Protein AF-0000000074474138 (afdb_homodimer)

pLDDT: mean 84.82, std 16.44, range [23.55, 98.5]

Foldseek 3Di:
DPPDVPDAAEEEEEALDPVLLVVLCVLCVPVRHHYHYYNHLVRVLVVCVVPNGQEYEYEQDDPDQGLLNSLQVQCPDPVRVLRAYEYEYAPVGPPDDPVVDPSSHPYYDYPPDDSVVVVVVVVVSVVSSVVVVVVVVVVVVVVVVLVVCVVVVQADPLQSAGEQVVLLVCQQVLLVLAADQDPPPDPCDPPDSHRAQKKKKKKKFKPPLVVCCVVPNDVVLSQLVNVLSVLCVVLDDVQWGKYDYDSGMIMIMHGHADPVRSQVSQLSSQCSSQVAFRDPDPPDTHGIGMFMFMEMDGVVPRDGSVRRVVVSVVRSVVRVVVPTSGYDYPPDDPDVPVVVVVPPD/DPPDVPDAAEEEEEALDPVLLVVLCVLCVPVRHHYHYYNHLVRVLVVCVVPNGQEYEYEQDDPDQGLLNSLQVQCPDPVRVLRAYEYEYAPVVPPDDPVVDPSSHPYYDYPPDDSVVVVVVVVVSVVSSVVVVVVVVVVVVVVVVLVVCVVVVQADPLQSAGEQVVLLVCQQVLLVLAADQPPPPDPCDPPDSHRAQKKKKKKKFKPPLVVCCVVPNDVVLSLLVNVLSVLCVVLDDVQWGKYDYDSGMIMIMHGHADPVRSQVSQVSSQCSSQVAFRDPDPPDTHGIGMFMFMEMDGVVPRDGSVRRVVVSVVRSVVRVVVPTSGYDYPPDDPDVPVVVVVPPD

Structure (mmCIF, N/CA/C/O backbone):
data_AF-0000000074474138-model_v1
#
loop_
_entity.id
_entity.type
_entity.pdbx_description
1 polymer 'Response regulator'
#
loop_
_atom_site.group_PDB
_atom_site.id
_atom_site.type_symbol
_atom_site.label_atom_id
_atom_site.label_alt_id
_atom_site.label_comp_id
_atom_site.label_asym_id
_atom_site.label_entity_id
_atom_site.label_seq_id
_atom_site.pdbx_PDB_ins_code
_atom_site.Cartn_x
_atom_site.Cartn_y
_atom_site.Cartn_z
_atom_site.occupancy
_atom_site.B_iso_or_equiv
_atom_site.auth_seq_id
_atom_site.auth_comp_id
_atom_site.auth_asym_id
_atom_site.auth_atom_id
_atom_site.pdbx_PDB_model_num
ATOM 1 N N . MET A 1 1 ? 0.341 -0.031 -17.594 1 23.55 1 MET A N 1
ATOM 2 C CA . MET A 1 1 ? 1.413 0.353 -16.672 1 23.55 1 MET A CA 1
ATOM 3 C C . MET A 1 1 ? 2.762 -0.16 -17.172 1 23.55 1 MET A C 1
ATOM 5 O O . MET A 1 1 ? 3.008 -1.367 -17.172 1 23.55 1 MET A O 1
ATOM 9 N N . THR A 1 2 ? 3.145 0.46 -18.109 1 28.44 2 THR A N 1
ATOM 10 C CA . THR A 1 2 ? 4.445 0.103 -18.672 1 28.44 2 THR A CA 1
ATOM 11 C C . THR A 1 2 ? 5.508 0.073 -17.578 1 28.44 2 THR A C 1
ATOM 13 O O . THR A 1 2 ? 5.715 1.066 -16.875 1 28.44 2 THR A O 1
ATOM 16 N N . PHE A 1 3 ? 5.727 -0.995 -16.984 1 33.22 3 PHE A N 1
ATOM 17 C CA . PHE A 1 3 ? 6.797 -1.208 -16.016 1 33.22 3 PHE A CA 1
ATOM 18 C C . PHE A 1 3 ? 8.109 -0.618 -16.516 1 33.22 3 PHE A C 1
ATOM 20 O O . PHE A 1 3 ? 8.375 -0.632 -17.719 1 33.22 3 PHE A O 1
ATOM 27 N N . ALA A 1 4 ? 8.555 0.417 -16.078 1 39.75 4 ALA A N 1
ATOM 28 C CA . ALA A 1 4 ? 9.953 0.745 -16.359 1 39.75 4 ALA A CA 1
ATOM 29 C C . ALA A 1 4 ? 10.742 -0.501 -16.75 1 39.75 4 ALA A C 1
ATOM 31 O O . ALA A 1 4 ? 10.398 -1.613 -16.328 1 39.75 4 ALA A O 1
ATOM 32 N N . PRO A 1 5 ? 11.391 -0.466 -17.812 1 42.72 5 PRO A N 1
ATOM 33 C CA . PRO A 1 5 ? 12.172 -1.646 -18.203 1 42.72 5 PRO A CA 1
ATOM 34 C C . PRO A 1 5 ? 12.711 -2.422 -17 1 42.72 5 PRO A C 1
ATOM 36 O O . PRO A 1 5 ? 13.438 -1.865 -16.172 1 42.72 5 PRO A O 1
ATOM 39 N N . ALA A 1 6 ? 11.922 -3.254 -16.312 1 53.5 6 ALA A N 1
ATOM 40 C CA . ALA A 1 6 ? 12.203 -4.141 -15.195 1 53.5 6 ALA A CA 1
ATOM 41 C C . ALA A 1 6 ? 13.609 -4.738 -15.305 1 53.5 6 ALA A C 1
ATOM 43 O O . ALA A 1 6 ? 14.047 -5.098 -16.406 1 53.5 6 ALA A O 1
ATOM 44 N N . ASP A 1 7 ? 14.508 -4.246 -14.438 1 69.38 7 ASP A N 1
ATOM 45 C CA . ASP A 1 7 ? 15.773 -4.949 -14.25 1 69.38 7 ASP A CA 1
ATOM 46 C C . ASP A 1 7 ? 15.633 -6.43 -14.594 1 69.38 7 ASP A C 1
ATOM 48 O O . ASP A 1 7 ? 14.562 -7.016 -14.422 1 69.38 7 ASP A O 1
ATOM 52 N N . PRO A 1 8 ? 16.484 -6.848 -15.445 1 83.94 8 PRO A N 1
ATOM 53 C CA . PRO A 1 8 ? 16.406 -8.266 -15.797 1 83.94 8 PRO A CA 1
ATOM 54 C C . PRO A 1 8 ? 16.234 -9.172 -14.578 1 83.94 8 PRO A C 1
ATOM 56 O O . PRO A 1 8 ? 16.797 -8.883 -13.508 1 83.94 8 PRO A O 1
ATOM 59 N N . ILE A 1 9 ? 15.445 -10.164 -14.766 1 90.81 9 ILE A N 1
ATOM 60 C CA . ILE A 1 9 ? 15.156 -11.117 -13.703 1 90.81 9 ILE A CA 1
ATOM 61 C C . ILE A 1 9 ? 16.359 -12.031 -13.492 1 90.81 9 ILE A C 1
ATOM 63 O O . ILE A 1 9 ? 16.875 -12.625 -14.445 1 90.81 9 ILE A O 1
ATOM 67 N N . GLN A 1 10 ? 16.859 -12.094 -12.328 1 93.94 10 GLN A N 1
ATOM 68 C CA . GLN A 1 10 ? 17.984 -12.938 -11.977 1 93.94 10 GLN A CA 1
ATOM 69 C C . GLN A 1 10 ? 17.531 -14.25 -11.344 1 93.94 10 GLN A C 1
ATOM 71 O O . GLN A 1 10 ? 16.828 -14.242 -10.336 1 93.94 10 GLN A O 1
ATOM 76 N N . ILE A 1 11 ? 17.984 -15.414 -11.961 1 96.44 11 ILE A N 1
ATOM 77 C CA . ILE A 1 11 ? 17.625 -16.734 -11.453 1 96.44 11 ILE A CA 1
ATOM 78 C C . ILE A 1 11 ? 18.891 -17.484 -11.055 1 96.44 11 ILE A C 1
ATOM 80 O O . ILE A 1 11 ? 19.875 -17.516 -11.805 1 96.44 11 ILE A O 1
ATOM 84 N N . LEU A 1 12 ? 18.891 -18.047 -9.852 1 97.75 12 LEU A N 1
ATOM 85 C CA . LEU A 1 12 ? 20 -18.875 -9.375 1 97.75 12 LEU A CA 1
ATOM 86 C C . LEU A 1 12 ? 19.609 -20.359 -9.375 1 97.75 12 LEU A C 1
ATOM 88 O O . LEU A 1 12 ? 18.641 -20.75 -8.711 1 97.75 12 LEU A O 1
ATOM 92 N N . VAL A 1 13 ? 20.328 -21.125 -10.156 1 97.75 13 VAL A N 1
ATOM 93 C CA . VAL A 1 13 ? 20.094 -22.562 -10.234 1 97.75 13 VAL A CA 1
ATOM 94 C C . VAL A 1 13 ? 21.156 -23.312 -9.438 1 97.75 13 VAL A C 1
ATOM 96 O O . VAL A 1 13 ? 22.359 -23.141 -9.68 1 97.75 13 VAL A O 1
ATOM 99 N N . ILE A 1 14 ? 20.656 -24.188 -8.508 1 97.88 14 ILE A N 1
ATOM 100 C CA . ILE A 1 14 ? 21.578 -24.875 -7.613 1 97.88 14 ILE A CA 1
ATOM 101 C C . ILE A 1 14 ? 21.391 -26.375 -7.742 1 97.88 14 ILE A C 1
ATOM 103 O O . ILE A 1 14 ? 20.328 -26.906 -7.414 1 97.88 14 ILE A O 1
ATOM 107 N N . ASP A 1 15 ? 22.406 -27.016 -8.148 1 96.56 15 ASP A N 1
ATOM 108 C CA . ASP A 1 15 ? 22.406 -28.469 -8.297 1 96.56 15 ASP A CA 1
ATOM 109 C C . ASP A 1 15 ? 23.844 -29.016 -8.344 1 96.56 15 ASP A C 1
ATOM 111 O O . ASP A 1 15 ? 24.719 -28.422 -8.977 1 96.56 15 ASP A O 1
ATOM 115 N N . ASP A 1 16 ? 23.984 -30.156 -7.691 1 95.25 16 ASP A N 1
ATOM 116 C CA . ASP A 1 16 ? 25.344 -30.688 -7.672 1 95.25 16 ASP A CA 1
ATOM 117 C C . ASP A 1 16 ? 25.688 -31.359 -9 1 95.25 16 ASP A C 1
ATOM 119 O O . ASP A 1 16 ? 26.859 -31.594 -9.297 1 95.25 16 ASP A O 1
ATOM 123 N N . SER A 1 17 ? 24.719 -31.656 -9.828 1 95 17 SER A N 1
ATOM 124 C CA . SER A 1 17 ? 24.938 -32.219 -11.148 1 95 17 SER A CA 1
ATOM 125 C C . SER A 1 17 ? 25.094 -31.125 -12.203 1 95 17 SER A C 1
ATOM 127 O O . SER A 1 17 ? 24.188 -30.312 -12.398 1 95 17 SER A O 1
ATOM 129 N N . MET A 1 18 ? 26.156 -31.172 -12.93 1 95.38 18 MET A N 1
ATOM 130 C CA . MET A 1 18 ? 26.375 -30.219 -14.016 1 95.38 18 MET A CA 1
ATOM 131 C C . MET A 1 18 ? 25.359 -30.422 -15.125 1 95.38 18 MET A C 1
ATOM 133 O O . MET A 1 18 ? 24.891 -29.453 -15.734 1 95.38 18 MET A O 1
ATOM 137 N N . VAL A 1 19 ? 25 -31.625 -15.344 1 95.5 19 VAL A N 1
ATOM 138 C CA . VAL A 1 19 ? 24.062 -31.984 -16.406 1 95.5 19 VAL A CA 1
ATOM 139 C C . VAL A 1 19 ? 22.719 -31.312 -16.125 1 95.5 19 VAL A C 1
ATOM 141 O O . VAL A 1 19 ? 22.109 -30.734 -17.031 1 95.5 19 VAL A O 1
ATOM 144 N N . VAL A 1 20 ? 22.312 -31.344 -14.945 1 94.44 20 VAL A N 1
ATOM 145 C CA . VAL A 1 20 ? 21.016 -30.797 -14.57 1 94.44 20 VAL A CA 1
ATOM 146 C C . VAL A 1 20 ? 21.047 -29.281 -14.688 1 94.44 20 VAL A C 1
ATOM 148 O O . VAL A 1 20 ? 20.109 -28.672 -15.203 1 94.44 20 VAL A O 1
ATOM 151 N N . ARG A 1 21 ? 22.094 -28.625 -14.211 1 96.06 21 ARG A N 1
ATOM 152 C CA . ARG A 1 21 ? 22.219 -27.188 -14.312 1 96.06 21 ARG A CA 1
ATOM 153 C C . ARG A 1 21 ? 22.172 -26.719 -15.758 1 96.06 21 ARG A C 1
ATOM 155 O O . ARG A 1 21 ? 21.484 -25.75 -16.078 1 96.06 21 ARG A O 1
ATOM 162 N N . GLU A 1 22 ? 22.797 -27.484 -16.609 1 95.62 22 GLU A N 1
ATOM 163 C CA . GLU A 1 22 ? 22.844 -27.141 -18.016 1 95.62 22 GLU A CA 1
ATOM 164 C C . GLU A 1 22 ? 21.469 -27.344 -18.672 1 95.62 22 GLU A C 1
ATOM 166 O O . GLU A 1 22 ? 21.062 -26.562 -19.531 1 95.62 22 GLU A O 1
ATOM 171 N N . LEU A 1 23 ? 20.891 -28.453 -18.266 1 95.44 23 LEU A N 1
ATOM 172 C CA . LEU A 1 23 ? 19.562 -28.75 -18.797 1 95.44 23 LEU A CA 1
ATOM 173 C C . LEU A 1 23 ? 18.578 -27.609 -18.469 1 95.44 23 LEU A C 1
ATOM 175 O O . LEU A 1 23 ? 17.859 -27.141 -19.344 1 95.44 23 LEU A O 1
ATOM 179 N N . ILE A 1 24 ? 18.594 -27.156 -17.266 1 95.44 24 ILE A N 1
ATOM 180 C CA . ILE A 1 24 ? 17.703 -26.094 -16.828 1 95.44 24 ILE A CA 1
ATOM 181 C C . ILE A 1 24 ? 18.047 -24.797 -17.562 1 95.44 24 ILE A C 1
ATOM 183 O O . ILE A 1 24 ? 17.141 -24.062 -17.984 1 95.44 24 ILE A O 1
ATOM 187 N N . ALA A 1 25 ? 19.297 -24.562 -17.719 1 94.31 25 ALA A N 1
ATOM 188 C CA . ALA A 1 25 ? 19.734 -23.391 -18.469 1 94.31 25 ALA A CA 1
ATOM 189 C C . ALA A 1 25 ? 19.188 -23.391 -19.891 1 94.31 25 ALA A C 1
ATOM 191 O O . ALA A 1 25 ? 18.75 -22.359 -20.391 1 94.31 25 ALA A O 1
ATOM 192 N N . GLN A 1 26 ? 19.188 -24.547 -20.438 1 94.06 26 GLN A N 1
ATOM 193 C CA . GLN A 1 26 ? 18.656 -24.688 -21.797 1 94.06 26 GLN A CA 1
ATOM 194 C C . GLN A 1 26 ? 17.156 -24.422 -21.828 1 94.06 26 GLN A C 1
ATOM 196 O O . GLN A 1 26 ? 16.656 -23.75 -22.734 1 94.06 26 GLN A O 1
ATOM 201 N N . TYR A 1 27 ? 16.5 -24.984 -20.844 1 92.56 27 TYR A N 1
ATOM 202 C CA . TYR A 1 27 ? 15.055 -24.812 -20.766 1 92.56 27 TYR A CA 1
ATOM 203 C C . TYR A 1 27 ? 14.688 -23.344 -20.672 1 92.56 27 TYR A C 1
ATOM 205 O O . TYR A 1 27 ? 13.625 -22.922 -21.141 1 92.56 27 TYR A O 1
ATOM 213 N N . LEU A 1 28 ? 15.633 -22.469 -20.094 1 91.62 28 LEU A N 1
ATOM 214 C CA . LEU A 1 28 ? 15.266 -21.094 -19.766 1 91.62 28 LEU A CA 1
ATOM 215 C C . LEU A 1 28 ? 15.961 -20.109 -20.688 1 91.62 28 LEU A C 1
ATOM 217 O O . LEU A 1 28 ? 15.828 -18.891 -20.531 1 91.62 28 LEU A O 1
ATOM 221 N N . GLU A 1 29 ? 16.766 -20.516 -21.578 1 86.12 29 GLU A N 1
ATOM 222 C CA . GLU A 1 29 ? 17.594 -19.703 -22.453 1 86.12 29 GLU A CA 1
ATOM 223 C C . GLU A 1 29 ? 16.766 -18.641 -23.172 1 86.12 29 GLU A C 1
ATOM 225 O O . GLU A 1 29 ? 17.203 -17.5 -23.328 1 86.12 29 GLU A O 1
ATOM 230 N N . ASN A 1 30 ? 15.523 -18.781 -23.531 1 83.12 30 ASN A N 1
ATOM 231 C CA . ASN A 1 30 ? 14.742 -17.859 -24.344 1 83.12 30 ASN A CA 1
ATOM 232 C C . ASN A 1 30 ? 13.797 -17.016 -23.469 1 83.12 30 ASN A C 1
ATOM 234 O O . ASN A 1 30 ? 12.953 -16.281 -24 1 83.12 30 ASN A O 1
ATOM 238 N N . GLY A 1 31 ? 14.07 -16.969 -22.25 1 83.25 31 GLY A N 1
ATOM 239 C CA . GLY A 1 31 ? 13.141 -16.266 -21.359 1 83.25 31 GLY A CA 1
ATOM 240 C C . GLY A 1 31 ? 13.609 -14.883 -20.984 1 83.25 31 GLY A C 1
ATOM 241 O O . GLY A 1 31 ? 12.875 -14.125 -20.344 1 83.25 31 GLY A O 1
ATOM 242 N N . GLY A 1 32 ? 14.883 -14.508 -21.422 1 86.56 32 GLY A N 1
ATOM 243 C CA . GLY A 1 32 ? 15.406 -13.188 -21.094 1 86.56 32 GLY A CA 1
ATOM 244 C C . GLY A 1 32 ? 15.852 -13.062 -19.656 1 86.56 32 GLY A C 1
ATOM 245 O O . GLY A 1 32 ? 15.805 -11.969 -19.078 1 86.56 32 GLY A O 1
ATOM 246 N N . TYR A 1 33 ? 16.219 -14.156 -19.062 1 92 33 TYR A N 1
ATOM 247 C CA . TYR A 1 33 ? 16.672 -14.18 -17.688 1 92 33 TYR A CA 1
ATOM 248 C C . TYR A 1 33 ? 18.188 -14.102 -17.609 1 92 33 TYR A C 1
ATOM 250 O O . TYR A 1 33 ? 18.891 -14.461 -18.547 1 92 33 TYR A O 1
ATOM 258 N N . ILE A 1 34 ? 18.656 -13.531 -16.547 1 93.62 34 ILE A N 1
ATOM 259 C CA . ILE A 1 34 ? 20.062 -13.703 -16.188 1 93.62 34 ILE A CA 1
ATOM 260 C C . ILE A 1 34 ? 20.219 -14.922 -15.281 1 93.62 34 ILE A C 1
ATOM 262 O O . ILE A 1 34 ? 19.75 -14.914 -14.141 1 93.62 34 ILE A O 1
ATOM 266 N N . LEU A 1 35 ? 20.906 -15.938 -15.844 1 94.94 35 LEU A N 1
ATOM 267 C CA . LEU A 1 35 ? 21.016 -17.188 -15.117 1 94.94 35 LEU A CA 1
ATOM 268 C C . LEU A 1 35 ? 22.391 -17.328 -14.469 1 94.94 35 LEU A C 1
ATOM 270 O O . LEU A 1 35 ? 23.406 -17.094 -15.117 1 94.94 35 LEU A O 1
ATOM 274 N N . GLU A 1 36 ? 22.375 -17.609 -13.266 1 95.62 36 GLU A N 1
ATOM 275 C CA . GLU A 1 36 ? 23.562 -18.016 -12.531 1 95.62 36 GLU A CA 1
ATOM 276 C C . GLU A 1 36 ? 23.406 -19.422 -11.953 1 95.62 36 GLU A C 1
ATOM 278 O O . GLU A 1 36 ? 22.297 -19.844 -11.641 1 95.62 36 GLU A O 1
ATOM 283 N N . THR A 1 37 ? 24.547 -20.156 -11.859 1 96.75 37 THR A N 1
ATOM 284 C CA . THR A 1 37 ? 24.469 -21.516 -11.328 1 96.75 37 THR A CA 1
ATOM 285 C C . THR A 1 37 ? 25.438 -21.703 -10.164 1 96.75 37 THR A C 1
ATOM 287 O O . THR A 1 37 ? 26.422 -20.969 -10.055 1 96.75 37 THR A O 1
ATOM 290 N N . ALA A 1 38 ? 25.078 -22.578 -9.305 1 97.38 38 ALA A N 1
ATOM 291 C CA . ALA A 1 38 ? 25.938 -23 -8.203 1 97.38 38 ALA A CA 1
ATOM 292 C C . ALA A 1 38 ? 25.969 -24.531 -8.086 1 97.38 38 ALA A C 1
ATOM 294 O O . ALA A 1 38 ? 24.938 -25.188 -8.242 1 97.38 38 ALA A O 1
ATOM 295 N N . ALA A 1 39 ? 27.156 -25.078 -7.703 1 96.75 39 ALA A N 1
ATOM 296 C CA . ALA A 1 39 ? 27.328 -26.531 -7.723 1 96.75 39 ALA A CA 1
ATOM 297 C C . ALA A 1 39 ? 27.016 -27.141 -6.359 1 96.75 39 ALA A C 1
ATOM 299 O O . ALA A 1 39 ? 26.969 -28.375 -6.215 1 96.75 39 ALA A O 1
ATOM 300 N N . ASN A 1 40 ? 26.906 -26.297 -5.418 1 95.56 40 ASN A N 1
ATOM 301 C CA . ASN A 1 40 ? 26.562 -26.781 -4.082 1 95.56 40 ASN A CA 1
ATOM 302 C C . ASN A 1 40 ? 25.984 -25.656 -3.223 1 95.56 40 ASN A C 1
ATOM 304 O O . ASN A 1 40 ? 25.953 -24.5 -3.643 1 95.56 40 ASN A O 1
ATOM 308 N N . GLY A 1 41 ? 25.531 -25.969 -2.014 1 95.62 41 GLY A N 1
ATOM 309 C CA . GLY A 1 41 ? 24.828 -25.031 -1.138 1 95.62 41 GLY A CA 1
ATOM 310 C C . GLY A 1 41 ? 25.734 -23.938 -0.613 1 95.62 41 GLY A C 1
ATOM 311 O O . GLY A 1 41 ? 25.281 -22.797 -0.422 1 95.62 41 GLY A O 1
ATOM 312 N N . GLU A 1 42 ? 26.953 -24.25 -0.39 1 95.62 42 GLU A N 1
ATOM 313 C CA . GLU A 1 42 ? 27.891 -23.266 0.148 1 95.62 42 GLU A CA 1
ATOM 314 C C . GLU A 1 42 ? 28.156 -22.141 -0.852 1 95.62 42 GLU A C 1
ATOM 316 O O . GLU A 1 42 ? 28.094 -20.969 -0.495 1 95.62 42 GLU A O 1
ATOM 321 N N . VAL A 1 43 ? 28.406 -22.578 -2.025 1 95.88 43 VAL A N 1
ATOM 322 C CA . VAL A 1 43 ? 28.656 -21.609 -3.084 1 95.88 43 VAL A CA 1
ATOM 323 C C . VAL A 1 43 ? 27.391 -20.781 -3.328 1 95.88 43 VAL A C 1
ATOM 325 O O . VAL A 1 43 ? 27.469 -19.562 -3.512 1 95.88 43 VAL A O 1
ATOM 328 N N . ALA A 1 44 ? 26.297 -21.438 -3.268 1 97.62 44 ALA A N 1
ATOM 329 C CA . ALA A 1 44 ? 25.016 -20.781 -3.484 1 97.62 44 ALA A CA 1
ATOM 330 C C . ALA A 1 44 ? 24.766 -19.719 -2.404 1 97.62 44 ALA A C 1
ATOM 332 O O . ALA A 1 44 ? 24.344 -18.609 -2.707 1 97.62 44 ALA A O 1
ATOM 333 N N . TRP A 1 45 ? 25.016 -20.078 -1.181 1 96.31 45 TRP A N 1
ATOM 334 C CA . TRP A 1 45 ? 24.781 -19.172 -0.066 1 96.31 45 TRP A CA 1
ATOM 335 C C . TRP A 1 45 ? 25.641 -17.906 -0.206 1 96.31 45 TRP A C 1
ATOM 337 O O . TRP A 1 45 ? 25.141 -16.797 -0.004 1 96.31 45 TRP A O 1
ATOM 347 N N . ALA A 1 46 ? 26.844 -18.094 -0.521 1 95.38 46 ALA A N 1
ATOM 348 C CA . ALA A 1 46 ? 27.75 -16.969 -0.727 1 95.38 46 ALA A CA 1
ATOM 349 C C . ALA A 1 46 ? 27.234 -16.047 -1.836 1 95.38 46 ALA A C 1
ATOM 351 O O . ALA A 1 46 ? 27.25 -14.828 -1.698 1 95.38 46 ALA A O 1
ATOM 352 N N . ALA A 1 47 ? 26.766 -16.656 -2.893 1 95.81 47 ALA A N 1
ATOM 353 C CA . ALA A 1 47 ? 26.25 -15.891 -4.027 1 95.81 47 ALA A CA 1
ATOM 354 C C . ALA A 1 47 ? 25 -15.109 -3.635 1 95.81 47 ALA A C 1
ATOM 356 O O . ALA A 1 47 ? 24.844 -13.945 -4.008 1 95.81 47 ALA A O 1
ATOM 357 N N . ILE A 1 48 ? 24.125 -15.727 -2.873 1 95.75 48 ILE A N 1
ATOM 358 C CA . ILE A 1 48 ? 22.859 -15.117 -2.439 1 95.75 48 ILE A CA 1
ATOM 359 C C . ILE A 1 48 ? 23.156 -13.914 -1.552 1 95.75 48 ILE A C 1
ATOM 361 O O . ILE A 1 48 ? 22.531 -12.859 -1.705 1 95.75 48 ILE A O 1
ATOM 365 N N . CYS A 1 49 ? 24.078 -14.023 -0.633 1 92.81 49 CYS A N 1
ATOM 366 C CA . CYS A 1 49 ? 24.438 -12.953 0.291 1 92.81 49 CYS A CA 1
ATOM 367 C C . CYS A 1 49 ? 25.078 -11.781 -0.452 1 92.81 49 CYS A C 1
ATOM 369 O O . CYS A 1 49 ? 24.875 -10.625 -0.079 1 92.81 49 CYS A O 1
ATOM 371 N N . GLN A 1 50 ? 25.797 -12.102 -1.45 1 91.44 50 GLN A N 1
ATOM 372 C CA . GLN A 1 50 ? 26.469 -11.062 -2.221 1 91.44 50 GLN A CA 1
ATOM 373 C C . GLN A 1 50 ? 25.484 -10.305 -3.096 1 91.44 50 GLN A C 1
ATOM 375 O O . GLN A 1 50 ? 25.516 -9.07 -3.148 1 91.44 50 GLN A O 1
ATOM 380 N N . SER A 1 51 ? 24.641 -11.086 -3.775 1 93.12 51 SER A N 1
ATOM 381 C CA . SER A 1 51 ? 23.625 -10.523 -4.664 1 93.12 51 SER A CA 1
ATOM 382 C C . SER A 1 51 ? 22.375 -11.391 -4.691 1 93.12 51 SER A C 1
ATOM 384 O O . SER A 1 51 ? 22.328 -12.391 -5.406 1 93.12 51 SER A O 1
ATOM 386 N N . PRO A 1 52 ? 21.453 -10.93 -3.967 1 93.38 52 PRO A N 1
ATOM 387 C CA . PRO A 1 52 ? 20.25 -11.758 -3.881 1 93.38 52 PRO A CA 1
ATOM 388 C C . PRO A 1 52 ? 19.531 -11.906 -5.223 1 93.38 52 PRO A C 1
ATOM 390 O O . PRO A 1 52 ? 19.25 -10.906 -5.887 1 93.38 52 PRO A O 1
ATOM 393 N N . PRO A 1 53 ? 19.25 -13.148 -5.68 1 95.12 53 PRO A N 1
ATOM 394 C CA . PRO A 1 53 ? 18.5 -13.352 -6.922 1 95.12 53 PRO A CA 1
ATOM 395 C C . PRO A 1 53 ? 17 -13.117 -6.75 1 95.12 53 PRO A C 1
ATOM 397 O O . PRO A 1 53 ? 16.516 -12.914 -5.629 1 95.12 53 PRO A O 1
ATOM 400 N N . ASP A 1 54 ? 16.312 -13.141 -7.918 1 92.38 54 ASP A N 1
ATOM 401 C CA . ASP A 1 54 ? 14.859 -13.008 -7.887 1 92.38 54 ASP A CA 1
ATOM 402 C C . ASP A 1 54 ? 14.18 -14.344 -7.613 1 92.38 54 ASP A C 1
ATOM 404 O O . ASP A 1 54 ? 13.094 -14.391 -7.031 1 92.38 54 ASP A O 1
ATOM 408 N N . LEU A 1 55 ? 14.828 -15.344 -8.047 1 95.44 55 LEU A N 1
ATOM 409 C CA . LEU A 1 55 ? 14.289 -16.703 -7.961 1 95.44 55 LEU A CA 1
ATOM 410 C C . LEU A 1 55 ? 15.406 -17.719 -7.777 1 95.44 55 LEU A C 1
ATOM 412 O O . LEU A 1 55 ? 16.453 -17.625 -8.422 1 95.44 55 LEU A O 1
ATOM 416 N N . ILE A 1 56 ? 15.133 -18.672 -6.898 1 96.75 56 ILE A N 1
ATOM 417 C CA . ILE A 1 56 ? 16.078 -19.766 -6.672 1 96.75 56 ILE A CA 1
ATOM 418 C C . ILE A 1 56 ? 15.445 -21.094 -7.09 1 96.75 56 ILE A C 1
ATOM 420 O O . ILE A 1 56 ? 14.297 -21.375 -6.746 1 96.75 56 ILE A O 1
ATOM 424 N N . ILE A 1 57 ? 16.125 -21.828 -7.891 1 96.69 57 ILE A N 1
ATOM 425 C CA . ILE A 1 57 ? 15.805 -23.203 -8.203 1 96.69 57 ILE A CA 1
ATOM 426 C C . ILE A 1 57 ? 16.875 -24.125 -7.613 1 96.69 57 ILE A C 1
ATOM 428 O O . ILE A 1 57 ? 18.047 -24.062 -8.008 1 96.69 57 ILE A O 1
ATOM 432 N N . SER A 1 58 ? 16.438 -25 -6.723 1 95.88 58 SER A N 1
ATOM 433 C CA . SER A 1 58 ? 17.453 -25.766 -6.008 1 95.88 58 SER A CA 1
ATOM 434 C C . SER A 1 58 ? 17.078 -27.25 -5.918 1 95.88 58 SER A C 1
ATOM 436 O O . SER A 1 58 ? 15.922 -27.578 -5.691 1 95.88 58 SER A O 1
ATOM 438 N N . ASP A 1 59 ? 18.094 -28.047 -6.094 1 93.44 59 ASP A N 1
ATOM 439 C CA . ASP A 1 59 ? 17.938 -29.453 -5.758 1 93.44 59 ASP A CA 1
ATOM 440 C C . ASP A 1 59 ? 17.75 -29.641 -4.254 1 93.44 59 ASP A C 1
ATOM 442 O O . ASP A 1 59 ? 18.344 -28.906 -3.455 1 93.44 59 ASP A O 1
ATOM 446 N N . TRP A 1 60 ? 16.984 -30.578 -3.943 1 88.81 60 TRP A N 1
ATOM 447 C CA . TRP A 1 60 ? 16.672 -30.875 -2.551 1 88.81 60 TRP A CA 1
ATOM 448 C C . TRP A 1 60 ? 17.891 -31.516 -1.863 1 88.81 60 TRP A C 1
ATOM 450 O O . TRP A 1 60 ? 18.266 -31.109 -0.763 1 88.81 60 TRP A O 1
ATOM 460 N N . SER A 1 61 ? 18.359 -32.438 -2.463 1 88.75 61 SER A N 1
ATOM 461 C CA . SER A 1 61 ? 19.422 -33.25 -1.866 1 88.75 61 SER A CA 1
ATOM 462 C C . SER A 1 61 ? 20.766 -32.969 -2.539 1 88.75 61 SER A C 1
ATOM 464 O O . SER A 1 61 ? 20.938 -33.281 -3.721 1 88.75 61 SER A O 1
ATOM 466 N N . MET A 1 62 ? 21.688 -32.406 -1.798 1 91.06 62 MET A N 1
ATOM 467 C CA . MET A 1 62 ? 23.047 -32.125 -2.244 1 91.06 62 MET A CA 1
ATOM 468 C C . MET A 1 62 ? 24.047 -32.344 -1.111 1 91.06 62 MET A C 1
ATOM 470 O O . MET A 1 62 ? 23.688 -32.281 0.064 1 91.06 62 MET A O 1
ATOM 474 N N . PRO A 1 63 ? 25.281 -32.719 -1.506 1 92 63 PRO A N 1
ATOM 475 C CA . PRO A 1 63 ? 26.312 -32.844 -0.465 1 92 63 PRO A CA 1
ATOM 476 C C . PRO A 1 63 ? 26.578 -31.516 0.24 1 92 63 PRO A C 1
ATOM 478 O O . PRO A 1 63 ? 26.484 -30.453 -0.382 1 92 63 PRO A O 1
ATOM 481 N N . GLY A 1 64 ? 26.875 -31.609 1.575 1 92.62 64 GLY A N 1
ATOM 482 C CA . GLY A 1 64 ? 27.078 -30.391 2.346 1 92.62 64 GLY A CA 1
ATOM 483 C C . GLY A 1 64 ? 25.781 -29.766 2.812 1 92.62 64 GLY A C 1
ATOM 484 O O . GLY A 1 64 ? 24.953 -30.422 3.426 1 92.62 64 GLY A O 1
ATOM 485 N N . ILE A 1 65 ? 25.656 -28.484 2.473 1 92.5 65 ILE A N 1
ATOM 486 C CA . ILE A 1 65 ? 24.406 -27.812 2.766 1 92.5 65 ILE A CA 1
ATOM 487 C C . ILE A 1 65 ? 23.344 -28.234 1.766 1 92.5 65 ILE A C 1
ATOM 489 O O . ILE A 1 65 ? 23.453 -27.969 0.567 1 92.5 6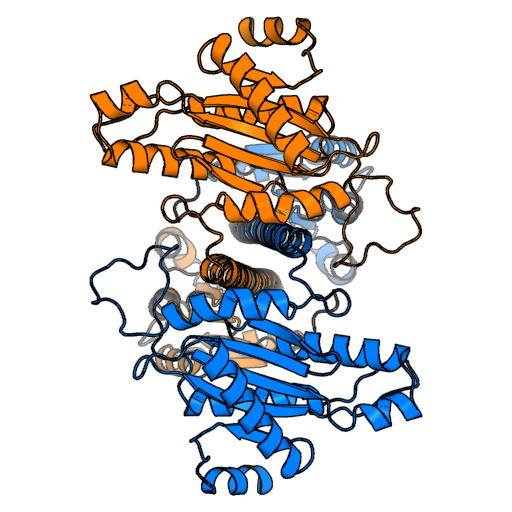5 ILE A O 1
ATOM 493 N N . SER A 1 66 ? 22.391 -28.891 2.258 1 91 66 SER A N 1
ATOM 494 C CA . SER A 1 66 ? 21.328 -29.375 1.396 1 91 66 SER A CA 1
ATOM 495 C C . SER A 1 66 ? 20.422 -28.25 0.936 1 91 66 SER A C 1
ATOM 497 O O . SER A 1 66 ? 20.453 -27.141 1.487 1 91 66 SER A O 1
ATOM 499 N N . GLY A 1 67 ? 19.656 -28.547 -0.086 1 92.12 67 GLY A N 1
ATOM 500 C CA . GLY A 1 67 ? 18.703 -27.562 -0.566 1 92.12 67 GLY A CA 1
ATOM 501 C C . GLY A 1 67 ? 17.734 -27.109 0.503 1 92.12 67 GLY A C 1
ATOM 502 O O . GLY A 1 67 ? 17.375 -25.922 0.566 1 92.12 67 GLY A O 1
ATOM 503 N N . ILE A 1 68 ? 17.328 -28 1.363 1 88.25 68 ILE A N 1
ATOM 504 C CA . ILE A 1 68 ? 16.359 -27.672 2.398 1 88.25 68 ILE A CA 1
ATOM 505 C C . ILE A 1 68 ? 17 -26.766 3.447 1 88.25 68 ILE A C 1
ATOM 507 O O . ILE A 1 68 ? 16.375 -25.844 3.947 1 88.25 68 ILE A O 1
ATOM 511 N N . GLU A 1 69 ? 18.172 -27.125 3.791 1 90.38 69 GLU A N 1
ATOM 512 C CA . GLU A 1 69 ? 18.891 -26.297 4.742 1 90.38 69 GLU A CA 1
ATOM 513 C C . GLU A 1 69 ? 19.109 -24.891 4.184 1 90.38 69 GLU A C 1
ATOM 515 O O . GLU A 1 69 ? 18.953 -23.891 4.902 1 90.38 69 GLU A O 1
ATOM 520 N N . LEU A 1 70 ? 19.453 -24.906 2.918 1 94 70 LEU A N 1
ATOM 521 C CA . LEU A 1 70 ? 19.641 -23.609 2.254 1 94 70 LEU A CA 1
ATOM 522 C C . LEU A 1 70 ? 18.344 -22.812 2.268 1 94 70 LEU A C 1
ATOM 524 O O . LEU A 1 70 ? 18.344 -21.609 2.555 1 94 70 LEU A O 1
ATOM 528 N N . CYS A 1 71 ? 17.266 -23.406 2.014 1 93.44 71 CYS A N 1
ATOM 529 C CA . CYS A 1 71 ? 15.961 -22.766 1.993 1 93.44 71 CYS A CA 1
ATOM 530 C C . CYS A 1 71 ? 15.617 -22.188 3.361 1 93.44 71 CYS A C 1
ATOM 532 O O . CYS A 1 71 ? 15.148 -21.047 3.461 1 93.44 71 CYS A O 1
ATOM 534 N N . ARG A 1 72 ? 15.914 -22.875 4.375 1 91.25 72 ARG A N 1
ATOM 535 C CA . ARG A 1 72 ? 15.648 -22.406 5.734 1 91.25 72 ARG A CA 1
ATOM 536 C C . ARG A 1 72 ? 16.453 -21.156 6.059 1 91.25 72 ARG A C 1
ATOM 538 O O . ARG A 1 72 ? 15.938 -20.219 6.668 1 91.25 72 ARG A O 1
ATOM 545 N N . ARG A 1 73 ? 17.672 -21.203 5.637 1 92.56 73 ARG A N 1
ATOM 546 C CA . ARG A 1 73 ? 18.516 -20.031 5.863 1 92.56 73 ARG A CA 1
ATOM 547 C C . ARG A 1 73 ? 17.969 -18.797 5.164 1 92.56 73 ARG A C 1
ATOM 549 O O . ARG A 1 73 ? 17.875 -17.734 5.762 1 92.56 73 ARG A O 1
ATOM 556 N N . VAL A 1 74 ? 17.578 -19.016 3.959 1 93.94 74 VAL A N 1
ATOM 557 C CA . VAL A 1 74 ? 17.047 -17.922 3.15 1 93.94 74 VAL A CA 1
ATOM 558 C C . VAL A 1 74 ? 15.758 -17.391 3.766 1 93.94 74 VAL A C 1
ATOM 560 O O . VAL A 1 74 ? 15.594 -16.188 3.943 1 93.94 74 VAL A O 1
ATOM 563 N N . LYS A 1 75 ? 14.875 -18.266 4.219 1 92.31 75 LYS A N 1
ATOM 564 C CA . LYS A 1 75 ? 13.539 -17.906 4.68 1 92.31 75 LYS A CA 1
ATOM 565 C C . LYS A 1 75 ? 13.586 -17.359 6.102 1 92.31 75 LYS A C 1
ATOM 567 O O . LYS A 1 75 ? 12.648 -16.672 6.543 1 92.31 75 LYS A O 1
ATOM 572 N N . SER A 1 76 ? 14.633 -17.562 6.793 1 91.12 76 SER A N 1
ATOM 573 C CA . SER A 1 76 ? 14.781 -17.062 8.156 1 91.12 76 SER A CA 1
ATOM 574 C C . SER A 1 76 ? 15.383 -15.656 8.172 1 91.12 76 SER A C 1
ATOM 576 O O . SER A 1 76 ? 15.336 -14.969 9.188 1 91.12 76 SER A O 1
ATOM 578 N N . ASP A 1 77 ? 15.969 -15.359 7.121 1 90 77 ASP A N 1
ATOM 579 C CA . ASP A 1 77 ? 16.547 -14.023 7.016 1 90 77 ASP A CA 1
ATOM 580 C C . ASP A 1 77 ? 15.516 -13.016 6.523 1 90 77 ASP A C 1
ATOM 582 O O . ASP A 1 77 ? 15.016 -13.125 5.402 1 90 77 ASP A O 1
ATOM 586 N N . PRO A 1 78 ? 15.203 -11.969 7.312 1 84.38 78 PRO A N 1
ATOM 587 C CA . PRO A 1 78 ? 14.188 -10.992 6.934 1 84.38 78 PRO A CA 1
ATOM 588 C C . PRO A 1 78 ? 14.508 -10.289 5.617 1 84.38 78 PRO A C 1
ATOM 590 O O . PRO A 1 78 ? 13.594 -9.867 4.898 1 84.38 78 PRO A O 1
ATOM 593 N N . GLY A 1 79 ? 15.766 -10.219 5.309 1 85.31 79 GLY A N 1
ATOM 594 C CA . GLY A 1 79 ? 16.172 -9.547 4.082 1 85.31 79 GLY A CA 1
ATOM 595 C C . GLY A 1 79 ? 16.109 -10.453 2.863 1 85.31 79 GLY A C 1
ATOM 596 O O . GLY A 1 79 ? 16.141 -9.969 1.728 1 85.31 79 GLY A O 1
ATOM 597 N N . LEU A 1 80 ? 15.898 -11.797 3.111 1 91.81 80 LEU A N 1
ATOM 598 C CA . LEU A 1 80 ? 15.992 -12.727 1.992 1 91.81 80 LEU A CA 1
ATOM 599 C C . LEU A 1 80 ? 14.719 -13.547 1.859 1 91.81 80 LEU A C 1
ATOM 601 O O . LEU A 1 80 ? 14.492 -14.203 0.837 1 91.81 80 LEU A O 1
ATOM 605 N N . GLN A 1 81 ? 13.859 -13.438 2.816 1 90.06 81 GLN A N 1
ATOM 606 C CA . GLN A 1 81 ? 12.711 -14.336 2.912 1 90.06 81 GLN A CA 1
ATOM 607 C C . GLN A 1 81 ? 11.75 -14.125 1.743 1 90.06 81 GLN A C 1
ATOM 609 O O . GLN A 1 81 ? 10.93 -14.992 1.446 1 90.06 81 GLN A O 1
ATOM 614 N N . HIS A 1 82 ? 11.875 -13.031 1.063 1 88.31 82 HIS A N 1
ATOM 615 C CA . HIS A 1 82 ? 10.969 -12.703 -0.029 1 88.31 82 HIS A CA 1
ATOM 616 C C . HIS A 1 82 ? 11.383 -13.406 -1.318 1 88.31 82 HIS A C 1
ATOM 618 O O . HIS A 1 82 ? 10.617 -13.445 -2.283 1 88.31 82 HIS A O 1
ATOM 624 N N . ILE A 1 83 ? 12.57 -13.984 -1.349 1 92.56 83 ILE A N 1
ATOM 625 C CA . ILE A 1 83 ? 13.047 -14.664 -2.549 1 92.56 83 ILE A CA 1
ATOM 626 C C . ILE A 1 83 ? 12.227 -15.922 -2.787 1 92.56 83 ILE A C 1
ATOM 628 O O . ILE A 1 83 ? 12.016 -16.719 -1.868 1 92.56 83 ILE A O 1
ATOM 632 N N . TYR A 1 84 ? 11.719 -16.078 -4.012 1 93.19 84 TYR A N 1
ATOM 633 C CA . TYR A 1 84 ? 10.969 -17.266 -4.363 1 93.19 84 TYR A CA 1
ATOM 634 C C . TYR A 1 84 ? 11.883 -18.484 -4.465 1 93.19 84 TYR A C 1
ATOM 636 O O . TYR A 1 84 ? 12.891 -18.453 -5.18 1 93.19 84 TYR A O 1
ATOM 644 N N . PHE A 1 85 ? 11.555 -19.516 -3.75 1 93.38 85 PHE A N 1
ATOM 645 C CA . PHE A 1 85 ? 12.398 -20.703 -3.652 1 93.38 85 PHE A CA 1
ATOM 646 C C . PHE A 1 85 ? 11.688 -21.922 -4.223 1 93.38 85 PHE A C 1
ATOM 648 O O . PHE A 1 85 ? 10.742 -22.438 -3.621 1 93.38 85 PHE A O 1
ATOM 655 N N . LEU A 1 86 ? 12.117 -22.375 -5.379 1 92.44 86 LEU A N 1
ATOM 656 C CA . LEU A 1 86 ? 11.602 -23.578 -6.039 1 92.44 86 LEU A CA 1
ATOM 657 C C . LEU A 1 86 ? 12.508 -24.766 -5.793 1 92.44 86 LEU A C 1
ATOM 659 O O . LEU A 1 86 ? 13.664 -24.781 -6.215 1 92.44 86 LEU A O 1
ATOM 663 N N . MET A 1 87 ? 12 -25.812 -5.199 1 91.75 87 MET A N 1
ATOM 664 C CA . MET A 1 87 ? 12.797 -26.984 -4.852 1 91.75 87 MET A CA 1
ATOM 665 C C . MET A 1 87 ? 12.555 -28.125 -5.836 1 91.75 87 MET A C 1
ATOM 667 O O . MET A 1 87 ? 11.406 -28.453 -6.152 1 91.75 87 MET A O 1
ATOM 671 N N . LEU A 1 88 ? 13.594 -28.672 -6.32 1 90.38 88 LEU A N 1
ATOM 672 C CA . LEU A 1 88 ? 13.516 -29.859 -7.145 1 90.38 88 LEU A CA 1
ATOM 673 C C . LEU A 1 88 ? 13.648 -31.125 -6.293 1 90.38 88 LEU A C 1
ATOM 675 O O . LEU A 1 88 ? 14.594 -31.25 -5.504 1 90.38 88 LEU A O 1
ATOM 679 N N . THR A 1 89 ? 12.656 -31.969 -6.441 1 83.75 89 THR A N 1
ATOM 680 C CA . THR A 1 89 ? 12.664 -33.125 -5.578 1 83.75 89 THR A CA 1
ATOM 681 C C . THR A 1 89 ? 12.555 -34.406 -6.406 1 83.75 89 THR A C 1
ATOM 683 O O . THR A 1 89 ? 12.008 -34.406 -7.512 1 83.75 89 THR A O 1
ATOM 686 N N . ALA A 1 90 ? 13.219 -35.469 -5.883 1 77 90 ALA A N 1
ATOM 687 C CA . ALA A 1 90 ? 12.969 -36.781 -6.461 1 77 90 ALA A CA 1
ATOM 688 C C . ALA A 1 90 ? 11.578 -37.281 -6.082 1 77 90 ALA A C 1
ATOM 690 O O . ALA A 1 90 ? 11.062 -36.969 -5.012 1 77 90 ALA A O 1
ATOM 691 N N . ARG A 1 91 ? 10.727 -37.781 -7.148 1 61.5 91 ARG A N 1
ATOM 692 C CA . ARG A 1 91 ? 9.352 -38.219 -6.992 1 61.5 91 ARG A CA 1
ATOM 693 C C . ARG A 1 91 ? 9.148 -38.906 -5.641 1 61.5 91 ARG A C 1
ATOM 695 O O . ARG A 1 91 ? 8.133 -38.688 -4.977 1 61.5 91 ARG A O 1
ATOM 702 N N . GLU A 1 92 ? 10.016 -39.781 -5.297 1 58.31 92 GLU A N 1
ATOM 703 C CA . GLU A 1 92 ? 9.891 -40.531 -4.059 1 58.31 92 GLU A CA 1
ATOM 704 C C . GLU A 1 92 ? 9.992 -39.625 -2.836 1 58.31 92 GLU A C 1
ATOM 706 O O . GLU A 1 92 ? 9.453 -39.938 -1.775 1 58.31 92 GLU A O 1
ATOM 711 N N . ASP A 1 93 ? 10.57 -38.594 -3.018 1 54.94 93 ASP A N 1
ATOM 712 C CA . ASP A 1 93 ? 10.797 -37.656 -1.915 1 54.94 93 ASP A CA 1
ATOM 713 C C . ASP A 1 93 ? 9.648 -36.656 -1.796 1 54.94 93 ASP A C 1
ATOM 715 O O . ASP A 1 93 ? 9.523 -35.969 -0.781 1 54.94 93 ASP A O 1
ATOM 719 N N . ALA A 1 94 ? 8.992 -36.438 -2.857 1 52.28 94 ALA A N 1
ATOM 720 C CA . ALA A 1 94 ? 7.941 -35.438 -2.949 1 52.28 94 ALA A CA 1
ATOM 721 C C . ALA A 1 94 ? 6.863 -35.656 -1.896 1 52.28 94 ALA A C 1
ATOM 723 O O . ALA A 1 94 ? 6.262 -34.719 -1.392 1 52.28 94 ALA A O 1
ATOM 724 N N . SER A 1 95 ? 6.426 -37.062 -1.916 1 48.78 95 SER A N 1
ATOM 725 C CA . SER A 1 95 ? 5.289 -37.281 -1.029 1 48.78 95 SER A CA 1
ATOM 726 C C . SER A 1 95 ? 5.418 -36.469 0.253 1 48.78 95 SER A C 1
ATOM 728 O O . SER A 1 95 ? 6.203 -35.531 0.314 1 48.78 95 SER A O 1
ATOM 730 N N . ASP A 1 96 ? 5.477 -37.375 1.382 1 49.75 96 ASP A N 1
ATOM 731 C CA . ASP A 1 96 ? 5.141 -37.188 2.789 1 49.75 96 ASP A CA 1
ATOM 732 C C . ASP A 1 96 ? 6.066 -36.156 3.441 1 49.75 96 ASP A C 1
ATOM 734 O O . ASP A 1 96 ? 5.617 -35.312 4.223 1 49.75 96 ASP A O 1
ATOM 738 N N . ARG A 1 97 ? 7.328 -36.406 3.23 1 49.22 97 ARG A N 1
ATOM 739 C CA . ARG A 1 97 ? 8.281 -35.812 4.164 1 49.22 97 ARG A CA 1
ATOM 740 C C . ARG A 1 97 ? 8.508 -34.344 3.844 1 49.22 97 ARG A C 1
ATOM 742 O O . ARG A 1 97 ? 8.664 -33.5 4.75 1 49.22 97 ARG A O 1
ATOM 749 N N . VAL A 1 98 ? 8.641 -33.969 2.666 1 50.19 98 VAL A N 1
ATOM 750 C CA . VAL A 1 98 ? 9.117 -32.625 2.314 1 50.19 98 VAL A CA 1
ATOM 751 C C . VAL A 1 98 ? 8.016 -31.609 2.562 1 50.19 98 VAL A C 1
ATOM 753 O O . VAL A 1 98 ? 8.266 -30.531 3.096 1 50.19 98 VAL A O 1
ATOM 756 N N . LEU A 1 99 ? 6.812 -32.062 1.985 1 51.97 99 LEU A N 1
ATOM 757 C CA . LEU A 1 99 ? 5.641 -31.203 2.117 1 51.97 99 LEU A CA 1
ATOM 758 C C . LEU A 1 99 ? 5.301 -30.969 3.584 1 51.97 99 LEU A C 1
ATOM 760 O O . LEU A 1 99 ? 4.773 -29.906 3.943 1 51.97 99 LEU A O 1
ATOM 764 N N . GLY A 1 100 ? 5.48 -32.125 4.164 1 48.47 100 GLY A N 1
ATOM 765 C CA . GLY A 1 100 ? 5.168 -32.062 5.582 1 48.47 100 GLY A CA 1
ATOM 766 C C . GLY A 1 100 ? 6.102 -31.141 6.348 1 48.47 100 GLY A C 1
ATOM 767 O O . GLY A 1 100 ? 5.836 -30.797 7.5 1 48.47 100 GLY A O 1
ATOM 768 N N . LEU A 1 101 ? 7.293 -30.938 5.781 1 52.31 101 LEU A N 1
ATOM 769 C CA . LEU A 1 101 ? 8.25 -30.141 6.543 1 52.31 101 LEU A CA 1
ATOM 770 C C . LEU A 1 101 ? 8.078 -28.656 6.262 1 52.31 101 LEU A C 1
ATOM 772 O O . LEU A 1 101 ? 7.742 -28.266 5.141 1 52.31 101 LEU A O 1
ATOM 776 N N . ASP A 1 102 ? 7.629 -28.016 7.145 1 61.97 102 ASP A N 1
ATOM 777 C CA . ASP A 1 102 ? 7.605 -26.547 7.113 1 61.97 102 ASP A CA 1
ATOM 778 C C . ASP A 1 102 ? 8.938 -25.984 6.613 1 61.97 102 ASP A C 1
ATOM 780 O O . ASP A 1 102 ? 9.742 -25.484 7.398 1 61.97 102 ASP A O 1
ATOM 784 N N . THR A 1 103 ? 9.445 -26.391 5.316 1 68.12 103 THR A N 1
ATOM 785 C CA . THR A 1 103 ? 10.734 -26 4.758 1 68.12 103 THR A CA 1
ATOM 786 C C . THR A 1 103 ? 10.766 -24.516 4.469 1 68.12 103 THR A C 1
ATOM 788 O O . THR A 1 103 ? 11.836 -23.906 4.414 1 68.12 103 THR A O 1
ATOM 791 N N . GLY A 1 104 ? 9.75 -23.969 4.336 1 78.62 104 GLY A N 1
ATOM 792 C CA . GLY A 1 104 ? 9.648 -22.578 3.971 1 78.62 104 GLY A CA 1
ATOM 793 C C . GLY A 1 104 ? 9.688 -22.344 2.473 1 78.62 104 GLY A C 1
ATOM 794 O O . GLY A 1 104 ? 9.555 -21.203 2.01 1 78.62 104 GLY A O 1
ATOM 795 N N . ALA A 1 105 ? 9.867 -23.609 1.669 1 87.81 105 ALA A N 1
ATOM 796 C CA . ALA A 1 105 ? 9.906 -23.453 0.216 1 87.81 105 ALA A CA 1
ATOM 797 C C . ALA A 1 105 ? 8.562 -22.969 -0.326 1 87.81 105 ALA A C 1
ATOM 799 O O . ALA A 1 105 ? 7.512 -23.297 0.23 1 87.81 105 ALA A O 1
ATOM 800 N N . ASP A 1 106 ? 8.703 -22.281 -1.408 1 86.88 106 ASP A N 1
ATOM 801 C CA . ASP A 1 106 ? 7.477 -21.734 -1.987 1 86.88 106 ASP A CA 1
ATOM 802 C C . ASP A 1 106 ? 6.777 -22.781 -2.857 1 86.88 106 ASP A C 1
ATOM 804 O O . ASP A 1 106 ? 5.551 -22.781 -2.973 1 86.88 106 ASP A O 1
ATOM 808 N N . GLU A 1 107 ? 7.617 -23.641 -3.473 1 85.19 107 GLU A N 1
ATOM 809 C CA . GLU A 1 107 ? 7.066 -24.656 -4.359 1 85.19 107 GLU A CA 1
ATOM 810 C C . GLU A 1 107 ? 8.031 -25.828 -4.523 1 85.19 107 GLU A C 1
ATOM 812 O O . GLU A 1 107 ? 9.234 -25.688 -4.277 1 85.19 107 GLU A O 1
ATOM 817 N N . PHE A 1 108 ? 7.398 -26.922 -5.039 1 84.31 108 PHE A N 1
ATOM 818 C CA . PHE A 1 108 ? 8.18 -28.125 -5.32 1 84.31 108 PHE A CA 1
ATOM 819 C C . PHE A 1 108 ? 7.91 -28.625 -6.734 1 84.31 108 PHE A C 1
ATOM 821 O O . PHE A 1 108 ? 6.773 -28.578 -7.211 1 84.31 108 PHE A O 1
ATOM 828 N N . ILE A 1 109 ? 8.969 -29.078 -7.324 1 84.19 109 ILE A N 1
ATOM 829 C CA . ILE A 1 109 ? 8.867 -29.734 -8.625 1 84.19 109 ILE A CA 1
ATOM 830 C C . ILE A 1 109 ? 9.555 -31.094 -8.578 1 84.19 109 ILE A C 1
ATOM 832 O O . ILE A 1 109 ? 10.68 -31.203 -8.078 1 84.19 109 ILE A O 1
ATOM 836 N N . SER A 1 110 ? 8.883 -32 -9.141 1 84.19 110 SER A N 1
ATOM 837 C CA . SER A 1 110 ? 9.453 -33.344 -9.117 1 84.19 110 SER A CA 1
ATOM 838 C C . SER A 1 110 ? 10.398 -33.562 -10.289 1 84.19 110 SER A C 1
ATOM 840 O O . SER A 1 110 ? 10.164 -33.062 -11.383 1 84.19 110 SER A O 1
ATOM 842 N N . LYS A 1 111 ? 11.445 -34.375 -10.055 1 84.94 111 LYS A N 1
ATOM 843 C CA . LYS A 1 111 ? 12.336 -34.844 -11.102 1 84.94 111 LYS A CA 1
ATOM 844 C C . LYS A 1 111 ? 11.812 -36.125 -11.727 1 84.94 111 LYS A C 1
ATOM 846 O O . LYS A 1 111 ? 11.211 -36.969 -11.039 1 84.94 111 LYS A O 1
ATOM 851 N N . PRO A 1 112 ? 11.984 -36.406 -13.031 1 87.75 112 PRO A N 1
ATOM 852 C CA . PRO A 1 112 ? 12.68 -35.562 -14 1 87.75 112 PRO A CA 1
ATOM 853 C C . PRO A 1 112 ? 11.891 -34.312 -14.344 1 87.75 112 PRO A C 1
ATOM 855 O O . PRO A 1 112 ? 10.664 -34.312 -14.352 1 87.75 112 PRO A O 1
ATOM 858 N N . ILE A 1 113 ? 12.586 -33.312 -14.688 1 87.06 113 ILE A N 1
ATOM 859 C CA . ILE A 1 113 ? 12 -31.984 -14.875 1 87.06 113 ILE A CA 1
ATOM 860 C C . ILE A 1 113 ? 11.352 -31.891 -16.25 1 87.06 113 ILE A C 1
ATOM 862 O O . ILE A 1 113 ? 11.984 -32.219 -17.266 1 87.06 113 ILE A O 1
ATOM 866 N N . ASN A 1 114 ? 10.125 -31.562 -16.266 1 83.69 114 ASN A N 1
ATOM 867 C CA . ASN A 1 114 ? 9.438 -31.219 -17.5 1 83.69 114 ASN A CA 1
ATOM 868 C C . ASN A 1 114 ? 9.633 -29.75 -17.875 1 83.69 114 ASN A C 1
ATOM 870 O O . ASN A 1 114 ? 9.359 -28.859 -17.062 1 83.69 114 ASN A O 1
ATOM 874 N N . ALA A 1 115 ? 10.133 -29.594 -19.094 1 87.06 115 ALA A N 1
ATOM 875 C CA . ALA A 1 115 ? 10.492 -28.234 -19.531 1 87.06 115 ALA A CA 1
ATOM 876 C C . ALA A 1 115 ? 9.289 -27.297 -19.438 1 87.06 115 ALA A C 1
ATOM 878 O O . ALA A 1 115 ? 9.398 -26.172 -18.938 1 87.06 115 ALA A O 1
ATOM 879 N N . GLU A 1 116 ? 8.195 -27.75 -19.875 1 80.19 116 GLU A N 1
ATOM 880 C CA . GLU A 1 116 ? 6.984 -26.938 -19.891 1 80.19 116 GLU A CA 1
ATOM 881 C C . GLU A 1 116 ? 6.496 -26.641 -18.484 1 80.19 116 GLU A C 1
ATOM 883 O O . GLU A 1 116 ? 6.066 -25.516 -18.188 1 80.19 116 GLU A O 1
ATOM 888 N N . GLU A 1 117 ? 6.562 -27.609 -17.719 1 81.62 117 GLU A N 1
ATOM 889 C CA . GLU A 1 117 ? 6.172 -27.438 -16.328 1 81.62 117 GLU A CA 1
ATOM 890 C C . GLU A 1 117 ? 7.066 -26.406 -15.625 1 81.62 117 GLU A C 1
ATOM 892 O O . GLU A 1 117 ? 6.574 -25.531 -14.914 1 81.62 117 GLU A O 1
ATOM 897 N N . LEU A 1 118 ? 8.344 -26.578 -15.844 1 88.62 118 LEU A N 1
ATOM 898 C CA . LEU A 1 118 ? 9.305 -25.656 -15.227 1 88.62 118 LEU A CA 1
ATOM 899 C C . LEU A 1 118 ? 9.039 -24.219 -15.664 1 88.62 118 LEU A C 1
ATOM 901 O O . LEU A 1 118 ? 9.008 -23.312 -14.828 1 88.62 118 LEU A O 1
ATOM 905 N N . ARG A 1 119 ? 8.797 -24.062 -16.891 1 87.5 119 ARG A N 1
ATOM 906 C CA . ARG A 1 119 ? 8.555 -22.719 -17.422 1 87.5 119 ARG A CA 1
ATOM 907 C C . ARG A 1 119 ? 7.285 -22.125 -16.812 1 87.5 119 ARG A C 1
ATOM 909 O O . ARG A 1 119 ? 7.254 -20.938 -16.469 1 87.5 119 ARG A O 1
ATOM 916 N N . ALA A 1 120 ? 6.258 -22.922 -16.703 1 82.19 120 ALA A N 1
ATOM 917 C CA . ALA A 1 120 ? 5.004 -22.453 -16.109 1 82.19 120 ALA A CA 1
ATOM 918 C C . ALA A 1 120 ? 5.195 -22.047 -14.656 1 82.19 120 ALA A C 1
ATOM 920 O O . ALA A 1 120 ? 4.664 -21.016 -14.219 1 82.19 120 ALA A O 1
ATOM 921 N N . ARG A 1 121 ? 5.977 -22.797 -13.992 1 85.06 121 ARG A N 1
ATOM 922 C CA . ARG A 1 121 ? 6.215 -22.516 -12.578 1 85.06 121 ARG A CA 1
ATOM 923 C C . ARG A 1 121 ? 7.027 -21.25 -12.406 1 85.06 121 ARG A C 1
ATOM 925 O O . ARG A 1 121 ? 6.793 -20.469 -11.469 1 85.06 121 ARG A O 1
ATOM 932 N N . ILE A 1 122 ? 7.93 -21.062 -13.273 1 89.25 122 ILE A N 1
ATOM 933 C CA . ILE A 1 122 ? 8.758 -19.875 -13.211 1 89.25 122 ILE A CA 1
ATOM 934 C C . ILE A 1 122 ? 7.906 -18.625 -13.484 1 89.25 122 ILE A C 1
ATOM 936 O O . ILE A 1 122 ? 8.055 -17.609 -12.82 1 89.25 122 ILE A O 1
ATOM 940 N N . ARG A 1 123 ? 7 -18.734 -14.383 1 84.81 123 ARG A N 1
ATOM 941 C CA . ARG A 1 123 ? 6.094 -17.625 -14.664 1 84.81 123 ARG A CA 1
ATOM 942 C C . ARG A 1 123 ? 5.266 -17.266 -13.43 1 84.81 123 ARG A C 1
ATOM 944 O O . ARG A 1 123 ? 5.113 -16.094 -13.094 1 84.81 123 ARG A O 1
ATOM 951 N N . ALA A 1 124 ? 4.758 -18.297 -12.828 1 84.5 124 ALA A N 1
ATOM 952 C CA . ALA A 1 124 ? 3.975 -18.078 -11.609 1 84.5 124 ALA A CA 1
ATOM 953 C C . ALA A 1 124 ? 4.832 -17.453 -10.508 1 84.5 124 ALA A C 1
ATOM 955 O O . ALA A 1 124 ? 4.383 -16.547 -9.805 1 84.5 124 ALA A O 1
ATOM 956 N N . ALA A 1 125 ? 6.02 -17.938 -10.422 1 89.19 125 ALA A N 1
ATOM 957 C CA . ALA A 1 125 ? 6.953 -17.422 -9.414 1 89.19 125 ALA A CA 1
ATOM 958 C C . ALA A 1 125 ? 7.25 -15.945 -9.633 1 89.19 125 ALA A C 1
ATOM 960 O O . ALA A 1 125 ? 7.289 -15.172 -8.68 1 89.19 125 ALA A O 1
ATOM 961 N N . LEU A 1 126 ? 7.441 -15.609 -10.859 1 88.44 126 LEU A N 1
ATOM 962 C CA . LEU A 1 126 ? 7.797 -14.234 -11.172 1 88.44 126 LEU A CA 1
ATOM 963 C C . LEU A 1 126 ? 6.621 -13.297 -10.922 1 88.44 126 LEU A C 1
ATOM 965 O O . LEU A 1 126 ? 6.812 -12.141 -10.555 1 88.44 126 LEU A O 1
ATOM 969 N N . ARG A 1 127 ? 5.457 -13.828 -11.117 1 87.62 127 ARG A N 1
ATOM 970 C CA . ARG A 1 127 ? 4.277 -13.039 -10.789 1 87.62 127 ARG A CA 1
ATOM 971 C C . ARG A 1 127 ? 4.191 -12.781 -9.289 1 87.62 127 ARG A C 1
ATOM 973 O O . ARG A 1 127 ? 3.924 -11.656 -8.859 1 87.62 127 ARG A O 1
ATOM 980 N N . VAL A 1 128 ? 4.461 -13.773 -8.555 1 88.81 128 VAL A N 1
ATOM 981 C CA . VAL A 1 128 ? 4.461 -13.656 -7.098 1 88.81 128 VAL A CA 1
ATOM 982 C C . VAL A 1 128 ? 5.531 -12.656 -6.664 1 88.81 128 VAL A C 1
ATOM 984 O O . VAL A 1 128 ? 5.281 -11.797 -5.816 1 88.81 128 VAL A O 1
ATOM 987 N N . ARG A 1 129 ? 6.621 -12.766 -7.25 1 87.94 129 ARG A N 1
ATOM 988 C CA . ARG A 1 129 ? 7.727 -11.859 -6.926 1 87.94 129 ARG A CA 1
ATOM 989 C C . ARG A 1 129 ? 7.352 -10.414 -7.219 1 87.94 129 ARG A C 1
ATOM 991 O O . ARG A 1 129 ? 7.609 -9.523 -6.406 1 87.94 129 ARG A O 1
ATOM 998 N N . GLN A 1 130 ? 6.816 -10.242 -8.32 1 90.31 130 GLN A N 1
ATOM 999 C CA . GLN A 1 130 ? 6.43 -8.891 -8.711 1 90.31 130 GLN A CA 1
ATOM 1000 C C . GLN A 1 130 ? 5.41 -8.305 -7.734 1 90.31 130 GLN A C 1
ATOM 1002 O O . GLN A 1 130 ? 5.531 -7.152 -7.32 1 90.31 130 GLN A O 1
ATOM 1007 N N . LEU A 1 131 ? 4.449 -9.094 -7.398 1 91 131 LEU A N 1
ATOM 1008 C CA . LEU A 1 131 ? 3.408 -8.641 -6.484 1 91 131 LEU A CA 1
ATOM 1009 C C . LEU A 1 131 ? 3.984 -8.375 -5.098 1 91 131 LEU A C 1
ATOM 1011 O O . LEU A 1 131 ? 3.615 -7.398 -4.441 1 91 131 LEU A O 1
ATOM 1015 N N . THR A 1 132 ? 4.871 -9.219 -4.723 1 89.75 132 THR A N 1
ATOM 1016 C CA . THR A 1 132 ? 5.512 -9.039 -3.424 1 89.75 132 THR A CA 1
ATOM 1017 C C . THR A 1 132 ? 6.309 -7.742 -3.387 1 89.75 132 THR A C 1
ATOM 1019 O O . THR A 1 132 ? 6.23 -6.984 -2.416 1 89.75 132 THR A O 1
ATOM 1022 N N . ARG A 1 133 ? 7.027 -7.504 -4.422 1 87.62 133 ARG A N 1
ATOM 1023 C CA . ARG A 1 133 ? 7.805 -6.273 -4.504 1 87.62 133 ARG A CA 1
ATOM 1024 C C . ARG A 1 133 ? 6.895 -5.047 -4.48 1 87.62 133 ARG A C 1
ATOM 1026 O O . ARG A 1 133 ? 7.172 -4.074 -3.773 1 87.62 133 ARG A O 1
ATOM 1033 N N . SER A 1 134 ? 5.84 -5.125 -5.223 1 92.06 134 SER A N 1
ATOM 1034 C CA . SER A 1 134 ? 4.887 -4.02 -5.262 1 92.06 134 SER A CA 1
ATOM 1035 C C . SER A 1 134 ? 4.258 -3.787 -3.891 1 92.06 134 SER A C 1
ATOM 1037 O O . SER A 1 134 ? 4.082 -2.641 -3.469 1 92.06 134 SER A O 1
ATOM 1039 N N . LEU A 1 135 ? 3.955 -4.828 -3.273 1 91.31 135 LEU A N 1
ATOM 1040 C CA . LEU A 1 135 ? 3.357 -4.73 -1.945 1 91.31 135 LEU A CA 1
ATOM 1041 C C . LEU A 1 135 ? 4.34 -4.129 -0.949 1 91.31 135 LEU A C 1
ATOM 1043 O O . LEU A 1 135 ? 3.965 -3.281 -0.135 1 91.31 135 LEU A O 1
ATOM 1047 N N . MET A 1 136 ? 5.555 -4.559 -1.024 1 87.75 136 MET A N 1
ATOM 1048 C CA . MET A 1 136 ? 6.578 -4.012 -0.14 1 87.75 136 MET A CA 1
ATOM 1049 C C . MET A 1 136 ? 6.742 -2.512 -0.353 1 87.75 136 MET A C 1
ATOM 1051 O O . MET A 1 136 ? 6.844 -1.751 0.611 1 87.75 136 MET A O 1
ATOM 1055 N N . THR A 1 137 ? 6.77 -2.117 -1.568 1 87.69 137 THR A N 1
ATOM 1056 C CA . THR A 1 137 ? 6.875 -0.699 -1.89 1 87.69 137 THR A CA 1
ATOM 1057 C C . THR A 1 137 ? 5.668 0.066 -1.351 1 87.69 137 THR A C 1
ATOM 1059 O O . THR A 1 137 ? 5.82 1.124 -0.737 1 87.69 137 THR A O 1
ATOM 1062 N N . ALA A 1 138 ? 4.469 -0.476 -1.57 1 89.88 138 ALA A N 1
ATOM 1063 C CA . ALA A 1 138 ? 3.248 0.165 -1.09 1 89.88 138 ALA A CA 1
ATOM 1064 C C . ALA A 1 138 ? 3.254 0.287 0.431 1 89.88 138 ALA A C 1
ATOM 1066 O O . ALA A 1 138 ? 2.896 1.333 0.978 1 89.88 138 ALA A O 1
ATOM 1067 N N . ASN A 1 139 ? 3.658 -0.714 1.075 1 88.44 139 ASN A N 1
ATOM 1068 C CA . ASN A 1 139 ? 3.699 -0.714 2.533 1 88.44 139 ASN A CA 1
ATOM 1069 C C . ASN A 1 139 ? 4.715 0.295 3.064 1 88.44 139 ASN A C 1
ATOM 1071 O O . ASN A 1 139 ? 4.469 0.951 4.078 1 88.44 139 ASN A O 1
ATOM 1075 N N . GLN A 1 140 ? 5.797 0.377 2.398 1 84.31 140 GLN A N 1
ATOM 1076 C CA . GLN A 1 140 ? 6.789 1.378 2.779 1 84.31 140 GLN A CA 1
ATOM 1077 C C . GLN A 1 140 ? 6.23 2.791 2.635 1 84.31 140 GLN A C 1
ATOM 1079 O O . GLN A 1 140 ? 6.406 3.627 3.523 1 84.31 140 GLN A O 1
ATOM 1084 N N . ARG A 1 141 ? 5.594 3.035 1.543 1 85.19 141 ARG A N 1
ATOM 1085 C CA . ARG A 1 141 ? 4.984 4.34 1.312 1 85.19 141 ARG A CA 1
ATOM 1086 C C . ARG A 1 141 ? 3.943 4.656 2.379 1 85.19 141 ARG A C 1
ATOM 1088 O O . ARG A 1 141 ? 3.852 5.793 2.848 1 85.19 141 ARG A O 1
ATOM 1095 N N . LEU A 1 142 ? 3.174 3.664 2.701 1 85.94 142 LEU A N 1
ATOM 1096 C CA . LEU A 1 142 ? 2.182 3.838 3.756 1 85.94 142 LEU A CA 1
ATOM 1097 C C . LEU A 1 142 ? 2.852 4.215 5.074 1 85.94 142 LEU A C 1
ATOM 1099 O O . LEU A 1 142 ? 2.387 5.113 5.777 1 85.94 142 LEU A O 1
ATOM 1103 N N . GLN A 1 143 ? 3.924 3.605 5.344 1 83.75 143 GLN A N 1
ATOM 1104 C CA . GLN A 1 143 ? 4.668 3.9 6.566 1 83.75 143 GLN A CA 1
ATOM 1105 C C . GLN A 1 143 ? 5.219 5.324 6.547 1 83.75 143 GLN A C 1
ATOM 1107 O O . GLN A 1 143 ? 5.137 6.039 7.547 1 83.75 143 GLN A O 1
ATOM 1112 N N . ASP A 1 144 ? 5.719 5.742 5.461 1 82.69 144 ASP A N 1
ATOM 1113 C CA . ASP A 1 144 ? 6.238 7.098 5.309 1 82.69 144 ASP A CA 1
ATOM 1114 C C . ASP A 1 144 ? 5.141 8.133 5.543 1 82.69 144 ASP A C 1
ATOM 1116 O O . ASP A 1 144 ? 5.359 9.133 6.238 1 82.69 144 ASP A O 1
ATOM 1120 N N . GLN A 1 145 ? 4.035 7.879 4.965 1 82.56 145 GLN A N 1
ATOM 1121 C CA . GLN A 1 145 ? 2.924 8.812 5.125 1 82.56 145 GLN A CA 1
ATOM 1122 C C . GLN A 1 145 ? 2.436 8.836 6.57 1 82.56 145 GLN A C 1
ATOM 1124 O O . GLN A 1 145 ? 2.084 9.898 7.09 1 82.56 145 GLN A O 1
ATOM 1129 N N . ASN A 1 146 ? 2.434 7.715 7.105 1 81.31 146 ASN A N 1
ATOM 1130 C CA . ASN A 1 146 ? 2.078 7.664 8.523 1 81.31 146 ASN A CA 1
ATOM 1131 C C . ASN A 1 146 ? 3.057 8.469 9.375 1 81.31 146 ASN A C 1
ATOM 1133 O O . ASN A 1 146 ? 2.646 9.172 10.297 1 81.31 146 ASN A O 1
ATOM 1137 N N . ASN A 1 147 ? 4.285 8.312 9.086 1 77.88 147 ASN A N 1
ATOM 1138 C CA . ASN A 1 147 ? 5.305 9.078 9.797 1 77.88 147 ASN A CA 1
ATOM 1139 C C . ASN A 1 147 ? 5.117 10.578 9.602 1 77.88 147 ASN A C 1
ATOM 1141 O O . ASN A 1 147 ? 5.301 11.352 10.539 1 77.88 147 ASN A O 1
ATOM 1145 N N . LEU A 1 148 ? 4.82 10.898 8.414 1 82.06 148 LEU A N 1
ATOM 1146 C CA . LEU A 1 148 ? 4.535 12.297 8.125 1 82.06 148 LEU A CA 1
ATOM 1147 C C . LEU A 1 148 ? 3.383 12.812 8.984 1 82.06 148 LEU A C 1
ATOM 1149 O O . LEU A 1 148 ? 3.498 13.852 9.625 1 82.06 148 LEU A O 1
ATOM 1153 N N . LEU A 1 149 ? 2.307 12.109 9.016 1 82.88 149 LEU A N 1
ATOM 1154 C CA . LEU A 1 149 ? 1.139 12.508 9.797 1 82.88 149 LEU A CA 1
ATOM 1155 C C . LEU A 1 149 ? 1.488 12.617 11.273 1 82.88 149 LEU A C 1
ATOM 1157 O O . LEU A 1 149 ? 1.054 13.555 11.953 1 82.88 149 LEU A O 1
ATOM 1161 N N . ALA A 1 150 ? 2.285 11.727 11.695 1 79.38 150 ALA A N 1
ATOM 1162 C CA . ALA A 1 150 ? 2.738 11.75 13.086 1 79.38 150 ALA A CA 1
ATOM 1163 C C . ALA A 1 150 ? 3.604 12.977 13.359 1 79.38 150 ALA A C 1
ATOM 1165 O O . ALA A 1 150 ? 3.441 13.641 14.391 1 79.38 150 ALA A O 1
ATOM 1166 N N . SER A 1 151 ? 4.449 13.219 12.5 1 80.38 151 SER A N 1
ATOM 1167 C CA . SER A 1 151 ? 5.363 14.344 12.68 1 80.38 151 SER A CA 1
ATOM 1168 C C . SER A 1 151 ? 4.609 15.664 12.734 1 80.38 151 SER A C 1
ATOM 1170 O O . SER A 1 151 ? 5.086 16.641 13.336 1 80.38 151 SER A O 1
ATOM 1172 N N . MET A 1 152 ? 3.465 15.641 12.164 1 85 152 MET A N 1
ATOM 1173 C CA . MET A 1 152 ? 2.641 16.844 12.172 1 85 152 MET A CA 1
ATOM 1174 C C . MET A 1 152 ? 1.662 16.828 13.344 1 85 152 MET A C 1
ATOM 1176 O O . MET A 1 152 ? 0.775 17.688 13.43 1 85 152 MET A O 1
ATOM 1180 N N . SER A 1 153 ? 1.767 15.805 14.211 1 86.81 153 SER A N 1
ATOM 1181 C CA . SER A 1 153 ? 0.938 15.68 15.406 1 86.81 153 SER A CA 1
ATOM 1182 C C . SER A 1 153 ? -0.54 15.578 15.047 1 86.81 153 SER A C 1
ATOM 1184 O O . SER A 1 153 ? -1.376 16.266 15.641 1 86.81 153 SER A O 1
ATOM 1186 N N . LEU A 1 154 ? -0.733 14.836 14.031 1 90.06 154 LEU A N 1
ATOM 1187 C CA . LEU A 1 154 ? -2.105 14.703 13.555 1 90.06 154 LEU A CA 1
ATOM 1188 C C . LEU A 1 154 ? -2.701 13.367 13.977 1 90.06 154 LEU A C 1
ATOM 1190 O O . LEU A 1 154 ? -3.873 13.086 13.711 1 90.06 154 LEU A O 1
ATOM 1194 N N . LEU A 1 155 ? -1.979 12.547 14.656 1 89.25 155 LEU A N 1
ATOM 1195 C CA . LEU A 1 155 ? -2.447 11.227 15.078 1 89.25 155 LEU A CA 1
ATOM 1196 C C . LEU A 1 155 ? -2.758 11.219 16.578 1 89.25 155 LEU A C 1
ATOM 1198 O O . LEU A 1 155 ? -2.088 11.898 17.359 1 89.25 155 LEU A O 1
ATOM 1202 N N . ASP A 1 156 ? -3.75 10.484 16.828 1 90.5 156 ASP A N 1
ATOM 1203 C CA . ASP A 1 156 ? -4.039 10.234 18.234 1 90.5 156 ASP A CA 1
ATOM 1204 C C . ASP A 1 156 ? -3.025 9.266 18.844 1 90.5 156 ASP A C 1
ATOM 1206 O O . ASP A 1 156 ? -2.83 8.164 18.328 1 90.5 156 ASP A O 1
ATOM 1210 N N . GLY A 1 157 ? -2.385 9.594 19.859 1 84.62 157 GLY A N 1
ATOM 1211 C CA . GLY A 1 157 ? -1.29 8.836 20.453 1 84.62 157 GLY A CA 1
ATOM 1212 C C . GLY A 1 157 ? -1.721 7.492 21.016 1 84.62 157 GLY A C 1
ATOM 1213 O O . GLY A 1 157 ? -0.906 6.574 21.125 1 84.62 157 GLY A O 1
ATOM 1214 N N . GLU A 1 158 ? -2.932 7.328 21.281 1 87 158 GLU A N 1
ATOM 1215 C CA . GLU A 1 158 ? -3.41 6.098 21.891 1 87 158 GLU A CA 1
ATOM 1216 C C . GLU A 1 158 ? -3.896 5.102 20.844 1 87 158 GLU A C 1
ATOM 1218 O O . GLU A 1 158 ? -3.621 3.902 20.938 1 87 158 GLU A O 1
ATOM 1223 N N . THR A 1 159 ? -4.547 5.605 19.859 1 90.81 159 THR A N 1
ATOM 1224 C CA . THR A 1 159 ? -5.27 4.707 18.969 1 90.81 159 THR A CA 1
ATOM 1225 C C . THR A 1 159 ? -4.59 4.645 17.594 1 90.81 159 THR A C 1
ATOM 1227 O O . THR A 1 159 ? -4.844 3.729 16.812 1 90.81 159 THR A O 1
ATOM 1230 N N . GLY A 1 160 ? -3.832 5.684 17.281 1 87.19 160 GLY A N 1
ATOM 1231 C CA . GLY A 1 160 ? -3.152 5.699 16 1 87.19 160 GLY A CA 1
ATOM 1232 C C . GLY A 1 160 ? -4 6.285 14.883 1 87.19 160 GLY A C 1
ATOM 1233 O O . GLY A 1 160 ? -3.512 6.496 13.773 1 87.19 160 GLY A O 1
ATOM 1234 N N . VAL A 1 161 ? -5.285 6.52 15.172 1 92.44 161 VAL A N 1
ATOM 1235 C CA . VAL A 1 161 ? -6.129 7.152 14.156 1 92.44 161 VAL A CA 1
ATOM 1236 C C . VAL A 1 161 ? -5.895 8.664 14.164 1 92.44 161 VAL A C 1
ATOM 1238 O O . VAL A 1 161 ? -5.156 9.18 15 1 92.44 161 VAL A O 1
ATOM 1241 N N . LEU A 1 162 ? -6.457 9.344 13.219 1 93.25 162 LEU A N 1
ATOM 1242 C CA . LEU A 1 162 ? -6.309 10.797 13.148 1 93.25 162 LEU A CA 1
ATOM 1243 C C . LEU A 1 162 ? -6.918 11.461 14.375 1 93.25 162 LEU A C 1
ATOM 1245 O O . LEU A 1 162 ? -7.879 10.945 14.953 1 93.25 162 LEU A O 1
ATOM 1249 N N . ASN A 1 163 ? -6.332 12.625 14.805 1 93.81 163 ASN A N 1
ATOM 1250 C CA . ASN A 1 163 ? -6.82 13.305 15.992 1 93.81 163 ASN A CA 1
ATOM 1251 C C . ASN A 1 163 ? -7.75 14.461 15.641 1 93.81 163 ASN A C 1
ATOM 1253 O O . ASN A 1 163 ? -8.102 14.641 14.469 1 93.81 163 ASN A O 1
ATOM 1257 N N . GLN A 1 164 ? -8.172 15.148 16.625 1 93.88 164 GLN A N 1
ATOM 1258 C CA . GLN A 1 164 ? -9.109 16.25 16.484 1 93.88 164 GLN A CA 1
ATOM 1259 C C . GLN A 1 164 ? -8.531 17.359 15.594 1 93.88 164 GLN A C 1
ATOM 1261 O O . GLN A 1 164 ? -9.25 17.953 14.797 1 93.88 164 GLN A O 1
ATOM 1266 N N . ARG A 1 165 ? -7.277 17.578 15.734 1 90.25 165 ARG A N 1
ATOM 1267 C CA . ARG A 1 165 ? -6.609 18.594 14.922 1 90.25 165 ARG A CA 1
ATOM 1268 C C . ARG A 1 165 ? -6.703 18.234 13.438 1 90.25 165 ARG A C 1
ATOM 1270 O O . ARG A 1 165 ? -6.98 19.109 12.609 1 90.25 165 ARG A O 1
ATOM 1277 N N . ALA A 1 166 ? -6.453 17 13.156 1 92.12 166 ALA A N 1
ATOM 1278 C CA . ALA A 1 166 ? -6.559 16.531 11.781 1 92.12 166 ALA A CA 1
ATOM 1279 C C . ALA A 1 166 ? -7.969 16.75 11.234 1 92.12 166 ALA A C 1
ATOM 1281 O O . ALA A 1 166 ? -8.141 17.188 10.094 1 92.12 166 ALA A O 1
ATOM 1282 N N . LEU A 1 167 ? -8.953 16.422 12.016 1 94 167 LEU A N 1
ATOM 1283 C CA . LEU A 1 167 ? -10.352 16.578 11.609 1 94 167 LEU A CA 1
ATOM 1284 C C . LEU A 1 167 ? -10.656 18.031 11.258 1 94 167 LEU A C 1
ATOM 1286 O O . LEU A 1 167 ? -11.195 18.312 10.188 1 94 167 LEU A O 1
ATOM 1290 N N . THR A 1 168 ? -10.289 18.859 12.125 1 91.5 168 THR A N 1
ATOM 1291 C CA . THR A 1 168 ? -10.578 20.266 11.961 1 91.5 168 THR A CA 1
ATOM 1292 C C . THR A 1 168 ? -9.836 20.828 10.75 1 91.5 168 THR A C 1
ATOM 1294 O O . THR A 1 168 ? -10.367 21.688 10.031 1 91.5 168 THR A O 1
ATOM 1297 N N . SER A 1 169 ? -8.664 20.344 10.539 1 89.12 169 SER A N 1
ATOM 1298 C CA . SER A 1 169 ? -7.848 20.828 9.422 1 89.12 169 SER A CA 1
ATOM 1299 C C . SER A 1 169 ? -8.375 20.297 8.094 1 89.12 169 SER A C 1
ATOM 1301 O O . SER A 1 169 ? -8.297 20.984 7.074 1 89.12 169 SER A O 1
ATOM 1303 N N . ALA A 1 170 ? -8.922 19.125 8.109 1 90.75 170 ALA A N 1
ATOM 1304 C CA . ALA A 1 170 ? -9.297 18.453 6.863 1 90.75 170 ALA A CA 1
ATOM 1305 C C . ALA A 1 170 ? -10.711 18.859 6.43 1 90.75 170 ALA A C 1
ATOM 1307 O O . ALA A 1 170 ? -11.016 18.875 5.234 1 90.75 170 ALA A O 1
ATOM 1308 N N . LEU A 1 171 ? -11.562 19.172 7.332 1 92.12 171 LEU A N 1
ATOM 1309 C CA . LEU A 1 171 ? -13 19.297 7.094 1 92.12 171 LEU A CA 1
ATOM 1310 C C . LEU A 1 171 ? -13.281 20.359 6.043 1 92.12 171 LEU A C 1
ATOM 1312 O O . LEU A 1 171 ? -14.039 20.125 5.102 1 92.12 171 LEU A O 1
ATOM 1316 N N . PRO A 1 172 ? -12.664 21.547 6.168 1 87.19 172 PRO A N 1
ATOM 1317 C CA . PRO A 1 172 ? -12.945 22.562 5.148 1 87.19 172 PRO A CA 1
ATOM 1318 C C . PRO A 1 172 ? -12.609 22.078 3.736 1 87.19 172 PRO A C 1
ATOM 1320 O O . PRO A 1 172 ? -13.375 22.328 2.801 1 87.19 172 PRO A O 1
ATOM 1323 N N . GLY A 1 173 ? -11.484 21.406 3.58 1 85.44 173 GLY A N 1
ATOM 1324 C CA . GLY A 1 173 ? -11.086 20.891 2.283 1 85.44 173 GLY A CA 1
ATOM 1325 C C . GLY A 1 173 ? -12.016 19.812 1.767 1 85.44 173 GLY A C 1
ATOM 1326 O O . GLY A 1 173 ? -12.312 19.75 0.571 1 85.44 173 GLY A O 1
ATOM 1327 N N . LEU A 1 174 ? -12.43 18.922 2.627 1 86.62 174 LEU A N 1
ATOM 1328 C CA . LEU A 1 174 ? -13.352 17.859 2.254 1 86.62 174 LEU A CA 1
ATOM 1329 C C . LEU A 1 174 ? -14.68 18.438 1.765 1 86.62 174 LEU A C 1
ATOM 1331 O O . LEU A 1 174 ? -15.25 17.953 0.788 1 86.62 174 LEU A O 1
ATOM 1335 N N . LEU A 1 175 ? -15.102 19.484 2.418 1 88 175 LEU A N 1
ATOM 1336 C CA . LEU A 1 175 ? -16.359 20.125 2.051 1 88 175 LEU A CA 1
ATOM 1337 C C . LEU A 1 175 ? -16.266 20.766 0.672 1 88 175 LEU A C 1
ATOM 1339 O O . LEU A 1 175 ? -17.25 20.828 -0.066 1 88 175 LEU A O 1
ATOM 1343 N N . GLN A 1 176 ? -15.062 21.188 0.364 1 82.81 176 GLN A N 1
ATOM 1344 C CA . GLN A 1 176 ? -14.859 21.797 -0.947 1 82.81 176 GLN A CA 1
ATOM 1345 C C . GLN A 1 176 ? -14.93 20.75 -2.055 1 82.81 176 GLN A C 1
ATOM 1347 O O . GLN A 1 176 ? -15.148 21.078 -3.221 1 82.81 176 GLN A O 1
ATOM 1352 N N . GLN A 1 177 ? -14.719 19.562 -1.695 1 80.06 177 GLN A N 1
ATOM 1353 C CA . GLN A 1 177 ? -14.75 18.484 -2.674 1 80.06 177 GLN A CA 1
ATOM 1354 C C . GLN A 1 177 ? -16.188 18.016 -2.932 1 80.06 177 GLN A C 1
ATOM 1356 O O . GLN A 1 177 ? -16.422 17.156 -3.785 1 80.06 177 GLN A O 1
ATOM 1361 N N . VAL A 1 178 ? -17.031 18.531 -2.117 1 83.19 178 VAL A N 1
ATOM 1362 C CA . VAL A 1 178 ? -18.438 18.156 -2.281 1 83.19 178 VAL A CA 1
ATOM 1363 C C . VAL A 1 178 ? -19.094 19.078 -3.312 1 83.19 178 VAL A C 1
ATOM 1365 O O . VAL A 1 178 ? -19.078 20.312 -3.164 1 83.19 178 VAL A O 1
ATOM 1368 N N . GLY A 1 179 ? -19.438 18.609 -4.32 1 74.31 179 GLY A N 1
ATOM 1369 C CA . GLY A 1 179 ? -20.109 19.391 -5.344 1 74.31 179 GLY A CA 1
ATOM 1370 C C . GLY A 1 179 ? -20.234 18.672 -6.672 1 74.31 179 GLY A C 1
ATOM 1371 O O . GLY A 1 179 ? -20.062 17.453 -6.738 1 74.31 179 GLY A O 1
ATOM 1372 N N . GLU A 1 180 ? -20.656 19.422 -7.684 1 58.19 180 GLU A N 1
ATOM 1373 C CA . GLU A 1 180 ? -21 18.875 -8.992 1 58.19 180 GLU A CA 1
ATOM 1374 C C . GLU A 1 180 ? -19.766 18.438 -9.75 1 58.19 180 GLU A C 1
ATOM 1376 O O . GLU A 1 180 ? -18.703 19.062 -9.625 1 58.19 180 GLU A O 1
ATOM 1381 N N . ARG A 1 181 ? -19.672 17.125 -9.984 1 52.84 181 ARG A N 1
ATOM 1382 C CA . ARG A 1 181 ? -18.688 16.516 -10.867 1 52.84 181 ARG A CA 1
ATOM 1383 C C . ARG A 1 181 ? -18.281 17.469 -11.984 1 52.84 181 ARG A C 1
ATOM 1385 O O . ARG A 1 181 ? -19.141 18.078 -12.625 1 52.84 181 ARG A O 1
ATOM 1392 N N . PRO A 1 182 ? -16.969 17.984 -11.891 1 50.25 182 PRO A N 1
ATOM 1393 C CA . PRO A 1 182 ? -16.703 18.719 -13.125 1 50.25 182 PRO A CA 1
ATOM 1394 C C . PRO A 1 182 ? -17.188 17.969 -14.367 1 50.25 182 PRO A C 1
ATOM 1396 O O . PRO A 1 182 ? -17.344 16.75 -14.336 1 50.25 182 PRO A O 1
ATOM 1399 N N . PRO A 1 183 ? -17.641 18.656 -15.352 1 45.94 183 PRO A N 1
ATOM 1400 C CA . PRO A 1 183 ? -18.078 18.016 -16.594 1 45.94 183 PRO A CA 1
ATOM 1401 C C . PRO A 1 183 ? -17.125 16.906 -17.047 1 45.94 183 PRO A C 1
ATOM 1403 O O . PRO A 1 183 ? -15.93 16.938 -16.703 1 45.94 183 PRO A O 1
ATOM 1406 N N . ASP A 1 184 ? -17.547 15.719 -17.438 1 45.81 184 ASP A N 1
ATOM 1407 C CA . ASP A 1 184 ? -17.062 14.445 -17.953 1 45.81 184 ASP A CA 1
ATOM 1408 C C . ASP A 1 184 ? -15.648 14.594 -18.531 1 45.81 184 ASP A C 1
ATOM 1410 O O . ASP A 1 184 ? -14.906 13.617 -18.625 1 45.81 184 ASP A O 1
ATOM 1414 N N . HIS A 1 185 ? -15.375 15.703 -19.219 1 43.69 185 HIS A N 1
ATOM 1415 C CA . HIS A 1 185 ? -14.266 15.703 -20.156 1 43.69 185 HIS A CA 1
ATOM 1416 C C . HIS A 1 185 ? -12.922 15.773 -19.438 1 43.69 185 HIS A C 1
ATOM 1418 O O . HIS A 1 185 ? -11.875 15.859 -20.078 1 43.69 185 HIS A O 1
ATOM 1424 N N . ILE A 1 186 ? -12.93 15.984 -18.25 1 45.22 186 ILE A N 1
ATOM 1425 C CA . ILE A 1 186 ? -11.57 16.188 -17.766 1 45.22 186 ILE A CA 1
ATOM 1426 C C . ILE A 1 186 ? -10.992 14.852 -17.312 1 45.22 186 ILE A C 1
ATOM 1428 O O . ILE A 1 186 ? -11.594 14.148 -16.484 1 45.22 186 ILE A O 1
ATOM 1432 N N . PRO A 1 187 ? -10.125 14.359 -18 1 43.81 187 PRO A N 1
ATOM 1433 C CA . PRO A 1 187 ? -9.438 13.117 -17.656 1 43.81 187 PRO A CA 1
ATOM 1434 C C . PRO A 1 187 ? -9.062 13.039 -16.172 1 43.81 187 PRO A C 1
ATOM 1436 O O . PRO A 1 187 ? -8.633 14.039 -15.594 1 43.81 187 PRO A O 1
ATOM 1439 N N . VAL A 1 188 ? -9.727 12.273 -15.414 1 43.75 188 VAL A N 1
ATOM 1440 C CA . VAL A 1 188 ? -9.453 12.023 -14 1 43.75 188 VAL A CA 1
ATOM 1441 C C . VAL A 1 188 ? -7.965 11.742 -13.805 1 43.75 188 VAL A C 1
ATOM 1443 O O . VAL A 1 188 ? -7.449 10.727 -14.273 1 43.75 188 VAL A O 1
ATOM 1446 N N . ASP A 1 189 ? -7.164 12.695 -13.75 1 42.47 189 ASP A N 1
ATOM 1447 C CA . ASP A 1 189 ? -5.75 12.555 -13.398 1 42.47 189 ASP A CA 1
ATOM 1448 C C . ASP A 1 189 ? -5.586 11.906 -12.031 1 42.47 189 ASP A C 1
ATOM 1450 O O . ASP A 1 189 ? -6.492 11.969 -11.195 1 42.47 189 ASP A O 1
ATOM 1454 N N . GLU A 1 190 ? -4.789 10.984 -11.852 1 44.34 190 GLU A N 1
ATOM 1455 C CA . GLU A 1 190 ? -4.441 10.242 -10.648 1 44.34 190 GLU A CA 1
ATOM 1456 C C . GLU A 1 190 ? -4.484 11.141 -9.414 1 44.34 190 GLU A C 1
ATOM 1458 O O . GLU A 1 190 ? -4.785 10.672 -8.312 1 44.34 190 GLU A O 1
ATOM 1463 N N . ASN A 1 191 ? -4.117 12.445 -9.648 1 42.62 191 ASN A N 1
ATOM 1464 C CA . ASN A 1 191 ? -4.074 13.414 -8.562 1 42.62 191 ASN A CA 1
ATOM 1465 C C . ASN A 1 191 ? -5.387 14.18 -8.438 1 42.62 191 ASN A C 1
ATOM 1467 O O . ASN A 1 191 ? -5.449 15.203 -7.758 1 42.62 191 ASN A O 1
ATOM 1471 N N . TYR A 1 192 ? -6.324 13.883 -9.266 1 44.03 192 TYR A N 1
ATOM 1472 C CA . TYR A 1 192 ? -7.559 14.641 -9.398 1 44.03 192 TYR A CA 1
ATOM 1473 C C . TYR A 1 192 ? -8.406 14.531 -8.133 1 44.03 192 TYR A C 1
ATOM 1475 O O . TYR A 1 192 ? -8.57 13.445 -7.582 1 44.03 192 TYR A O 1
ATOM 1483 N N . ILE A 1 193 ? -8.531 15.695 -7.629 1 50.81 193 ILE A N 1
ATOM 1484 C CA . ILE A 1 193 ? -9.492 15.82 -6.535 1 50.81 193 ILE A CA 1
ATOM 1485 C C . ILE A 1 193 ? -10.875 15.367 -7.008 1 50.81 193 ILE A C 1
ATOM 1487 O O . ILE A 1 193 ? -11.438 15.945 -7.941 1 50.81 193 ILE A O 1
ATOM 1491 N N . LEU A 1 194 ? -11.203 14.18 -6.82 1 56.81 194 LEU A N 1
ATOM 1492 C CA . LEU A 1 194 ? -12.5 13.617 -7.172 1 56.81 194 LEU A CA 1
ATOM 1493 C C . LEU A 1 194 ? -13.625 14.359 -6.465 1 56.81 194 LEU A C 1
ATOM 1495 O O . LEU A 1 194 ? -13.477 14.766 -5.309 1 56.81 194 LEU A O 1
ATOM 1499 N N . TYR A 1 195 ? -14.422 15.039 -7.258 1 64.38 195 TYR A N 1
ATOM 1500 C CA . TYR A 1 195 ? -15.633 15.625 -6.684 1 64.38 195 TYR A CA 1
ATOM 1501 C C . TYR A 1 195 ? -16.672 14.547 -6.398 1 64.38 195 TYR A C 1
ATOM 1503 O O . TYR A 1 195 ? -16.812 13.586 -7.16 1 64.38 195 TYR A O 1
ATOM 1511 N N . TYR A 1 196 ? -17.156 14.758 -5.188 1 74.62 196 TYR A N 1
ATOM 1512 C CA . TYR A 1 196 ? -18.188 13.82 -4.746 1 74.62 196 TYR A CA 1
ATOM 1513 C C . TYR A 1 196 ? -19.516 14.531 -4.504 1 74.62 196 TYR A C 1
ATOM 1515 O O . TYR A 1 196 ? -19.531 15.711 -4.145 1 74.62 196 TYR A O 1
ATOM 1523 N N . ARG A 1 197 ? -20.578 13.875 -4.754 1 77.81 197 ARG A N 1
ATOM 1524 C CA . ARG A 1 197 ? -21.891 14.469 -4.555 1 77.81 197 ARG A CA 1
ATOM 1525 C C . ARG A 1 197 ? -22.188 14.656 -3.07 1 77.81 197 ARG A C 1
ATOM 1527 O O . ARG A 1 197 ? -22.906 15.578 -2.689 1 77.81 197 ARG A O 1
ATOM 1534 N N . TYR A 1 198 ? -21.625 13.781 -2.273 1 88.06 198 TYR A N 1
ATOM 1535 C CA . TYR A 1 198 ? -21.969 13.766 -0.858 1 88.06 198 TYR A CA 1
ATOM 1536 C C . TYR A 1 198 ? -20.734 13.594 0.011 1 88.06 198 TYR A C 1
ATOM 1538 O O . TYR A 1 198 ? -19.734 13.016 -0.429 1 88.06 198 TYR A O 1
ATOM 1546 N N . LEU A 1 199 ? -20.781 14.18 1.176 1 91.44 199 LEU A N 1
ATOM 1547 C CA . LEU A 1 199 ? -19.875 13.852 2.27 1 91.44 199 LEU A CA 1
ATOM 1548 C C . LEU A 1 199 ? -20.656 13.336 3.479 1 91.44 199 LEU A C 1
ATOM 1550 O O . LEU A 1 199 ? -21.516 14.039 4.016 1 91.44 199 LEU A O 1
ATOM 1554 N N . ASN A 1 200 ? -20.422 12.117 3.77 1 95.06 200 ASN A N 1
ATOM 1555 C CA . ASN A 1 200 ? -21.016 11.562 4.984 1 95.06 200 ASN A CA 1
ATOM 1556 C C . ASN A 1 200 ? -20.109 11.773 6.195 1 95.06 200 ASN A C 1
ATOM 1558 O O . ASN A 1 200 ? -18.906 11.516 6.125 1 95.06 200 ASN A O 1
ATOM 1562 N N . PHE A 1 201 ? -20.688 12.336 7.285 1 96.88 201 PHE A N 1
ATOM 1563 C CA . PHE A 1 201 ? -20 12.57 8.547 1 96.88 201 PHE A CA 1
ATOM 1564 C C . PHE A 1 201 ? -20.719 11.852 9.688 1 96.88 201 PHE A C 1
ATOM 1566 O O . PHE A 1 201 ? -21.812 12.242 10.086 1 96.88 201 PHE A O 1
ATOM 1573 N N . TRP A 1 202 ? -20.062 10.789 10.234 1 97.81 202 TRP A N 1
ATOM 1574 C CA . TRP A 1 202 ? -20.547 10.102 11.422 1 97.81 202 TRP A CA 1
ATOM 1575 C C . TRP A 1 202 ? -19.75 10.523 12.656 1 97.81 202 TRP A C 1
ATOM 1577 O O . TRP A 1 202 ? -18.531 10.57 12.617 1 97.81 202 TRP A O 1
ATOM 1587 N N . LEU A 1 203 ? -20.406 10.836 13.68 1 98.19 203 LEU A N 1
ATOM 1588 C CA . LEU A 1 203 ? -19.828 10.953 15.016 1 98.19 203 LEU A CA 1
ATOM 1589 C C . LEU A 1 203 ? -20.312 9.812 15.906 1 98.19 203 LEU A C 1
ATOM 1591 O O . LEU A 1 203 ? -21.5 9.523 15.969 1 98.19 203 LEU A O 1
ATOM 1595 N N . LEU A 1 204 ? -19.375 9.133 16.5 1 97.94 204 LEU A N 1
ATOM 1596 C CA . LEU A 1 204 ? -19.656 7.98 17.344 1 97.94 204 LEU A CA 1
ATOM 1597 C C . LEU A 1 204 ? -19.156 8.219 18.766 1 97.94 204 LEU A C 1
ATOM 1599 O O . LEU A 1 204 ? -18.078 8.766 18.969 1 97.94 204 LEU A O 1
ATOM 1603 N N . ALA A 1 205 ? -19.969 7.84 19.734 1 98 205 ALA A N 1
ATOM 1604 C CA . ALA A 1 205 ? -19.562 7.887 21.141 1 98 205 ALA A CA 1
ATOM 1605 C C . ALA A 1 205 ? -19.703 6.512 21.797 1 98 205 ALA A C 1
ATOM 1607 O O . ALA A 1 205 ? -20.719 5.824 21.594 1 98 205 ALA A O 1
ATOM 1608 N N . VAL A 1 206 ? -18.688 6.168 22.5 1 97.56 206 VAL A N 1
ATOM 1609 C CA . VAL A 1 206 ? -18.781 4.938 23.281 1 97.56 206 VAL A CA 1
ATOM 1610 C C . VAL A 1 206 ? -19.812 5.102 24.391 1 97.56 206 VAL A C 1
ATOM 1612 O O . VAL A 1 206 ? -19.75 6.066 25.156 1 97.56 206 VAL A O 1
ATOM 1615 N N . ASP A 1 207 ? -20.656 4.16 24.469 1 97.25 207 ASP A N 1
ATOM 1616 C CA . ASP A 1 207 ? -21.75 4.262 25.438 1 97.25 207 ASP A CA 1
ATOM 1617 C C . ASP A 1 207 ? -21.25 3.973 26.844 1 97.25 207 ASP A C 1
ATOM 1619 O O . ASP A 1 207 ? -20.312 3.189 27.031 1 97.25 207 ASP A O 1
ATOM 1623 N N . HIS A 1 208 ? -21.906 4.668 27.859 1 95.12 208 HIS A N 1
ATOM 1624 C CA . HIS A 1 208 ? -21.688 4.426 29.281 1 95.12 208 HIS A CA 1
ATOM 1625 C C . HIS A 1 208 ? -20.219 4.613 29.656 1 95.12 208 HIS A C 1
ATOM 1627 O O . HIS A 1 208 ? -19.656 3.803 30.391 1 95.12 208 HIS A O 1
ATOM 1633 N N . TRP A 1 209 ? -19.641 5.605 29.094 1 95.25 209 TRP A N 1
ATOM 1634 C CA . TRP A 1 209 ? -18.219 5.848 29.266 1 95.25 209 TRP A CA 1
ATOM 1635 C C . TRP A 1 209 ? -17.859 6.055 30.734 1 95.25 209 TRP A C 1
ATOM 1637 O O . TRP A 1 209 ? -16.922 5.445 31.25 1 95.25 209 TRP A O 1
ATOM 1647 N N . SER A 1 210 ? -18.656 6.852 31.453 1 94.06 210 SER A N 1
ATOM 1648 C CA . SER A 1 210 ? -18.391 7.145 32.875 1 94.06 210 SER A CA 1
ATOM 1649 C C . SER A 1 210 ? -18.531 5.891 33.719 1 94.06 210 SER A C 1
ATOM 1651 O O . SER A 1 210 ? -17.766 5.699 34.688 1 94.06 210 SER A O 1
ATOM 1653 N N . GLU A 1 211 ? -19.453 5.141 33.438 1 94.12 211 GLU A N 1
ATOM 1654 C CA . GLU A 1 211 ? -19.656 3.891 34.156 1 94.12 211 GLU A CA 1
ATOM 1655 C C . GLU A 1 211 ? -18.5 2.93 33.938 1 94.12 211 GLU A C 1
ATOM 1657 O O . GLU A 1 211 ? -18.031 2.264 34.875 1 94.12 211 GLU A O 1
ATOM 1662 N N . LEU A 1 212 ? -18.094 2.85 32.719 1 92.94 212 LEU A N 1
ATOM 1663 C CA . LEU A 1 212 ? -16.953 2.002 32.375 1 92.94 212 LEU A CA 1
ATOM 1664 C C . LEU A 1 212 ? -15.703 2.465 33.125 1 92.94 212 LEU A C 1
ATOM 1666 O O . LEU A 1 212 ? -14.93 1.644 33.625 1 92.94 212 LEU A O 1
ATOM 1670 N N . GLU A 1 213 ? -15.531 3.754 33.188 1 93 213 GLU A N 1
ATOM 1671 C CA . GLU A 1 213 ? -14.367 4.309 33.875 1 93 213 GLU A CA 1
ATOM 1672 C C . GLU A 1 213 ? -14.398 3.982 35.344 1 93 213 GLU A C 1
ATOM 1674 O O . GLU A 1 213 ? -13.383 3.611 35.938 1 93 213 GLU A O 1
ATOM 1679 N N . SER A 1 214 ? -15.547 4.086 35.938 1 94.12 214 SER A N 1
ATOM 1680 C CA . SER A 1 214 ? -15.703 3.805 37.375 1 94.12 214 SER A CA 1
ATOM 1681 C C . SER A 1 214 ? -15.484 2.326 37.688 1 94.12 214 SER A C 1
ATOM 1683 O O . SER A 1 214 ? -14.852 1.979 38.688 1 94.12 214 SER A O 1
ATOM 1685 N N . LYS A 1 215 ? -15.914 1.546 36.812 1 92.5 215 LYS A N 1
ATOM 1686 C CA . LYS A 1 215 ? -15.898 0.105 37.031 1 92.5 215 LYS A CA 1
ATOM 1687 C C . LYS A 1 215 ? -14.539 -0.497 36.719 1 92.5 215 LYS A C 1
ATOM 1689 O O . LYS A 1 215 ? -14.062 -1.392 37.406 1 92.5 215 LYS A O 1
ATOM 1694 N N . TYR A 1 216 ? -13.867 -0.028 35.656 1 91.12 216 TYR A N 1
ATOM 1695 C CA . T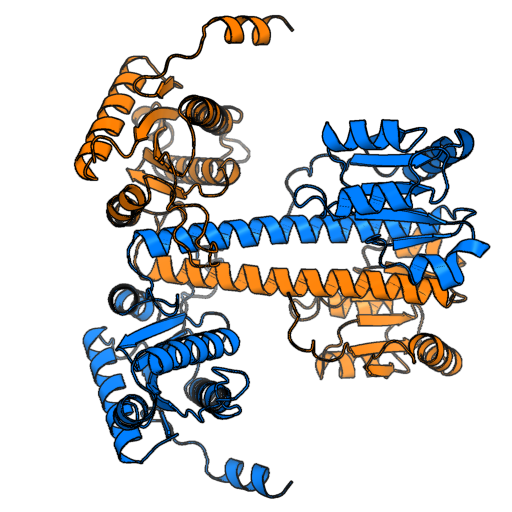YR A 1 216 ? -12.711 -0.763 35.156 1 91.12 216 TYR A CA 1
ATOM 1696 C C . TYR A 1 216 ? -11.453 0.102 35.188 1 91.12 216 TYR A C 1
ATOM 16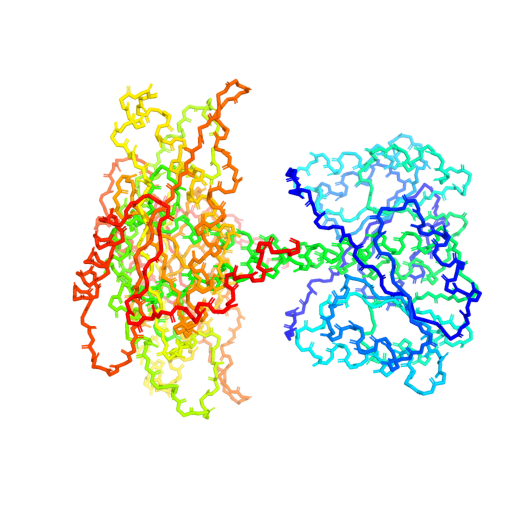98 O O . TYR A 1 216 ? -10.336 -0.409 35.094 1 91.12 216 TYR A O 1
ATOM 1706 N N . GLY A 1 217 ? -11.562 1.455 35.312 1 91.12 217 GLY A N 1
ATOM 1707 C CA . GLY A 1 217 ? -10.406 2.34 35.375 1 91.12 217 GLY A CA 1
ATOM 1708 C C . GLY A 1 217 ? -9.938 2.82 34.031 1 91.12 217 GLY A C 1
ATOM 1709 O O . GLY A 1 217 ? -10.461 2.404 33 1 91.12 217 GLY A O 1
ATOM 1710 N N . SER A 1 218 ? -8.844 3.672 34 1 90.25 218 SER A N 1
ATOM 1711 C CA . SER A 1 218 ? -8.383 4.383 32.812 1 90.25 218 SER A CA 1
ATOM 1712 C C . SER A 1 218 ? -7.617 3.453 31.891 1 90.25 218 SER A C 1
ATOM 1714 O O . SER A 1 218 ? -7.652 3.627 30.672 1 90.25 218 SER A O 1
ATOM 1716 N N . GLU A 1 219 ? -6.949 2.535 32.406 1 88.19 219 GLU A N 1
ATOM 1717 C CA . GLU A 1 219 ? -6.152 1.627 31.594 1 88.19 219 GLU A CA 1
ATOM 1718 C C . GLU A 1 219 ? -7.047 0.77 30.703 1 88.19 219 GLU A C 1
ATOM 1720 O O . GLU A 1 219 ? -6.75 0.578 29.516 1 88.19 219 GLU A O 1
ATOM 1725 N N . VAL A 1 220 ? -8.094 0.319 31.266 1 88.5 220 VAL A N 1
ATOM 1726 C CA . VAL A 1 220 ? -9.055 -0.489 30.516 1 88.5 220 VAL A CA 1
ATOM 1727 C C . VAL A 1 220 ? -9.719 0.364 29.438 1 88.5 220 VAL A C 1
ATOM 1729 O O . VAL A 1 220 ? -9.938 -0.101 28.312 1 88.5 220 VAL A O 1
ATOM 1732 N N . LEU A 1 221 ? -10.023 1.604 29.766 1 92.56 221 LEU A N 1
ATOM 1733 C CA . LEU A 1 221 ? -10.656 2.496 28.797 1 92.56 221 LEU A CA 1
ATOM 1734 C C . LEU A 1 221 ? -9.742 2.75 27.609 1 92.56 221 LEU A C 1
ATOM 1736 O O . LEU A 1 221 ? -10.211 2.871 26.469 1 92.56 221 LEU A O 1
ATOM 1740 N N . ARG A 1 222 ? -8.453 2.801 27.906 1 92.44 222 ARG A N 1
ATOM 1741 C CA . ARG A 1 222 ? -7.48 2.951 26.828 1 92.44 222 ARG A CA 1
ATOM 1742 C C . ARG A 1 222 ? -7.547 1.771 25.859 1 92.44 222 ARG A C 1
ATOM 1744 O O . ARG A 1 222 ? -7.5 1.953 24.641 1 92.44 222 ARG A O 1
ATOM 1751 N N . GLN A 1 223 ? -7.68 0.656 26.328 1 91.75 223 GLN A N 1
ATOM 1752 C CA . GLN A 1 223 ? -7.781 -0.548 25.5 1 91.75 223 GLN A CA 1
ATOM 1753 C C . GLN A 1 223 ? -9.086 -0.564 24.719 1 91.75 223 GLN A C 1
ATOM 1755 O O . GLN A 1 223 ? -9.102 -0.972 23.547 1 91.75 223 GLN A O 1
ATOM 1760 N N . VAL A 1 224 ? -10.125 -0.147 25.375 1 93.69 224 VAL A N 1
ATOM 1761 C CA . VAL A 1 224 ? -11.438 -0.115 24.734 1 93.69 224 VAL A CA 1
ATOM 1762 C C . VAL A 1 224 ? -11.391 0.786 23.5 1 93.69 224 VAL A C 1
ATOM 1764 O O . VAL A 1 224 ? -11.805 0.382 22.406 1 93.69 224 VAL A O 1
ATOM 1767 N N . VAL A 1 225 ? -10.836 1.943 23.672 1 95.25 225 VAL A N 1
ATOM 1768 C CA . VAL A 1 225 ? -10.836 2.891 22.562 1 95.25 225 VAL A CA 1
ATOM 1769 C C . VAL A 1 225 ? -9.914 2.383 21.453 1 95.25 225 VAL A C 1
ATOM 1771 O O . VAL A 1 225 ? -10.18 2.609 20.266 1 95.25 225 VAL A O 1
ATOM 1774 N N . THR A 1 226 ? -8.82 1.733 21.797 1 94.31 226 THR A N 1
ATOM 1775 C CA . THR A 1 226 ? -7.918 1.157 20.812 1 94.31 226 THR A CA 1
ATOM 1776 C C . THR A 1 226 ? -8.633 0.104 19.969 1 94.31 226 THR A C 1
ATOM 1778 O O . THR A 1 226 ? -8.508 0.088 18.75 1 94.31 226 THR A O 1
ATOM 1781 N N . VAL A 1 227 ? -9.383 -0.708 20.625 1 93.62 227 VAL A N 1
ATOM 1782 C CA . VAL A 1 227 ? -10.109 -1.765 19.938 1 93.62 227 VAL A CA 1
ATOM 1783 C C . VAL A 1 227 ? -11.211 -1.153 19.062 1 93.62 227 VAL A C 1
ATOM 1785 O O . VAL A 1 227 ? -11.422 -1.579 17.922 1 93.62 227 VAL A O 1
ATOM 1788 N N . VAL A 1 228 ? -11.914 -0.173 19.609 1 95.19 228 VAL A N 1
ATOM 1789 C CA . VAL A 1 228 ? -12.969 0.5 18.859 1 95.19 228 VAL A CA 1
ATOM 1790 C C . VAL A 1 228 ? -12.383 1.128 17.594 1 95.19 228 VAL A C 1
ATOM 1792 O O . VAL A 1 228 ? -12.93 0.974 16.5 1 95.19 228 VAL A O 1
ATOM 1795 N N . ALA A 1 229 ? -11.273 1.826 17.766 1 95 229 ALA A N 1
ATOM 1796 C CA . ALA A 1 229 ? -10.602 2.441 16.625 1 95 229 ALA A CA 1
ATOM 1797 C C . ALA A 1 229 ? -10.25 1.398 15.562 1 95 229 ALA A C 1
ATOM 1799 O O . ALA A 1 229 ? -10.484 1.608 14.375 1 95 229 ALA A O 1
ATOM 1800 N N . ARG A 1 230 ? -9.719 0.332 16 1 91.12 230 ARG A N 1
ATOM 1801 C CA . ARG A 1 230 ? -9.328 -0.746 15.094 1 91.12 230 ARG A CA 1
ATOM 1802 C C . ARG A 1 230 ? -10.531 -1.299 14.344 1 91.12 230 ARG A C 1
ATOM 1804 O O . ARG A 1 230 ? -10.461 -1.541 13.141 1 91.12 230 ARG A O 1
ATOM 1811 N N . ARG A 1 231 ? -11.586 -1.525 14.992 1 93.69 231 ARG A N 1
ATOM 1812 C CA . ARG A 1 231 ? -12.797 -2.062 14.383 1 93.69 231 ARG A CA 1
ATOM 1813 C C . ARG A 1 231 ? -13.383 -1.081 13.375 1 93.69 231 ARG A C 1
ATOM 1815 O O . ARG A 1 231 ? -13.875 -1.486 12.32 1 93.69 231 ARG A O 1
ATOM 1822 N N . LEU A 1 232 ? -13.336 0.173 13.719 1 94.12 232 LEU A N 1
ATOM 1823 C CA . LEU A 1 232 ? -13.805 1.194 12.789 1 94.12 232 LEU A CA 1
ATOM 1824 C C . LEU A 1 232 ? -12.969 1.191 11.508 1 94.12 232 LEU A C 1
ATOM 1826 O O . LEU A 1 232 ? -13.516 1.303 10.406 1 94.12 232 LEU A O 1
ATOM 1830 N N . GLN A 1 233 ? -11.703 1.085 11.688 1 88.38 233 GLN A N 1
ATOM 1831 C CA . GLN A 1 233 ? -10.805 1.073 10.539 1 88.38 233 GLN A CA 1
ATOM 1832 C C . GLN A 1 233 ? -11.016 -0.176 9.688 1 88.38 233 GLN A C 1
ATOM 1834 O O . GLN A 1 233 ? -10.977 -0.108 8.453 1 88.38 233 GLN A O 1
ATOM 1839 N N . SER A 1 234 ? -11.234 -1.286 10.352 1 85.69 234 SER A N 1
ATOM 1840 C CA . SER A 1 234 ? -11.391 -2.555 9.648 1 85.69 234 SER A CA 1
ATOM 1841 C C . SER A 1 234 ? -12.711 -2.605 8.883 1 85.69 234 SER A C 1
ATOM 1843 O O . SER A 1 234 ? -12.828 -3.312 7.883 1 85.69 234 SER A O 1
ATOM 1845 N N . ARG A 1 235 ? -13.664 -1.884 9.305 1 86.62 235 ARG A N 1
ATOM 1846 C CA . ARG A 1 235 ? -14.992 -1.922 8.703 1 86.62 235 ARG A CA 1
ATOM 1847 C C . ARG A 1 235 ? -15.227 -0.699 7.82 1 86.62 235 ARG A C 1
ATOM 1849 O O . ARG A 1 235 ? -16.328 -0.502 7.305 1 86.62 235 ARG A O 1
ATOM 1856 N N . GLY A 1 236 ? -14.25 0.039 7.766 1 84.12 236 GLY A N 1
ATOM 1857 C CA . GLY A 1 236 ? -14.375 1.25 6.973 1 84.12 236 GLY A CA 1
ATOM 1858 C C . GLY A 1 236 ? -14.469 0.98 5.48 1 84.12 236 GLY A C 1
ATOM 1859 O O . GLY A 1 236 ? -14.016 -0.061 5.004 1 84.12 236 GLY A O 1
ATOM 1860 N N . LEU A 1 237 ? -15.172 1.882 4.805 1 82.44 237 LEU A N 1
ATOM 1861 C CA . LEU A 1 237 ? -15.227 1.863 3.346 1 82.44 237 LEU A CA 1
ATOM 1862 C C . LEU A 1 237 ? -14 2.539 2.744 1 82.44 237 LEU A C 1
ATOM 1864 O O . LEU A 1 237 ? -13.328 3.32 3.416 1 82.44 237 LEU A O 1
ATOM 1868 N N . PRO A 1 238 ? -13.742 2.131 1.451 1 77.5 238 PRO A N 1
ATOM 1869 C CA . PRO A 1 238 ? -12.695 2.898 0.768 1 77.5 238 PRO A CA 1
ATOM 1870 C C . PRO A 1 238 ? -12.953 4.402 0.796 1 77.5 238 PRO A C 1
ATOM 1872 O O . PRO A 1 238 ? -14.078 4.844 0.551 1 77.5 238 PRO A O 1
ATOM 1875 N N . GLY A 1 239 ? -11.969 5.109 1.249 1 78 239 GLY A N 1
ATOM 1876 C CA . GLY A 1 239 ? -12.109 6.555 1.297 1 78 239 GLY A CA 1
ATOM 1877 C C . GLY A 1 239 ? -12.562 7.066 2.652 1 78 239 GLY A C 1
ATOM 1878 O O . GLY A 1 239 ? -12.633 8.281 2.871 1 78 239 GLY A O 1
ATOM 1879 N N . SER A 1 240 ? -12.844 6.109 3.494 1 87.94 240 SER A N 1
ATOM 1880 C CA . SER A 1 240 ? -13.281 6.516 4.828 1 87.94 240 SER A CA 1
ATOM 1881 C C . SER A 1 240 ? -12.086 6.789 5.738 1 87.94 240 SER A C 1
ATOM 1883 O O . SER A 1 240 ? -11.117 6.027 5.746 1 87.94 240 SER A O 1
ATOM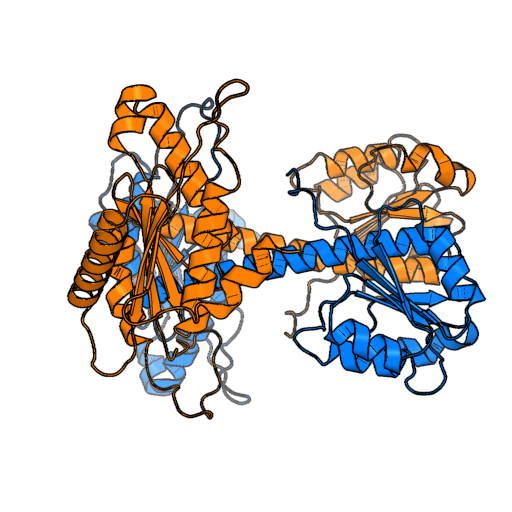 1885 N N . LEU A 1 241 ? -12.148 7.887 6.406 1 91.19 241 LEU A N 1
ATOM 1886 C CA . LEU A 1 241 ? -11.117 8.219 7.379 1 91.19 241 LEU A CA 1
ATOM 1887 C C . LEU A 1 241 ? -11.695 8.281 8.789 1 91.19 241 LEU A C 1
ATOM 1889 O O . LEU A 1 241 ? -12.805 8.789 8.984 1 91.19 241 LEU A O 1
ATOM 1893 N N . VAL A 1 242 ? -10.961 7.75 9.711 1 94.75 242 VAL A N 1
ATOM 1894 C CA . VAL A 1 242 ? -11.406 7.668 11.094 1 94.75 242 VAL A CA 1
ATOM 1895 C C . VAL A 1 242 ? -10.609 8.648 11.953 1 94.75 242 VAL A C 1
ATOM 1897 O O . VAL A 1 242 ? -9.383 8.727 11.836 1 94.75 242 VAL A O 1
ATOM 1900 N N . TYR A 1 243 ? -11.312 9.414 12.781 1 95.88 243 TYR A N 1
ATOM 1901 C CA . TYR A 1 243 ? -10.734 10.391 13.703 1 95.88 243 TYR A CA 1
ATOM 1902 C C . TYR A 1 243 ? -11.164 10.102 15.141 1 95.88 243 TYR A C 1
ATOM 1904 O O . TYR A 1 243 ? -12.258 9.586 15.375 1 95.88 243 TYR A O 1
ATOM 1912 N N . ARG A 1 244 ? -10.32 10.367 16.078 1 96.75 244 ARG A N 1
ATOM 1913 C CA . ARG A 1 244 ? -10.719 10.445 17.484 1 96.75 244 ARG A CA 1
ATOM 1914 C C . ARG A 1 244 ? -10.828 11.898 17.938 1 96.75 244 ARG A C 1
ATOM 1916 O O . ARG A 1 244 ? -9.812 12.578 18.109 1 96.75 244 ARG A O 1
ATOM 1923 N N . SER A 1 245 ? -12.023 12.344 18.125 1 94.94 245 SER A N 1
ATOM 1924 C CA . SER A 1 245 ? -12.289 13.758 18.406 1 94.94 245 SER A CA 1
ATOM 1925 C C . SER A 1 245 ? -12.289 14.039 19.906 1 94.94 245 SER A C 1
ATOM 1927 O O . SER A 1 245 ? -11.961 15.148 20.328 1 94.94 245 SER A O 1
ATOM 1929 N N . GLU A 1 246 ? -12.75 13.164 20.719 1 94.75 246 GLU A N 1
ATOM 1930 C CA . GLU A 1 246 ? -12.758 13.219 22.188 1 94.75 246 GLU A CA 1
ATOM 1931 C C . GLU A 1 246 ? -12.32 11.898 22.797 1 94.75 246 GLU A C 1
ATOM 1933 O O . GLU A 1 246 ? -12.156 10.898 22.078 1 94.75 246 GLU A O 1
ATOM 1938 N N . PRO A 1 247 ? -12.047 11.836 24.078 1 93.88 247 PRO A N 1
ATOM 1939 C CA . PRO A 1 247 ? -11.578 10.602 24.719 1 93.88 247 PRO A CA 1
ATOM 1940 C C . PRO A 1 247 ? -12.469 9.406 24.391 1 93.88 247 PRO A C 1
ATOM 1942 O O . PRO A 1 247 ? -11.969 8.289 24.203 1 93.88 247 PRO A O 1
ATOM 1945 N N . ASN A 1 248 ? -13.766 9.664 24.281 1 96.25 248 ASN A N 1
ATOM 1946 C CA . ASN A 1 248 ? -14.672 8.547 24.031 1 96.25 248 ASN A CA 1
ATOM 1947 C C . ASN A 1 248 ? -15.445 8.727 22.719 1 96.25 248 ASN A C 1
ATOM 1949 O O . ASN A 1 248 ? -16.484 8.109 22.516 1 96.25 248 ASN A O 1
ATOM 1953 N N . GLN A 1 249 ? -15.016 9.664 21.859 1 97.88 249 GLN A N 1
ATOM 1954 C CA . GLN A 1 249 ? -15.758 9.969 20.641 1 97.88 249 GLN A CA 1
ATOM 1955 C C . GLN A 1 249 ? -14.867 9.828 19.406 1 97.88 249 GLN A C 1
ATOM 1957 O O . GLN A 1 249 ? -13.703 10.227 19.438 1 97.88 249 GLN A O 1
ATOM 1962 N N . PHE A 1 250 ? -15.398 9.258 18.359 1 98.12 250 PHE A N 1
ATOM 1963 C CA . PHE A 1 250 ? -14.742 9.07 17.078 1 98.12 250 PHE A CA 1
ATOM 1964 C C . PHE A 1 250 ? -15.562 9.695 15.953 1 98.12 250 PHE A C 1
ATOM 1966 O O . PHE A 1 250 ? -16.766 9.922 16.109 1 98.12 250 PHE A O 1
ATOM 1973 N N . ALA A 1 251 ? -14.922 10.07 14.953 1 97.69 251 ALA A N 1
ATOM 1974 C CA . ALA A 1 251 ? -15.57 10.547 13.734 1 97.69 251 ALA A CA 1
ATOM 1975 C C . ALA A 1 251 ? -15.164 9.703 12.523 1 97.69 251 ALA A C 1
ATOM 1977 O O . ALA A 1 251 ? -14.039 9.195 12.469 1 97.69 251 ALA A O 1
ATOM 1978 N N . CYS A 1 252 ? -16.016 9.461 11.656 1 96.5 252 CYS A N 1
ATOM 1979 C CA . CYS A 1 252 ? -15.781 8.789 10.383 1 96.5 252 CYS A CA 1
ATOM 1980 C C . CYS A 1 252 ? -16.312 9.617 9.219 1 96.5 252 CYS A C 1
ATOM 1982 O O . CYS A 1 252 ? -17.516 9.891 9.141 1 96.5 252 CYS A O 1
ATOM 1984 N N . LEU A 1 253 ? -15.477 10.07 8.367 1 94.25 253 LEU A N 1
ATOM 1985 C CA . LEU A 1 253 ? -15.859 10.859 7.199 1 94.25 253 LEU A CA 1
ATOM 1986 C C . LEU A 1 253 ? -15.68 10.062 5.914 1 94.25 253 LEU A C 1
ATOM 1988 O O . LEU A 1 253 ? -14.641 9.422 5.719 1 94.25 253 LEU A O 1
ATOM 1992 N N . THR A 1 254 ? -16.688 10.039 5.09 1 91.06 254 THR A N 1
ATOM 1993 C CA . THR A 1 254 ? -16.656 9.305 3.83 1 91.06 254 THR A CA 1
ATOM 1994 C C . THR A 1 254 ? -17.25 10.133 2.701 1 91.06 254 THR A C 1
ATOM 1996 O O . THR A 1 254 ? -18.391 10.609 2.807 1 91.06 254 THR A O 1
ATOM 1999 N N . LEU A 1 255 ? -16.531 10.266 1.642 1 85.19 255 LEU A N 1
ATOM 2000 C CA . LEU A 1 255 ? -17.031 10.977 0.467 1 85.19 255 LEU A CA 1
ATOM 2001 C C . LEU A 1 255 ? -17.859 10.055 -0.414 1 85.19 255 LEU A C 1
ATOM 2003 O O . LEU A 1 255 ? -17.531 8.883 -0.574 1 85.19 255 LEU A O 1
ATOM 2007 N N . GLY A 1 256 ? -18.969 10.539 -0.905 1 83.69 256 GLY A N 1
ATOM 2008 C CA . GLY A 1 256 ? -19.656 9.875 -2.004 1 83.69 256 GLY A CA 1
ATOM 2009 C C . GLY A 1 256 ? -20.766 8.945 -1.541 1 83.69 256 GLY A C 1
ATOM 2010 O O . GLY A 1 256 ? -21.297 8.164 -2.334 1 83.69 256 GLY A O 1
ATOM 2011 N N . LEU A 1 257 ? -21.109 8.969 -0.318 1 87.69 257 LEU A N 1
ATOM 2012 C CA . LEU A 1 257 ? -22.156 8.078 0.157 1 87.69 257 LEU A CA 1
ATOM 2013 C C . LEU A 1 257 ? -23.516 8.781 0.155 1 87.69 257 LEU A C 1
ATOM 2015 O O . LEU A 1 257 ? -23.688 9.797 0.837 1 87.69 257 LEU A O 1
ATOM 2019 N N . SER A 1 258 ? -24.469 8.211 -0.587 1 87.56 258 SER A N 1
ATOM 2020 C CA . SER A 1 258 ? -25.844 8.695 -0.505 1 87.56 258 SER A CA 1
ATOM 2021 C C . SER A 1 258 ? -26.422 8.469 0.887 1 87.56 258 SER A C 1
ATOM 2023 O O . SER A 1 258 ? -25.87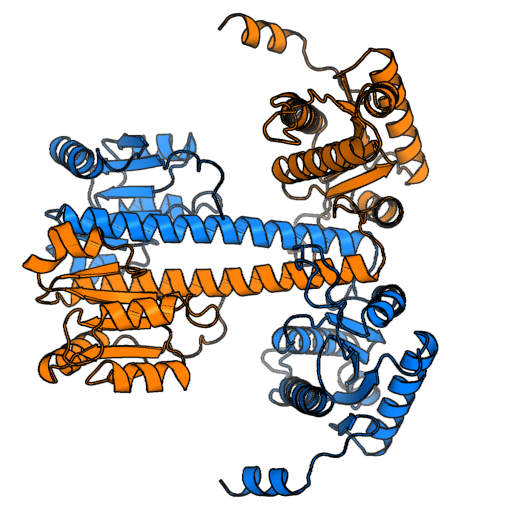5 7.699 1.677 1 87.56 258 SER A O 1
ATOM 2025 N N . PRO A 1 259 ? -27.5 9.172 1.191 1 91.81 259 PRO A N 1
ATOM 2026 C CA . PRO A 1 259 ? -28.094 8.992 2.52 1 91.81 259 PRO A CA 1
ATOM 2027 C C . PRO A 1 259 ? -28.438 7.535 2.826 1 91.81 259 PRO A C 1
ATOM 2029 O O . PRO A 1 259 ? -28.188 7.062 3.938 1 91.81 259 PRO A O 1
ATOM 2032 N N . GLN A 1 260 ? -28.969 6.836 1.91 1 92.38 260 GLN A N 1
ATOM 2033 C CA . GLN A 1 260 ? -29.312 5.434 2.119 1 92.38 260 GLN A CA 1
ATOM 2034 C C . GLN A 1 260 ? -28.062 4.605 2.412 1 92.38 260 GLN A C 1
ATOM 2036 O O . GLN A 1 260 ? -28.031 3.836 3.375 1 92.38 260 GLN A O 1
ATOM 2041 N N . ARG A 1 261 ? -27.047 4.785 1.571 1 91.88 261 ARG A N 1
ATOM 2042 C CA . ARG A 1 261 ? -25.812 4.043 1.752 1 91.88 261 ARG A CA 1
ATOM 2043 C C . ARG A 1 261 ? -25.109 4.445 3.049 1 91.88 261 ARG A C 1
ATOM 2045 O O . ARG A 1 261 ? -24.484 3.613 3.709 1 91.88 261 ARG A O 1
ATOM 2052 N N . ALA A 1 262 ? -25.234 5.723 3.342 1 95.06 262 ALA A N 1
ATOM 2053 C CA . ALA A 1 262 ? -24.641 6.215 4.586 1 95.06 262 ALA A CA 1
ATOM 2054 C C . ALA A 1 262 ? -25.281 5.527 5.797 1 95.06 262 ALA A C 1
ATOM 2056 O O . ALA A 1 262 ? -24.578 5.141 6.734 1 95.06 262 ALA A O 1
ATOM 2057 N N . TYR A 1 263 ? -26.578 5.375 5.715 1 95.75 263 TYR A N 1
ATOM 2058 C CA . TYR A 1 263 ? -27.281 4.723 6.812 1 95.75 263 TYR A CA 1
ATOM 2059 C C . TYR A 1 263 ? -26.844 3.27 6.949 1 95.75 263 TYR A C 1
ATOM 2061 O O . TYR A 1 263 ? -26.562 2.801 8.055 1 95.75 263 TYR A O 1
ATOM 2069 N N . GLU A 1 264 ? -26.781 2.6 5.887 1 94.69 264 GLU A N 1
ATOM 2070 C CA . GLU A 1 264 ? -26.328 1.211 5.895 1 94.69 264 GLU A CA 1
ATOM 2071 C C . GLU A 1 264 ? -24.906 1.091 6.445 1 94.69 264 GLU A C 1
ATOM 2073 O O . GLU A 1 264 ? -24.609 0.172 7.215 1 94.69 264 GLU A O 1
ATOM 2078 N N . PHE A 1 265 ? -24.125 2.016 6.043 1 95.44 265 PHE A N 1
ATOM 2079 C CA . PHE A 1 265 ? -22.75 2.035 6.527 1 95.44 265 PHE A CA 1
ATOM 2080 C C . PHE A 1 265 ? -22.719 2.283 8.031 1 95.44 265 PHE A C 1
ATOM 2082 O O . PHE A 1 265 ? -21.984 1.602 8.758 1 95.44 265 PHE A O 1
ATOM 2089 N N . GLY A 1 266 ? -23.469 3.213 8.469 1 96.94 266 GLY A N 1
ATOM 2090 C CA . GLY A 1 266 ? -23.547 3.469 9.898 1 96.94 266 GLY A CA 1
ATOM 2091 C C . GLY A 1 266 ? -23.969 2.248 10.695 1 96.94 266 GLY A C 1
ATOM 2092 O O . GLY A 1 266 ? -23.406 1.986 11.773 1 96.94 266 GLY A O 1
ATOM 2093 N N . GLN A 1 267 ? -24.891 1.505 10.133 1 95.75 267 GLN A N 1
ATOM 2094 C CA . GLN A 1 267 ? -25.328 0.271 10.781 1 95.75 267 GLN A CA 1
ATOM 2095 C C . GLN A 1 267 ? -24.188 -0.738 10.867 1 95.75 267 GLN A C 1
ATOM 2097 O O . GLN A 1 267 ? -24 -1.395 11.898 1 95.75 267 GLN A O 1
ATOM 2102 N N . THR A 1 268 ? -23.453 -0.778 9.82 1 95.44 268 THR A N 1
ATOM 2103 C CA . THR A 1 268 ? -22.312 -1.685 9.773 1 95.44 268 THR A CA 1
ATOM 2104 C C . THR A 1 268 ? -21.297 -1.319 10.844 1 95.44 268 THR A C 1
ATOM 2106 O O . THR A 1 268 ? -20.75 -2.199 11.516 1 95.44 268 THR A O 1
ATOM 2109 N N . LEU A 1 269 ? -21.031 -0.07 10.961 1 95.88 269 LEU A N 1
ATOM 2110 C CA . LEU A 1 269 ? -20.094 0.395 11.977 1 95.88 269 LEU A CA 1
ATOM 2111 C C . LEU A 1 269 ? -20.594 0.065 13.375 1 95.88 269 LEU A C 1
ATOM 2113 O O . LEU A 1 269 ? -19.859 -0.487 14.195 1 95.88 269 LEU A O 1
ATOM 2117 N N . ARG A 1 270 ? -21.844 0.384 13.602 1 97.06 270 ARG A N 1
ATOM 2118 C CA . ARG A 1 270 ? -22.438 0.158 14.914 1 97.06 270 ARG A CA 1
ATOM 2119 C C . ARG A 1 270 ? -22.375 -1.317 15.297 1 97.06 270 ARG A C 1
ATOM 2121 O O . ARG A 1 270 ? -21.922 -1.664 16.391 1 97.06 270 ARG A O 1
ATOM 2128 N N . GLN A 1 271 ? -22.797 -2.146 14.391 1 94.88 271 GLN A N 1
ATOM 2129 C CA . GLN A 1 271 ? -22.844 -3.584 14.641 1 94.88 271 GLN A CA 1
ATOM 2130 C C . GLN A 1 271 ? -21.438 -4.16 14.773 1 94.88 271 GLN A C 1
ATOM 2132 O O . GLN A 1 271 ? -21.203 -5.051 15.594 1 94.88 271 GLN A O 1
ATOM 2137 N N . GLY A 1 272 ? -20.547 -3.637 13.984 1 93.81 272 GLY A N 1
ATOM 2138 C CA . GLY A 1 272 ? -19.172 -4.102 14.031 1 93.81 272 GLY A CA 1
ATOM 2139 C C . GLY A 1 272 ? -18.516 -3.898 15.383 1 93.81 272 GLY A C 1
ATOM 2140 O O . GLY A 1 272 ? -17.656 -4.688 15.789 1 93.81 272 GLY A O 1
ATOM 2141 N N . ILE A 1 273 ? -18.891 -2.926 16.047 1 94.38 273 ILE A N 1
ATOM 2142 C CA . ILE A 1 273 ? -18.312 -2.623 17.344 1 94.38 273 ILE A CA 1
ATOM 2143 C C . ILE A 1 273 ? -19.016 -3.432 18.438 1 94.38 273 ILE A C 1
ATOM 2145 O O . ILE A 1 273 ? -18.375 -3.961 19.344 1 94.38 273 ILE A O 1
ATOM 2149 N N . SER A 1 274 ? -20.312 -3.699 18.312 1 91.5 274 SER A N 1
ATOM 2150 C CA . SER A 1 274 ? -21.109 -4.273 19.391 1 91.5 274 SER A CA 1
ATOM 2151 C C . SER A 1 274 ? -21.203 -5.793 19.266 1 91.5 274 SER A C 1
ATOM 2153 O O . SER A 1 274 ? -21.562 -6.48 20.219 1 91.5 274 SER A O 1
ATOM 2155 N N . ASP A 1 275 ? -20.875 -6.281 18.125 1 88.12 275 ASP A N 1
ATOM 2156 C CA . ASP A 1 275 ? -21.078 -7.703 17.859 1 88.12 275 ASP A CA 1
ATOM 2157 C C . ASP A 1 275 ? -20.234 -8.57 18.781 1 88.12 275 ASP A C 1
ATOM 2159 O O . ASP A 1 275 ? -20.625 -9.68 19.141 1 88.12 275 ASP A O 1
ATOM 2163 N N . HIS A 1 276 ? -19.047 -8.117 19.172 1 88.31 276 HIS A N 1
ATOM 2164 C CA . HIS A 1 276 ? -18.156 -8.883 20.031 1 88.31 276 HIS A CA 1
ATOM 2165 C C . HIS A 1 276 ? -17.641 -8.039 21.188 1 88.31 276 HIS A C 1
ATOM 2167 O O . HIS A 1 276 ? -17.344 -6.855 21.016 1 88.31 276 HIS A O 1
ATOM 2173 N N . PRO A 1 277 ? -17.641 -8.688 22.297 1 90.75 277 PRO A N 1
ATOM 2174 C CA . PRO A 1 277 ? -17.047 -7.953 23.406 1 90.75 277 PRO A CA 1
ATOM 2175 C C . PRO A 1 277 ? -15.562 -7.648 23.203 1 90.75 277 PRO A C 1
ATOM 2177 O O . PRO A 1 277 ? -14.922 -8.266 22.344 1 90.75 277 PRO A O 1
ATOM 2180 N N . VAL A 1 278 ? -15.102 -6.648 23.812 1 89.69 278 VAL A N 1
ATOM 2181 C CA . VAL A 1 278 ? -13.68 -6.312 23.797 1 89.69 278 VAL A CA 1
ATOM 2182 C C . VAL A 1 278 ? -12.922 -7.188 24.797 1 89.69 278 VAL A C 1
ATOM 2184 O O . VAL A 1 278 ? -13.148 -7.098 26 1 89.69 278 VAL A O 1
ATOM 2187 N N . SER A 1 279 ? -12.102 -8 24.234 1 87.25 279 SER A N 1
ATOM 2188 C CA . SER A 1 279 ? -11.289 -8.859 25.094 1 87.25 279 SER A CA 1
ATOM 2189 C C . SER A 1 279 ? -10.047 -8.125 25.578 1 87.25 279 SER A C 1
ATOM 2191 O O . SER A 1 279 ? -9.18 -7.754 24.797 1 87.25 279 SER A O 1
ATOM 2193 N N . LEU A 1 280 ? -9.945 -7.793 26.766 1 78 280 LEU A N 1
ATOM 2194 C CA . LEU A 1 280 ? -8.836 -7.035 27.344 1 78 280 LEU A CA 1
ATOM 2195 C C . LEU A 1 280 ? -7.773 -7.973 27.906 1 78 280 LEU A C 1
ATOM 2197 O O . LEU A 1 280 ? -6.582 -7.648 27.891 1 78 280 LEU A O 1
ATOM 2201 N N . SER A 1 281 ? -8.242 -9.062 28.484 1 77.19 281 SER A N 1
ATOM 2202 C CA . SER A 1 281 ? -7.379 -10.133 28.953 1 77.19 281 SER A CA 1
ATOM 2203 C C . SER A 1 281 ? -8.047 -11.5 28.797 1 77.19 281 SER A C 1
ATOM 2205 O O . SER A 1 281 ? -9.148 -11.594 28.266 1 77.19 281 SER A O 1
ATOM 2207 N N . SER A 1 282 ? -7.289 -12.5 29.078 1 79.5 282 SER A N 1
ATOM 2208 C CA . SER A 1 282 ? -7.832 -13.852 29.031 1 79.5 282 SER A CA 1
ATOM 2209 C C . SER A 1 282 ? -9.07 -13.984 29.922 1 79.5 282 SER A C 1
ATOM 2211 O O . SER A 1 282 ? -9.938 -14.82 29.656 1 79.5 282 SER A O 1
ATOM 2213 N N . GLU A 1 283 ? -9.203 -13.125 30.875 1 80.5 283 GLU A N 1
ATOM 2214 C CA . GLU A 1 283 ? -10.266 -13.328 31.859 1 80.5 283 GLU A CA 1
ATOM 2215 C C . GLU A 1 283 ? -11.266 -12.18 31.828 1 80.5 283 GLU A C 1
ATOM 2217 O O . GLU A 1 283 ? -12.289 -12.227 32.5 1 80.5 283 GLU A O 1
ATO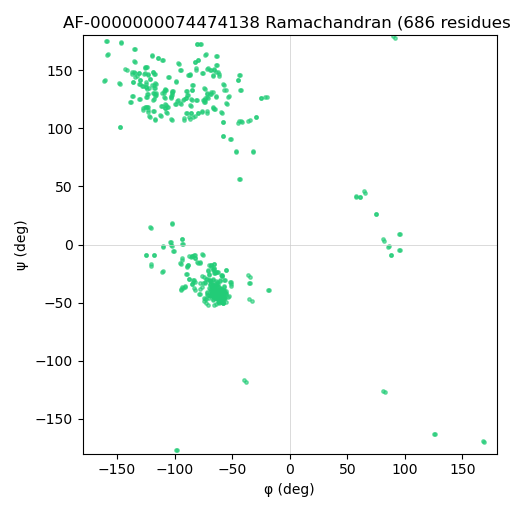M 2222 N N . LEU A 1 284 ? -10.914 -11.164 31.094 1 85.31 284 LEU A N 1
ATOM 2223 C CA . LEU A 1 284 ? -11.789 -10 31.172 1 85.31 284 LEU A CA 1
ATOM 2224 C C . LEU A 1 284 ? -12.258 -9.578 29.781 1 85.31 284 LEU A C 1
ATOM 2226 O O . LEU A 1 284 ? -11.438 -9.359 28.891 1 85.31 284 LEU A O 1
ATOM 2230 N N . SER A 1 285 ? -13.539 -9.625 29.578 1 91.12 285 SER A N 1
ATOM 2231 C CA . SER A 1 285 ? -14.172 -9.094 28.375 1 91.12 285 SER A CA 1
ATOM 2232 C C . SER A 1 285 ? -15.258 -8.078 28.719 1 91.12 285 SER A C 1
ATOM 2234 O O . SER A 1 285 ? -15.969 -8.242 29.703 1 91.12 285 SER A O 1
ATOM 2236 N N . VAL A 1 286 ? -15.281 -7.004 28.031 1 91.75 286 VAL A N 1
ATOM 2237 C CA . VAL A 1 286 ? -16.234 -5.926 28.281 1 91.75 286 VAL A CA 1
ATOM 2238 C C . VAL A 1 286 ? -17.109 -5.719 27.047 1 91.75 286 VAL A C 1
ATOM 2240 O O . VAL A 1 286 ? -16.594 -5.578 25.938 1 91.75 286 VAL A O 1
ATOM 2243 N N . ALA A 1 287 ? -18.391 -5.797 27.281 1 92.31 287 ALA A N 1
ATOM 2244 C CA . ALA A 1 287 ? -19.312 -5.461 26.203 1 92.31 287 ALA A CA 1
ATOM 2245 C C . ALA A 1 287 ? -19.359 -3.951 25.969 1 92.31 287 ALA A C 1
ATOM 2247 O O . ALA A 1 287 ? -19.625 -3.188 26.906 1 92.31 287 ALA A O 1
ATOM 2248 N N . VAL A 1 288 ? -19.078 -3.523 24.797 1 94.75 288 VAL A N 1
ATOM 2249 C CA . VAL A 1 288 ? -19.031 -2.104 24.453 1 94.75 288 VAL A CA 1
ATOM 2250 C C . VAL A 1 288 ? -19.969 -1.814 23.297 1 94.75 288 VAL A C 1
ATOM 2252 O O . VAL A 1 288 ? -20.062 -2.6 22.344 1 94.75 288 VAL A O 1
ATOM 2255 N N . THR A 1 289 ? -20.797 -0.841 23.422 1 96.69 289 THR A N 1
ATOM 2256 C CA . THR A 1 289 ? -21.625 -0.356 22.328 1 96.69 289 THR A CA 1
ATOM 2257 C C . THR A 1 289 ? -21.328 1.106 22.031 1 96.69 289 THR A C 1
ATOM 2259 O O . THR A 1 289 ? -20.641 1.78 22.797 1 96.69 289 THR A O 1
ATOM 2262 N N . VAL A 1 290 ? -21.766 1.524 20.828 1 97.69 290 VAL A N 1
ATOM 2263 C CA . VAL A 1 290 ? -21.562 2.916 20.438 1 97.69 290 VAL A CA 1
ATOM 2264 C C . VAL A 1 290 ? -22.875 3.504 19.922 1 97.69 290 VAL A C 1
ATOM 2266 O O . VAL A 1 290 ? -23.734 2.779 19.422 1 97.69 290 VAL A O 1
ATOM 2269 N N . THR A 1 291 ? -23.047 4.715 20.141 1 98.25 291 THR A N 1
ATOM 2270 C CA . THR A 1 291 ? -24.141 5.496 19.578 1 98.25 291 THR A CA 1
ATOM 2271 C C . THR A 1 291 ? -23.625 6.453 18.5 1 98.25 291 THR A C 1
ATOM 2273 O O . THR A 1 291 ? -22.578 7.082 18.688 1 98.25 291 THR A O 1
ATOM 2276 N N . LEU A 1 292 ? -24.375 6.441 17.359 1 98.44 292 LEU A N 1
ATOM 2277 C CA . LEU A 1 292 ? -23.906 7.219 16.219 1 98.44 292 LEU A CA 1
ATOM 2278 C C . LEU A 1 292 ? -24.906 8.305 15.852 1 98.44 292 LEU A C 1
ATOM 2280 O O . LEU A 1 292 ? -26.125 8.055 15.852 1 98.44 292 LEU A O 1
ATOM 2284 N N . GLY A 1 293 ? -24.438 9.523 15.602 1 98.5 293 GLY A N 1
ATOM 2285 C CA . GLY A 1 293 ? -25.141 10.602 14.914 1 98.5 293 GLY A CA 1
ATOM 2286 C C . GLY A 1 293 ? -24.469 11.008 13.617 1 98.5 293 GLY A C 1
ATOM 2287 O O . GLY A 1 293 ? -23.25 11.195 13.57 1 98.5 293 GLY A O 1
ATOM 2288 N N . GLY A 1 294 ? -25.234 11.086 12.547 1 98 294 GLY A N 1
ATOM 2289 C CA . GLY A 1 294 ? -24.625 11.344 11.258 1 98 294 GLY A CA 1
ATOM 2290 C C . GLY A 1 294 ? -25.359 12.398 10.445 1 98 294 GLY A C 1
ATOM 2291 O O . GLY A 1 294 ? -26.516 12.711 10.727 1 98 294 GLY A O 1
ATOM 2292 N N . VAL A 1 295 ? -24.609 12.992 9.523 1 96.56 295 VAL A N 1
ATOM 2293 C CA . VAL A 1 295 ? -25.156 13.93 8.547 1 96.56 295 VAL A CA 1
ATOM 2294 C C . VAL A 1 295 ? -24.609 13.602 7.156 1 96.56 295 VAL A C 1
ATOM 2296 O O . VAL A 1 295 ? -23.547 13.016 7.023 1 96.56 295 VAL A O 1
ATOM 2299 N N . VAL A 1 296 ? -25.391 13.836 6.145 1 94.62 296 VAL A N 1
ATOM 2300 C CA . VAL A 1 296 ? -24.953 13.805 4.75 1 94.62 296 VAL A CA 1
ATOM 2301 C C . VAL A 1 296 ? -25 15.219 4.164 1 94.62 296 VAL A C 1
ATOM 2303 O O . VAL A 1 296 ? -26.078 15.812 4.047 1 94.62 296 VAL A O 1
ATOM 2306 N N . VAL A 1 297 ? -23.766 15.719 3.918 1 92.56 297 VAL A N 1
ATOM 2307 C CA . VAL A 1 297 ? -23.656 17.078 3.424 1 92.56 297 VAL A CA 1
ATOM 2308 C C . VAL A 1 297 ? -23.703 17.094 1.898 1 92.56 297 VAL A C 1
ATOM 2310 O O . VAL A 1 297 ? -23.078 16.25 1.244 1 92.56 297 VAL A O 1
ATOM 2313 N N . THR A 1 298 ? -24.484 17.938 1.366 1 86.94 298 THR A N 1
ATOM 2314 C CA . THR A 1 298 ? -24.562 18.203 -0.067 1 86.94 298 THR A CA 1
ATOM 2315 C C . THR A 1 298 ? -24.094 19.625 -0.385 1 86.94 298 THR A C 1
ATOM 2317 O O . THR A 1 298 ? -23.828 20.406 0.523 1 86.94 298 THR A O 1
ATOM 2320 N N . LYS A 1 299 ? -23.734 19.891 -1.656 1 74.38 299 LYS A N 1
ATOM 2321 C CA . LYS A 1 299 ? -23.219 21.219 -2.021 1 74.38 299 LYS A CA 1
ATOM 2322 C C . LYS A 1 299 ? -24.219 22.312 -1.663 1 74.38 299 LYS A C 1
ATOM 2324 O O . LYS A 1 299 ? -23.828 23.406 -1.263 1 74.38 299 LYS A O 1
ATOM 2329 N N . GLU A 1 300 ? -25.531 22.094 -1.883 1 69.25 300 GLU A N 1
ATOM 2330 C CA . GLU A 1 300 ? -26.5 23.172 -1.704 1 69.25 300 GLU A CA 1
ATOM 2331 C C . GLU A 1 300 ? -27.344 22.938 -0.463 1 69.25 300 GLU A C 1
ATOM 2333 O O . GLU A 1 300 ? -28.094 21.969 -0.389 1 69.25 300 GLU A O 1
ATOM 2338 N N . PRO A 1 301 ? -27.109 23.969 0.389 1 66.19 301 PRO A N 1
ATOM 2339 C CA . PRO A 1 301 ? -26.297 25.172 0.56 1 66.19 301 PRO A CA 1
ATOM 2340 C C . PRO A 1 301 ? -24.891 24.875 1.09 1 66.19 301 PRO A C 1
ATOM 2342 O O . PRO A 1 301 ? -24.703 23.891 1.817 1 66.19 301 PRO A O 1
ATOM 2345 N N . PRO A 1 302 ? -23.938 25.672 0.754 1 71.56 302 PRO A N 1
ATOM 2346 C CA . PRO A 1 302 ? -22.578 25.453 1.253 1 71.56 302 PRO A CA 1
ATOM 2347 C C . PRO A 1 302 ? -22.469 25.625 2.768 1 71.56 302 PRO A C 1
ATOM 2349 O O . PRO A 1 302 ? -23.031 26.562 3.33 1 71.56 302 PRO A O 1
ATOM 2352 N N . LEU A 1 303 ? -22.141 24.641 3.428 1 80.38 303 LEU A N 1
ATOM 2353 C CA . LEU A 1 303 ? -21.938 24.703 4.871 1 80.38 303 LEU A CA 1
ATOM 2354 C C . LEU A 1 303 ? -20.453 24.828 5.207 1 80.38 303 LEU A C 1
ATOM 2356 O O . LEU A 1 303 ? -19.609 24.219 4.539 1 80.38 303 LEU A O 1
ATOM 2360 N N . GLU A 1 304 ? -20.234 25.656 6.207 1 86.88 304 GLU A N 1
ATOM 2361 C CA . GLU A 1 304 ? -18.875 25.75 6.742 1 86.88 304 GLU A CA 1
ATOM 2362 C C . GLU A 1 304 ? -18.562 24.594 7.688 1 86.88 304 GLU A C 1
ATOM 2364 O O . GLU A 1 304 ? -19.484 23.984 8.234 1 86.88 304 GLU A O 1
ATOM 2369 N N . GLY A 1 305 ? -17.375 24.359 7.867 1 89.62 305 GLY A N 1
ATOM 2370 C CA . GLY A 1 305 ? -16.906 23.25 8.703 1 89.62 305 GLY A CA 1
ATOM 2371 C C . GLY A 1 305 ? -17.516 23.281 10.094 1 89.62 305 GLY A C 1
ATOM 2372 O O . GLY A 1 305 ? -17.984 22.25 10.586 1 89.62 305 GLY A O 1
ATOM 2373 N N . GLU A 1 306 ? -17.531 24.438 10.672 1 90.19 306 GLU A N 1
ATOM 2374 C CA . GLU A 1 306 ? -18.031 24.594 12.031 1 90.19 306 GLU A CA 1
ATOM 2375 C C . GLU A 1 306 ? -19.531 24.281 12.109 1 90.19 306 GLU A C 1
ATOM 2377 O O . GLU A 1 306 ? -20 23.719 13.102 1 90.19 306 GLU A O 1
ATOM 2382 N N . GLN A 1 307 ? -20.234 24.656 11.086 1 92.69 307 GLN A N 1
ATOM 2383 C CA . GLN A 1 307 ? -21.672 24.391 11.039 1 92.69 307 GLN A CA 1
ATOM 2384 C C . GLN A 1 307 ? -21.953 22.891 10.938 1 92.69 307 GLN A C 1
ATOM 2386 O O . GLN A 1 307 ? -22.844 22.375 11.609 1 92.69 307 GLN A O 1
ATOM 2391 N N . VAL A 1 308 ? -21.172 22.25 10.172 1 94.25 308 VAL A N 1
ATOM 2392 C CA . VAL A 1 308 ? -21.344 20.812 10 1 94.25 308 VAL A CA 1
ATOM 2393 C C . VAL A 1 308 ? -21.016 20.094 11.312 1 94.25 308 VAL A C 1
ATOM 2395 O O . VAL A 1 308 ? -21.75 19.188 11.727 1 94.25 308 VAL A O 1
ATOM 2398 N N . LEU A 1 309 ? -19.969 20.531 11.953 1 94.38 309 LEU A N 1
ATOM 2399 C CA . LEU A 1 309 ? -19.578 19.938 13.234 1 94.38 309 LEU A CA 1
ATOM 2400 C C . LEU A 1 309 ? -20.688 20.109 14.266 1 94.38 309 LEU A C 1
ATOM 2402 O O . LEU A 1 309 ? -21 19.156 15 1 94.38 309 LEU A O 1
ATOM 2406 N N . GLN A 1 310 ? -21.234 21.266 14.273 1 95.06 310 GLN A N 1
ATOM 2407 C CA . GLN A 1 310 ? -22.312 21.531 15.219 1 95.06 310 GLN A CA 1
ATOM 2408 C C . GLN A 1 310 ? -23.531 20.656 14.906 1 95.06 310 GLN A C 1
ATOM 2410 O O . GLN A 1 310 ? -24.156 20.094 15.812 1 95.06 310 GLN A O 1
ATOM 2415 N N . GLN A 1 311 ? -23.828 20.562 13.695 1 95.75 311 GLN A N 1
ATOM 2416 C CA . GLN A 1 311 ? -24.984 19.766 13.273 1 95.75 311 GLN A CA 1
ATOM 2417 C C . GLN A 1 311 ? -24.812 18.312 13.688 1 95.75 311 GLN A C 1
ATOM 2419 O O . GLN A 1 311 ? -25.734 17.703 14.234 1 95.75 311 GLN A O 1
ATOM 2424 N N . VAL A 1 312 ? -23.672 17.766 13.391 1 97.25 312 VAL A N 1
ATOM 2425 C CA . VAL A 1 312 ? -23.453 16.344 13.688 1 97.25 312 VAL A CA 1
ATOM 2426 C C . VAL A 1 312 ? -23.453 16.125 15.195 1 97.25 312 VAL A C 1
ATOM 2428 O O . VAL A 1 312 ? -23.922 15.094 15.68 1 97.25 312 VAL A O 1
ATOM 2431 N N . GLN A 1 313 ? -22.953 17.078 15.938 1 97.12 313 GLN A N 1
ATOM 2432 C CA . GLN A 1 313 ? -23 16.984 17.391 1 97.12 313 GLN A CA 1
ATOM 2433 C C . GLN A 1 313 ? -24.422 16.984 17.906 1 97.12 313 GLN A C 1
ATOM 2435 O O . GLN A 1 313 ? -24.766 16.234 18.828 1 97.12 313 GLN A O 1
ATOM 2440 N N . ASP A 1 314 ? -25.203 17.828 17.312 1 97.75 314 ASP A N 1
ATOM 2441 C CA . ASP A 1 314 ? -26.625 17.875 17.688 1 97.75 314 ASP A CA 1
ATOM 2442 C C . ASP A 1 314 ? -27.312 16.547 17.406 1 97.75 314 ASP A C 1
ATOM 2444 O O . ASP A 1 314 ? -28.125 16.078 18.203 1 97.75 314 ASP A O 1
ATOM 2448 N N . VAL A 1 315 ? -26.984 15.984 16.328 1 98.19 315 VAL A N 1
ATOM 2449 C CA . VAL A 1 315 ? -27.609 14.711 15.953 1 98.19 315 VAL A CA 1
ATOM 2450 C C . VAL A 1 315 ? -27.141 13.609 16.906 1 98.19 315 VAL A C 1
ATOM 2452 O O . VAL A 1 315 ? -27.938 12.758 17.297 1 98.19 315 VAL A O 1
ATOM 2455 N N . LEU A 1 316 ? -25.859 13.602 17.219 1 98.19 316 LEU A N 1
ATOM 2456 C CA . LEU A 1 316 ? -25.359 12.625 18.188 1 98.19 316 LEU A CA 1
ATOM 2457 C C . LEU A 1 316 ? -26.078 12.766 19.531 1 98.19 316 LEU A C 1
ATOM 2459 O O . LEU A 1 316 ? -26.453 11.766 20.141 1 98.19 316 LEU A O 1
ATOM 2463 N N . ALA A 1 317 ? -26.25 14.039 19.969 1 97.81 317 ALA A N 1
ATOM 2464 C CA . ALA A 1 317 ? -26.953 14.289 21.219 1 97.81 317 ALA A CA 1
ATOM 2465 C C . ALA A 1 317 ? -28.375 13.727 21.188 1 97.81 317 ALA A C 1
ATOM 2467 O O . ALA A 1 317 ? -28.844 13.133 22.156 1 97.81 317 ALA A O 1
ATOM 2468 N N . LYS A 1 318 ? -28.969 13.922 20.125 1 97.62 318 LYS A N 1
ATOM 2469 C CA . LYS A 1 318 ? -30.297 13.359 19.938 1 97.62 318 LYS A CA 1
ATOM 2470 C C . LYS A 1 318 ? -30.266 11.836 20.016 1 97.62 318 LYS A C 1
ATOM 2472 O O . LYS A 1 318 ? -31.109 11.234 20.688 1 97.62 318 LYS A O 1
ATOM 2477 N N . ALA A 1 319 ? -29.391 11.219 19.344 1 97.69 319 ALA A N 1
ATOM 2478 C CA . ALA A 1 319 ? -29.25 9.766 19.375 1 97.69 319 ALA A CA 1
ATOM 2479 C C . ALA A 1 319 ? -29.031 9.273 20.797 1 97.69 319 ALA A C 1
ATOM 2481 O O . ALA A 1 319 ? -29.609 8.273 21.219 1 97.69 319 ALA A O 1
ATOM 2482 N N . GLN A 1 320 ? -28.141 9.953 21.516 1 96.62 320 GLN A N 1
ATOM 2483 C CA . GLN A 1 320 ? -27.828 9.57 22.875 1 96.62 320 GLN A CA 1
ATOM 2484 C C . GLN A 1 320 ? -29.047 9.703 23.781 1 96.62 320 GLN A C 1
ATOM 2486 O O . GLN A 1 320 ? -29.203 8.938 24.734 1 96.62 320 GLN A O 1
ATOM 2491 N N . SER A 1 321 ? -29.922 10.648 23.516 1 96.88 321 SER A N 1
ATOM 2492 C CA . SER A 1 321 ? -31.125 10.828 24.312 1 96.88 321 SER A CA 1
ATOM 2493 C C . SER A 1 321 ? -32.094 9.672 24.125 1 96.88 321 SER A C 1
ATOM 2495 O O . SER A 1 321 ? -33 9.461 24.938 1 96.88 321 SER A O 1
ATOM 2497 N N . LEU A 1 322 ? -31.953 8.914 23.062 1 96.25 322 LEU A N 1
ATOM 2498 C CA . LEU A 1 322 ? -32.812 7.785 22.75 1 96.25 322 LEU A CA 1
ATOM 2499 C C . LEU A 1 322 ? -32.344 6.516 23.438 1 96.25 322 LEU A C 1
ATOM 2501 O O . LEU A 1 322 ? -33.031 5.496 23.438 1 96.25 322 LEU A O 1
ATOM 2505 N N . GLY A 1 323 ? -31.109 6.547 24.031 1 95.62 323 GLY A N 1
ATOM 2506 C CA . GLY A 1 323 ? -30.531 5.391 24.688 1 95.62 323 GLY A CA 1
ATOM 2507 C C . GLY A 1 323 ? -29.156 5.035 24.172 1 95.62 323 GLY A C 1
ATOM 2508 O O . GLY A 1 323 ? -28.484 5.871 23.562 1 95.62 323 GLY A O 1
ATOM 2509 N N . ALA A 1 324 ? -28.75 3.764 24.5 1 96.56 324 ALA A N 1
ATOM 2510 C CA . ALA A 1 324 ? -27.453 3.271 24.047 1 96.56 324 ALA A CA 1
ATOM 2511 C C . ALA A 1 324 ? -27.578 2.438 22.781 1 96.56 324 ALA A C 1
ATOM 2513 O O . ALA A 1 324 ? -28.688 1.999 22.438 1 96.56 324 ALA A O 1
ATOM 2514 N N . ASN A 1 325 ? -26.516 2.371 22.062 1 97.12 325 ASN A N 1
ATOM 2515 C CA . ASN A 1 325 ? -26.469 1.542 20.859 1 97.12 325 ASN A CA 1
ATOM 2516 C C . ASN A 1 325 ? -27.438 2.031 19.797 1 97.12 325 ASN A C 1
ATOM 2518 O O . ASN A 1 325 ? -28.172 1.235 19.203 1 97.12 325 ASN A O 1
ATOM 2522 N N . GLN A 1 326 ? -27.406 3.336 19.609 1 97.19 326 GLN A N 1
ATOM 2523 C CA . GLN A 1 326 ? -28.359 3.969 18.703 1 97.19 326 GLN A CA 1
ATOM 2524 C C . GLN A 1 326 ? -27.656 4.5 17.453 1 97.19 326 GLN A C 1
ATOM 2526 O O . GLN A 1 326 ? -26.438 4.641 17.438 1 97.19 326 GLN A O 1
ATOM 2531 N N . LEU A 1 327 ? -28.484 4.68 16.422 1 97.88 327 LEU A N 1
ATOM 2532 C CA . LEU A 1 327 ? -28.031 5.297 15.18 1 97.88 327 LEU A CA 1
ATOM 2533 C C . LEU A 1 327 ? -29.078 6.258 14.641 1 97.88 327 LEU A C 1
ATOM 2535 O O . LEU A 1 327 ? -30.234 5.875 14.453 1 97.88 327 LEU A O 1
ATOM 2539 N N . VAL A 1 328 ? -28.672 7.52 14.453 1 97.94 328 VAL A N 1
ATOM 2540 C CA . VAL A 1 328 ? -29.578 8.516 13.875 1 97.94 328 VAL A CA 1
ATOM 2541 C C . VAL A 1 328 ? -28.875 9.234 12.727 1 97.94 328 VAL A C 1
ATOM 2543 O O . VAL A 1 328 ? -27.75 9.727 12.891 1 97.94 328 VAL A O 1
ATOM 2546 N N . LEU A 1 329 ? -29.422 9.258 11.578 1 97.88 329 LEU A N 1
ATOM 2547 C CA . LEU A 1 329 ? -28.969 10.055 10.445 1 97.88 329 LEU A CA 1
ATOM 2548 C C . LEU A 1 329 ? -29.922 11.211 10.18 1 97.88 329 LEU A C 1
ATOM 2550 O O . LEU A 1 329 ? -31.125 10.992 9.961 1 97.88 329 LEU A O 1
ATOM 2554 N N . LEU A 1 330 ? -29.344 12.375 10.25 1 95.94 330 LEU A N 1
ATOM 2555 C CA . LEU A 1 330 ? -30.172 13.562 10.102 1 95.94 330 LEU A CA 1
ATOM 2556 C C . LEU A 1 330 ? -30.953 13.516 8.789 1 95.94 330 LEU A C 1
ATOM 2558 O O . LEU A 1 330 ? -30.375 13.352 7.719 1 95.94 330 LEU A O 1
ATOM 2562 N N . GLY A 1 331 ? -32.25 13.578 8.875 1 91.94 331 GLY A N 1
ATOM 2563 C CA . GLY A 1 331 ? -33.125 13.703 7.707 1 91.94 331 GLY A CA 1
ATOM 2564 C C . GLY A 1 331 ? -33.375 12.375 7.02 1 91.94 331 GLY A C 1
ATOM 2565 O O . GLY A 1 331 ? -33.875 12.344 5.891 1 91.94 331 GLY A O 1
ATOM 2566 N N . TYR A 1 332 ? -32.906 11.289 7.535 1 91.5 332 TYR A N 1
ATOM 2567 C CA . TYR A 1 332 ? -33.125 9.984 6.922 1 91.5 332 TYR A CA 1
ATOM 2568 C C . TYR A 1 332 ? -33.75 9.023 7.91 1 91.5 332 TYR A C 1
ATOM 2570 O O . TYR A 1 332 ? -33.281 8.875 9.039 1 91.5 332 TYR A O 1
ATOM 2578 N N . GLU A 1 333 ? -34.938 8.367 7.516 1 86.69 333 GLU A N 1
ATOM 2579 C CA . GLU A 1 333 ? -35.594 7.32 8.289 1 86.69 333 GLU A CA 1
ATOM 2580 C C . GLU A 1 333 ? -35.75 6.039 7.473 1 86.69 333 GLU A C 1
ATOM 2582 O O . GLU A 1 333 ? -36.312 6.059 6.367 1 86.69 333 GLU A O 1
ATOM 2587 N N . PRO A 1 334 ? -35.062 5 7.961 1 80.31 334 PRO A N 1
ATOM 2588 C CA . PRO A 1 334 ? -35.188 3.746 7.211 1 80.31 334 PRO A CA 1
ATOM 2589 C C . PRO A 1 334 ? -36.625 3.258 7.086 1 80.31 334 PRO A C 1
ATOM 2591 O O . PRO A 1 334 ? -37.438 3.539 7.957 1 80.31 334 PRO A O 1
ATOM 2594 N N . ASP A 1 335 ? -37.031 2.785 5.941 1 69.81 335 ASP A N 1
ATOM 2595 C CA . ASP A 1 335 ? -38.375 2.213 5.75 1 69.81 335 ASP A CA 1
ATOM 2596 C C . ASP A 1 335 ? -38.594 1.048 6.707 1 69.81 335 ASP A C 1
ATOM 2598 O O . ASP A 1 335 ? -37.719 0.23 6.934 1 69.81 335 ASP A O 1
ATOM 2602 N N . LEU A 1 336 ? -39.344 1.078 7.785 1 55.94 336 LEU A N 1
ATOM 2603 C CA . LEU A 1 336 ? -39.75 0.079 8.766 1 55.94 336 LEU A CA 1
ATOM 2604 C C . LEU A 1 336 ? -39.938 -1.284 8.109 1 55.94 336 LEU A C 1
ATOM 2606 O O . LEU A 1 336 ? -39.938 -2.312 8.789 1 55.94 336 LEU A O 1
ATOM 2610 N N . ASP A 1 337 ? -40.25 -1.589 6.949 1 47 337 ASP A N 1
ATOM 2611 C CA . ASP A 1 337 ? -40.531 -2.93 6.449 1 47 337 ASP A CA 1
ATOM 2612 C C . ASP A 1 337 ? -39.281 -3.793 6.441 1 47 337 ASP A C 1
ATOM 2614 O O . ASP A 1 337 ? -39.344 -5.016 6.301 1 47 337 ASP A O 1
ATOM 2618 N N . THR A 1 338 ? -38.156 -3.379 6.5 1 39.12 338 THR A N 1
ATOM 2619 C CA . THR A 1 338 ? -36.969 -4.203 6.441 1 39.12 338 THR A CA 1
ATOM 2620 C C . THR A 1 338 ? -36.562 -4.691 7.836 1 39.12 338 THR A C 1
ATOM 2622 O O . THR A 1 338 ? -35.594 -5.441 7.988 1 39.12 338 THR A O 1
ATOM 2625 N N . LYS A 1 339 ? -36.938 -4.199 9.008 1 38.22 339 LYS A N 1
ATOM 2626 C CA . LYS A 1 339 ? -36.656 -4.836 10.297 1 38.22 339 LYS A CA 1
ATOM 2627 C C . LYS A 1 339 ? -37.375 -6.195 10.383 1 38.22 339 LYS A C 1
ATOM 2629 O O . LYS A 1 339 ? -37.094 -6.98 11.297 1 38.22 339 LYS A O 1
ATOM 2634 N N . ALA A 1 340 ? -38.656 -6.27 10.008 1 36.62 340 ALA A N 1
ATOM 2635 C CA . ALA A 1 340 ? -39.438 -7.488 10.258 1 36.62 340 ALA A CA 1
ATOM 2636 C C . ALA A 1 340 ? -38.75 -8.695 9.594 1 36.62 340 ALA A C 1
ATOM 2638 O O . ALA A 1 340 ? -39.094 -9.844 9.891 1 36.62 340 ALA A O 1
ATOM 2639 N N . ARG A 1 341 ? -38.031 -8.539 8.484 1 33.34 341 ARG A N 1
ATOM 2640 C CA . ARG A 1 341 ? -37.531 -9.766 7.875 1 33.34 341 ARG A CA 1
ATOM 2641 C C . ARG A 1 341 ? -36.344 -10.32 8.648 1 33.34 341 ARG A C 1
ATOM 2643 O O . ARG A 1 341 ? -35.812 -11.391 8.328 1 33.34 341 ARG A O 1
ATOM 2650 N N . GLU A 1 342 ? -35.531 -9.492 9.375 1 35.06 342 GLU A N 1
ATOM 2651 C CA . GLU A 1 342 ? -34.406 -10.156 10.008 1 35.06 342 GLU A CA 1
ATOM 2652 C C . GLU A 1 342 ? -34.844 -11.016 11.188 1 35.06 342 GLU A C 1
ATOM 2654 O O . GLU A 1 342 ? -34.062 -11.828 11.703 1 35.06 342 GLU A O 1
ATOM 2659 N N . GLY A 1 343 ? -35.969 -10.664 11.922 1 30.72 343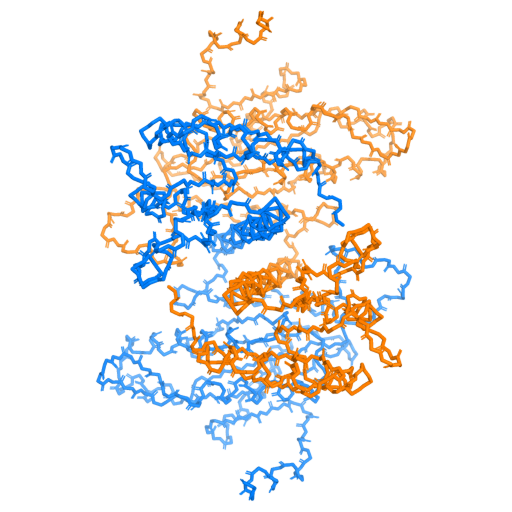 GLY A N 1
ATOM 2660 C CA . GLY A 1 343 ? -36.344 -11.547 13.016 1 30.72 343 GLY A CA 1
ATOM 2661 C C . GLY A 1 343 ? -36.812 -12.914 12.555 1 30.72 343 GLY A C 1
ATOM 2662 O O . GLY A 1 343 ? -37.062 -13.805 13.367 1 30.72 343 GLY A O 1
ATOM 2663 N N . TRP A 1 344 ? -37.719 -12.984 11.453 1 30.67 344 TRP A N 1
ATOM 2664 C CA . TRP A 1 344 ? -38.312 -14.305 11.266 1 30.67 344 TRP A CA 1
ATOM 2665 C C . TRP A 1 344 ? -37.312 -15.266 10.625 1 30.67 344 TRP A C 1
ATOM 2667 O O . TRP A 1 344 ? -37.531 -16.484 10.609 1 30.67 344 TRP A O 1
ATOM 2677 N N . GLY A 1 345 ? -36.406 -14.953 9.695 1 23.8 345 GLY A N 1
ATOM 2678 C CA . GLY A 1 345 ? -35.656 -16.172 9.406 1 23.8 345 GLY A CA 1
ATOM 2679 C C . GLY A 1 345 ? -34.562 -16.438 10.398 1 23.8 345 GLY A C 1
ATOM 2680 O O . GLY A 1 345 ? -34.156 -15.539 11.133 1 23.8 345 GLY A O 1
ATOM 2681 N N . MET B 1 1 ? 1.508 -13.078 11.508 1 23.7 1 MET B N 1
ATOM 2682 C CA . MET B 1 1 ? 0.313 -12.328 11.125 1 23.7 1 MET B CA 1
ATOM 2683 C C . MET B 1 1 ? -0.88 -13.258 10.945 1 23.7 1 MET B C 1
ATOM 2685 O O . MET B 1 1 ? -0.907 -14.062 10.016 1 23.7 1 MET B O 1
ATOM 2689 N N . THR B 1 2 ? -1.283 -13.641 12.008 1 28.33 2 THR B N 1
ATOM 2690 C CA . THR B 1 2 ? -2.453 -14.508 11.992 1 28.33 2 THR B CA 1
ATOM 2691 C C . THR B 1 2 ? -3.574 -13.898 11.164 1 28.33 2 THR B C 1
ATOM 2693 O O . THR B 1 2 ? -3.998 -12.766 11.414 1 28.33 2 THR B O 1
ATOM 2696 N N . PHE B 1 3 ? -3.641 -14.18 9.953 1 33.31 3 PHE B N 1
ATOM 2697 C CA . PHE B 1 3 ? -4.719 -13.773 9.062 1 33.31 3 PHE B CA 1
ATOM 2698 C C . PHE B 1 3 ? -6.074 -13.969 9.727 1 33.31 3 PHE B C 1
ATOM 2700 O O . PHE B 1 3 ? -6.27 -14.93 10.484 1 33.31 3 PHE B O 1
ATOM 2707 N N . ALA B 1 4 ? -6.734 -13.039 10.141 1 39 4 ALA B N 1
ATOM 2708 C CA . ALA B 1 4 ? -8.141 -13.25 10.469 1 39 4 ALA B CA 1
ATOM 2709 C C . ALA B 1 4 ? -8.688 -14.484 9.758 1 39 4 ALA B C 1
ATOM 2711 O O . ALA B 1 4 ? -8.211 -14.852 8.68 1 39 4 ALA B O 1
ATOM 2712 N N . PRO B 1 5 ? -9.266 -15.367 10.477 1 42.38 5 PRO B N 1
ATOM 2713 C CA . PRO B 1 5 ? -9.812 -16.547 9.812 1 42.38 5 PRO B CA 1
ATOM 2714 C C . PRO B 1 5 ? -10.312 -16.25 8.398 1 42.38 5 PRO B C 1
ATOM 2716 O O . PRO B 1 5 ? -11.172 -15.391 8.211 1 42.38 5 PRO B O 1
ATOM 2719 N N . ALA B 1 6 ? -9.453 -16.172 7.363 1 53.09 6 ALA B N 1
ATOM 2720 C CA . ALA B 1 6 ? -9.672 -15.953 5.934 1 53.09 6 ALA B CA 1
ATOM 2721 C C . ALA B 1 6 ? -10.953 -16.641 5.465 1 53.09 6 ALA B C 1
ATOM 2723 O O . ALA B 1 6 ? -11.25 -17.75 5.891 1 53.09 6 ALA B O 1
ATOM 2724 N N . ASP B 1 7 ? -11.984 -15.805 5.211 1 69.5 7 ASP B N 1
ATOM 2725 C CA . ASP B 1 7 ? -13.133 -16.312 4.469 1 69.5 7 ASP B CA 1
ATOM 2726 C C . ASP B 1 7 ? -12.742 -17.5 3.588 1 69.5 7 ASP B C 1
ATOM 2728 O O . ASP B 1 7 ? -11.609 -17.562 3.107 1 69.5 7 ASP B O 1
ATOM 2732 N N . PRO B 1 8 ? -13.438 -18.531 3.771 1 83.75 8 PRO B N 1
ATOM 2733 C CA . PRO B 1 8 ? -13.117 -19.703 2.943 1 83.75 8 PRO B CA 1
ATOM 2734 C C . PRO B 1 8 ? -12.898 -19.344 1.475 1 83.75 8 PRO B C 1
ATOM 2736 O O . PRO B 1 8 ? -13.57 -18.438 0.953 1 83.75 8 PRO B O 1
ATOM 2739 N N . ILE B 1 9 ? -11.961 -20 0.904 1 90.75 9 ILE B N 1
ATOM 2740 C CA . ILE B 1 9 ? -11.602 -19.766 -0.492 1 90.75 9 ILE B CA 1
ATOM 2741 C C . ILE B 1 9 ? -12.656 -20.391 -1.403 1 90.75 9 ILE B C 1
ATOM 2743 O O . ILE B 1 9 ? -12.992 -21.562 -1.261 1 90.75 9 ILE B O 1
ATOM 2747 N N . GLN B 1 10 ? -13.219 -19.625 -2.25 1 93.94 10 GLN B N 1
ATOM 2748 C CA . GLN B 1 10 ? -14.234 -20.094 -3.193 1 93.94 10 GLN B CA 1
ATOM 2749 C C . GLN B 1 10 ? -13.625 -20.391 -4.559 1 93.94 10 GLN B C 1
ATOM 2751 O O . GLN B 1 10 ? -13.008 -19.516 -5.172 1 93.94 10 GLN B O 1
ATOM 2756 N N . ILE B 1 11 ? -13.828 -21.672 -5.047 1 96.44 11 ILE B N 1
ATOM 2757 C CA . ILE B 1 11 ? -13.305 -22.094 -6.344 1 96.44 11 ILE B CA 1
ATOM 2758 C C . ILE B 1 11 ? -14.461 -22.469 -7.27 1 96.44 11 ILE B C 1
ATOM 2760 O O . ILE B 1 11 ? -15.359 -23.219 -6.867 1 96.44 11 ILE B O 1
ATOM 2764 N N . LEU B 1 12 ? -14.469 -21.938 -8.484 1 97.75 12 LEU B N 1
ATOM 2765 C CA . LEU B 1 12 ? -15.453 -22.281 -9.492 1 97.75 12 LEU B CA 1
ATOM 2766 C C . LEU B 1 12 ? -14.828 -23.172 -10.57 1 97.75 12 LEU B C 1
ATOM 2768 O O . LEU B 1 12 ? -13.875 -22.766 -11.234 1 97.75 12 LEU B O 1
ATOM 2772 N N . VAL B 1 13 ? -15.359 -24.375 -10.695 1 97.75 13 VAL B N 1
ATOM 2773 C CA . VAL B 1 13 ? -14.891 -25.328 -11.703 1 97.75 13 VAL B CA 1
ATOM 2774 C C . VAL B 1 13 ? -15.891 -25.375 -12.867 1 97.75 13 VAL B C 1
ATOM 2776 O O . VAL B 1 13 ? -17.078 -25.641 -12.664 1 97.75 13 VAL B O 1
ATOM 2779 N N . ILE B 1 14 ? -15.312 -25.141 -14.094 1 97.88 14 ILE B N 1
ATOM 2780 C CA . ILE B 1 14 ? -16.188 -25.062 -15.266 1 97.88 14 ILE B CA 1
ATOM 2781 C C . ILE B 1 14 ? -15.75 -26.094 -16.297 1 97.88 14 ILE B C 1
ATOM 2783 O O . ILE B 1 14 ? -14.641 -26.016 -16.844 1 97.88 14 ILE B O 1
ATOM 2787 N N . ASP B 1 15 ? -16.625 -26.984 -16.578 1 96.62 15 ASP B N 1
ATOM 2788 C CA . ASP B 1 15 ? -16.391 -28.031 -17.562 1 96.62 15 ASP B CA 1
ATOM 2789 C C . ASP B 1 15 ? -17.703 -28.641 -18.047 1 96.62 15 ASP B C 1
ATOM 2791 O O . ASP B 1 15 ? -18.609 -28.875 -17.234 1 96.62 15 ASP B O 1
ATOM 2795 N N . ASP B 1 16 ? -17.703 -28.922 -19.344 1 95.31 16 ASP B N 1
ATOM 2796 C CA . ASP B 1 16 ? -18.953 -29.469 -19.859 1 95.31 16 ASP B CA 1
ATOM 2797 C C . ASP B 1 16 ? -19.094 -30.953 -19.5 1 95.31 16 ASP B C 1
ATOM 2799 O O . ASP B 1 16 ? -20.188 -31.516 -19.562 1 95.31 16 ASP B O 1
ATOM 2803 N N . SER B 1 17 ? -18.031 -31.594 -19.109 1 95 17 SER B N 1
ATOM 2804 C CA . SER B 1 17 ? -18.047 -33 -18.672 1 95 17 SER B CA 1
ATOM 2805 C C . SER B 1 17 ? -18.297 -33.094 -17.172 1 95 17 SER B C 1
ATOM 2807 O O . SER B 1 17 ? -17.516 -32.562 -16.375 1 95 17 SER B O 1
ATOM 2809 N N . MET B 1 18 ? -19.281 -33.844 -16.812 1 95.38 18 MET B N 1
ATOM 2810 C CA . MET B 1 18 ? -19.562 -34.094 -15.398 1 95.38 18 MET B CA 1
ATOM 2811 C C . MET B 1 18 ? -18.438 -34.875 -14.75 1 95.38 18 MET B C 1
ATOM 2813 O O . MET B 1 18 ? -18.094 -34.656 -13.586 1 95.38 18 MET B O 1
ATOM 2817 N N . VAL B 1 19 ? -17.875 -35.75 -15.484 1 95.5 19 VAL B N 1
ATOM 2818 C CA . VAL B 1 19 ? -16.812 -36.625 -14.984 1 95.5 19 VAL B CA 1
ATOM 2819 C C . VAL B 1 19 ? -15.617 -35.781 -14.57 1 95.5 19 VAL B C 1
ATOM 2821 O O . VAL B 1 19 ? -15.047 -36 -13.492 1 95.5 19 VAL B O 1
ATOM 2824 N N . VAL B 1 20 ? -15.32 -34.844 -15.352 1 94.5 20 VAL B N 1
ATOM 2825 C CA . VAL B 1 20 ? -14.156 -34 -15.094 1 94.5 20 VAL B CA 1
ATOM 2826 C C . VAL B 1 20 ? -14.422 -33.125 -13.875 1 94.5 20 VAL B C 1
ATOM 2828 O O . VAL B 1 20 ? -13.555 -32.938 -13.016 1 94.5 20 VAL B O 1
ATOM 2831 N N . ARG B 1 21 ? -15.578 -32.5 -13.766 1 96.12 21 ARG B N 1
ATOM 2832 C CA . ARG B 1 21 ? -15.938 -31.672 -12.625 1 96.12 21 ARG B CA 1
ATOM 2833 C C . ARG B 1 21 ? -15.852 -32.469 -11.32 1 96.12 21 ARG B C 1
ATOM 2835 O O . ARG B 1 21 ? -15.312 -31.969 -10.328 1 96.12 21 ARG B O 1
ATOM 2842 N N . GLU B 1 22 ? -16.281 -33.688 -11.391 1 95.62 22 GLU B N 1
ATOM 2843 C CA . GLU B 1 22 ? -16.266 -34.531 -10.203 1 95.62 22 GLU B CA 1
ATOM 2844 C C . GLU B 1 22 ? -14.844 -34.938 -9.828 1 95.62 22 GLU B C 1
ATOM 2846 O O . GLU B 1 22 ? -14.5 -35 -8.648 1 95.62 22 GLU B O 1
ATOM 2851 N N . LEU B 1 23 ? -14.125 -35.25 -10.883 1 95.44 23 LEU B N 1
ATOM 2852 C CA . LEU B 1 23 ? -12.727 -35.594 -10.664 1 95.44 23 LEU B CA 1
ATOM 2853 C C . LEU B 1 23 ? -11.977 -34.469 -9.969 1 95.44 23 LEU B C 1
ATOM 2855 O O . LEU B 1 23 ? -11.273 -34.719 -8.977 1 95.44 23 LEU B O 1
ATOM 2859 N N . ILE B 1 24 ? -12.148 -33.281 -10.414 1 95.5 24 ILE B N 1
ATOM 2860 C CA . ILE B 1 24 ? -11.469 -32.125 -9.844 1 95.5 24 ILE B CA 1
ATOM 2861 C C . ILE B 1 24 ? -11.953 -31.906 -8.414 1 95.5 24 ILE B C 1
ATOM 2863 O O . ILE B 1 24 ? -11.156 -31.594 -7.523 1 95.5 24 ILE B O 1
ATOM 2867 N N . ALA B 1 25 ? -13.219 -32.062 -8.219 1 94.38 25 ALA B N 1
ATOM 2868 C CA . ALA B 1 25 ? -13.781 -31.938 -6.879 1 94.38 25 ALA B CA 1
ATOM 2869 C C . ALA B 1 25 ? -13.125 -32.938 -5.91 1 94.38 25 ALA B C 1
ATOM 2871 O O . ALA B 1 25 ? -12.828 -32.562 -4.766 1 94.38 25 ALA B O 1
ATOM 2872 N N . GLN B 1 26 ? -12.914 -34.062 -6.406 1 94.06 26 GLN B N 1
ATOM 2873 C CA . GLN B 1 26 ? -12.273 -35.094 -5.586 1 94.06 26 GLN B CA 1
ATOM 2874 C C . GLN B 1 26 ? -10.828 -34.719 -5.258 1 94.06 26 GLN B C 1
ATOM 2876 O O . GLN B 1 26 ? -10.383 -34.875 -4.121 1 94.06 26 GLN B O 1
ATOM 2881 N N . TYR B 1 27 ? -10.172 -34.25 -6.285 1 92.62 27 TYR B N 1
ATOM 2882 C CA . TYR B 1 27 ? -8.781 -33.844 -6.102 1 92.62 27 TYR B CA 1
ATOM 2883 C C . TYR B 1 27 ? -8.664 -32.75 -5.031 1 92.62 27 TYR B C 1
ATOM 2885 O O . TYR B 1 27 ? -7.652 -32.688 -4.336 1 92.62 27 TYR B O 1
ATOM 2893 N N . LEU B 1 28 ? -9.766 -31.922 -4.824 1 91.62 28 LEU B N 1
ATOM 2894 C CA . LEU B 1 28 ? -9.656 -30.719 -3.99 1 91.62 28 LEU B CA 1
ATOM 2895 C C . LEU B 1 28 ? -10.43 -30.891 -2.686 1 91.62 28 LEU B C 1
ATOM 2897 O O . LEU B 1 28 ? -10.5 -29.969 -1.874 1 91.62 28 LEU B O 1
ATOM 2901 N N . GLU B 1 29 ? -11.086 -31.938 -2.465 1 86.25 29 GLU B N 1
ATOM 2902 C CA . GLU B 1 29 ? -11.969 -32.219 -1.337 1 86.25 29 GLU B CA 1
ATOM 2903 C C . GLU B 1 29 ? -11.273 -31.938 -0.009 1 86.25 29 GLU B C 1
ATOM 2905 O O . GLU B 1 29 ? -11.875 -31.391 0.917 1 86.25 29 GLU B O 1
ATOM 2910 N N . ASN B 1 30 ? -10 -32.094 0.205 1 83.12 30 ASN B N 1
ATOM 2911 C CA . ASN B 1 30 ? -9.312 -31.984 1.485 1 83.12 30 ASN B CA 1
ATOM 2912 C C . ASN B 1 30 ? -8.586 -30.641 1.608 1 83.12 30 ASN B C 1
ATOM 2914 O O . ASN B 1 30 ? -7.84 -30.422 2.566 1 83.12 30 ASN B O 1
ATOM 2918 N N . GLY B 1 31 ? -8.945 -29.734 0.812 1 83.31 31 GLY B N 1
ATOM 2919 C CA . GLY B 1 31 ? -8.211 -28.484 0.823 1 83.31 31 GLY B CA 1
ATOM 2920 C C . GLY B 1 31 ? -8.914 -27.375 1.587 1 83.31 31 GLY B C 1
ATOM 2921 O O . GLY B 1 31 ? -8.359 -26.297 1.786 1 83.31 31 GLY B O 1
ATOM 2922 N N . GLY B 1 32 ? -10.195 -27.672 2.066 1 86.62 32 GLY B N 1
ATOM 2923 C CA . GLY B 1 32 ? -10.953 -26.672 2.809 1 86.62 32 GLY B CA 1
ATOM 2924 C C . GLY B 1 32 ? -11.523 -25.594 1.924 1 86.62 32 GLY B C 1
ATOM 2925 O O . GLY B 1 32 ? -11.695 -24.453 2.365 1 86.62 32 GLY B O 1
ATOM 2926 N N . TYR B 1 33 ? -11.75 -25.906 0.694 1 92.06 33 TYR B N 1
ATOM 2927 C CA . TYR B 1 33 ? -12.297 -24.953 -0.267 1 92.06 33 TYR B CA 1
ATOM 2928 C C . TYR B 1 33 ? -13.812 -25.078 -0.367 1 92.06 33 TYR B C 1
ATOM 2930 O O . TYR B 1 33 ? -14.367 -26.141 -0.063 1 92.06 33 TYR B O 1
ATOM 2938 N N . ILE B 1 34 ? -14.445 -24 -0.664 1 93.62 34 ILE B N 1
ATOM 2939 C CA . ILE B 1 34 ? -15.828 -24.062 -1.132 1 93.62 34 ILE B CA 1
ATOM 2940 C C . ILE B 1 34 ? -15.844 -24.203 -2.652 1 93.62 34 ILE B C 1
ATOM 2942 O O . ILE B 1 34 ? -15.469 -23.266 -3.369 1 93.62 34 ILE B O 1
ATOM 2946 N N . LEU B 1 35 ? -16.328 -25.391 -3.094 1 95 35 LEU B N 1
ATOM 2947 C CA . LEU B 1 35 ? -16.281 -25.672 -4.527 1 95 35 LEU B CA 1
ATOM 2948 C C . LEU B 1 35 ? -17.656 -25.5 -5.156 1 95 35 LEU B C 1
ATOM 2950 O O . LEU B 1 35 ? -18.656 -25.984 -4.617 1 95 35 LEU B O 1
ATOM 2954 N N . GLU B 1 36 ? -17.688 -24.766 -6.148 1 95.62 36 GLU B N 1
ATOM 2955 C CA . GLU B 1 36 ? -18.859 -24.672 -7.023 1 95.62 36 GLU B CA 1
ATOM 2956 C C . GLU B 1 36 ? -18.516 -25.109 -8.445 1 95.62 36 GLU B C 1
ATOM 2958 O O . GLU B 1 36 ? -17.375 -24.984 -8.891 1 95.62 36 GLU B O 1
ATOM 2963 N N . THR B 1 37 ? -19.531 -25.703 -9.141 1 96.75 37 THR B N 1
ATOM 2964 C CA . THR B 1 37 ? -19.281 -26.156 -10.5 1 96.75 37 THR B CA 1
ATOM 2965 C C . THR B 1 37 ? -20.297 -25.562 -11.469 1 96.75 37 THR B C 1
ATOM 2967 O O . THR B 1 37 ? -21.391 -25.172 -11.062 1 96.75 37 THR B O 1
ATOM 2970 N N . ALA B 1 38 ? -19.875 -25.438 -12.672 1 97.44 38 ALA B N 1
ATOM 2971 C CA . ALA B 1 38 ? -20.734 -25.016 -13.773 1 97.44 38 ALA B CA 1
ATOM 2972 C C . ALA B 1 38 ? -20.531 -25.906 -15 1 97.44 38 ALA B C 1
ATOM 2974 O O . ALA B 1 38 ? -19.391 -26.281 -15.32 1 97.44 38 ALA B O 1
ATOM 2975 N N . ALA B 1 39 ? -21.625 -26.172 -15.75 1 96.75 39 ALA B N 1
ATOM 2976 C CA . ALA B 1 39 ? -21.578 -27.156 -16.844 1 96.75 39 ALA B CA 1
ATOM 2977 C C . ALA B 1 39 ? -21.266 -26.469 -18.172 1 96.75 39 ALA B C 1
ATOM 2979 O O . ALA B 1 39 ? -21.047 -27.141 -19.172 1 96.75 39 ALA B O 1
ATOM 2980 N N . ASN B 1 40 ? -21.375 -25.203 -18.141 1 95.62 40 ASN B N 1
ATOM 2981 C CA . ASN B 1 40 ? -21.047 -24.453 -19.359 1 95.62 40 ASN B CA 1
ATOM 2982 C C . ASN B 1 40 ? -20.719 -22.984 -19.047 1 95.62 40 ASN B C 1
ATOM 2984 O O . ASN B 1 40 ? -20.844 -22.562 -17.891 1 95.62 40 ASN B O 1
ATOM 2988 N N . GLY B 1 41 ? -20.312 -22.219 -20.047 1 95.69 41 GLY B N 1
ATOM 2989 C CA . GLY B 1 41 ? -19.844 -20.844 -19.875 1 95.69 41 GLY B CA 1
ATOM 2990 C C . GLY B 1 41 ? -20.953 -19.891 -19.453 1 95.69 41 GLY B C 1
ATOM 2991 O O . GLY B 1 41 ? -20.703 -18.953 -18.703 1 95.69 41 GLY B O 1
ATOM 2992 N N . GLU B 1 42 ? -22.141 -20.125 -19.922 1 95.69 42 GLU B N 1
ATOM 2993 C CA . GLU B 1 42 ? -23.25 -19.25 -19.609 1 95.69 42 GLU B CA 1
ATOM 2994 C C . GLU B 1 42 ? -23.609 -19.312 -18.125 1 95.69 42 GLU B C 1
ATOM 2996 O O . GLU B 1 42 ? -23.766 -18.281 -17.469 1 95.69 42 GLU B O 1
ATOM 3001 N N . VAL B 1 43 ? -23.703 -20.516 -17.703 1 95.88 43 VAL B N 1
ATOM 3002 C CA . VAL B 1 43 ? -24.016 -20.734 -16.297 1 95.88 43 VAL B CA 1
ATOM 3003 C C . VAL B 1 43 ? -22.891 -20.172 -15.43 1 95.88 43 VAL B C 1
ATOM 3005 O O . VAL B 1 43 ? -23.141 -19.547 -14.398 1 95.88 43 VAL B O 1
ATOM 3008 N N . ALA B 1 44 ? -21.719 -20.375 -15.891 1 97.62 44 ALA B N 1
ATOM 3009 C CA . ALA B 1 44 ? -20.547 -19.906 -15.148 1 97.62 44 ALA B CA 1
ATOM 3010 C C . ALA B 1 44 ? -20.547 -18.375 -15.055 1 97.62 44 ALA B C 1
ATOM 3012 O O . ALA B 1 44 ? -20.281 -17.812 -13.992 1 97.62 44 ALA B O 1
ATOM 3013 N N . TRP B 1 45 ? -20.828 -17.734 -16.141 1 96.38 45 TRP B N 1
ATOM 3014 C CA . TRP B 1 45 ? -20.828 -16.281 -16.172 1 96.38 45 TRP B CA 1
ATOM 3015 C C . TRP B 1 45 ? -21.859 -15.711 -15.203 1 96.38 45 TRP B C 1
ATOM 3017 O O . TRP B 1 45 ? -21.562 -14.766 -14.469 1 96.38 45 TRP B O 1
ATOM 3027 N N . ALA B 1 46 ? -22.984 -16.266 -15.219 1 95.44 46 ALA B N 1
ATOM 3028 C CA . ALA B 1 46 ? -24.047 -15.828 -14.297 1 95.44 46 ALA B CA 1
ATOM 3029 C C . ALA B 1 46 ? -23.594 -15.992 -12.844 1 95.44 46 ALA B C 1
ATOM 3031 O O . ALA B 1 46 ? -23.828 -15.102 -12.023 1 95.44 46 ALA B O 1
ATOM 3032 N N . ALA B 1 47 ? -22.969 -17.094 -12.57 1 95.88 47 ALA B N 1
ATOM 3033 C CA . ALA B 1 47 ? -22.5 -17.359 -11.219 1 95.88 47 ALA B CA 1
ATOM 3034 C C . ALA B 1 47 ? -21.422 -16.359 -10.797 1 95.88 47 ALA B C 1
ATOM 3036 O O . ALA B 1 47 ? -21.438 -15.875 -9.664 1 95.88 47 ALA B O 1
ATOM 3037 N N . ILE B 1 48 ? -20.516 -16.062 -11.695 1 95.81 48 ILE B N 1
ATOM 3038 C CA . ILE B 1 48 ? -19.406 -15.141 -11.438 1 95.81 48 ILE B CA 1
ATOM 3039 C C . ILE B 1 48 ? -19.953 -13.742 -11.133 1 95.81 48 ILE B C 1
ATOM 3041 O O . ILE B 1 48 ? -19.5 -13.086 -10.203 1 95.81 48 ILE B O 1
ATOM 3045 N N . CYS B 1 49 ? -20.922 -13.289 -11.891 1 92.88 49 CYS B N 1
ATOM 3046 C CA . CYS B 1 49 ? -21.516 -11.969 -11.719 1 92.88 49 CYS B CA 1
ATOM 3047 C C . CYS B 1 49 ? -22.266 -11.875 -10.398 1 92.88 49 CYS B C 1
ATOM 3049 O O . CYS B 1 49 ? -22.297 -10.82 -9.766 1 92.88 49 CYS B O 1
ATOM 3051 N N . GLN B 1 50 ? -22.859 -12.938 -10.031 1 91.5 50 GLN B N 1
ATOM 3052 C CA . GLN B 1 50 ? -23.625 -12.961 -8.789 1 91.5 50 GLN B CA 1
ATOM 3053 C C . GLN B 1 50 ? -22.703 -12.961 -7.574 1 91.5 50 GLN B C 1
ATOM 3055 O O . GLN B 1 50 ? -22.922 -12.211 -6.621 1 91.5 50 GLN B O 1
ATOM 3060 N N . SER B 1 51 ? -21.703 -13.844 -7.664 1 93.12 51 SER B N 1
ATOM 3061 C CA . SER B 1 51 ? -20.719 -13.977 -6.586 1 93.12 51 SER B CA 1
ATOM 3062 C C . SER B 1 51 ? -19.344 -14.352 -7.129 1 93.12 51 SER B C 1
ATOM 3064 O O . SER B 1 51 ? -19.078 -15.523 -7.406 1 93.12 51 SER B O 1
ATOM 3066 N N . PRO B 1 52 ? -18.562 -13.359 -7.195 1 93.44 52 PRO B N 1
ATOM 3067 C CA . PRO B 1 52 ? -17.25 -13.633 -7.789 1 93.44 52 PRO B CA 1
ATOM 3068 C C . PRO B 1 52 ? -16.438 -14.617 -6.965 1 93.44 52 PRO B C 1
ATOM 3070 O O . PRO B 1 52 ? -16.266 -14.43 -5.754 1 93.44 52 PRO B O 1
ATOM 3073 N N . PRO B 1 53 ? -15.914 -15.703 -7.57 1 95.19 53 PRO B N 1
ATOM 3074 C CA . PRO B 1 53 ? -15.047 -16.641 -6.855 1 95.19 53 PRO B CA 1
ATOM 3075 C C . PRO B 1 53 ? -13.625 -16.125 -6.688 1 95.19 53 PRO B C 1
ATOM 3077 O O . PRO B 1 53 ? -13.273 -15.07 -7.242 1 95.19 53 PRO B O 1
ATOM 3080 N N . ASP B 1 54 ? -12.859 -16.906 -5.891 1 92.38 54 ASP B N 1
ATOM 3081 C CA . ASP B 1 54 ? -11.453 -16.562 -5.703 1 92.38 54 ASP B CA 1
ATOM 3082 C C . ASP B 1 54 ? -10.594 -17.109 -6.844 1 92.38 54 ASP B C 1
ATOM 3084 O O . ASP B 1 54 ? -9.562 -16.531 -7.18 1 92.38 54 ASP B O 1
ATOM 3088 N N . LEU B 1 55 ? -11.047 -18.188 -7.359 1 95.5 55 LEU B N 1
ATOM 3089 C CA . LEU B 1 55 ? -10.305 -18.891 -8.391 1 95.5 55 LEU B CA 1
ATOM 3090 C C . LEU B 1 55 ? -11.25 -19.594 -9.359 1 95.5 55 LEU B C 1
ATOM 3092 O O . LEU B 1 55 ? -12.25 -20.188 -8.938 1 95.5 55 LEU B O 1
ATOM 3096 N N . ILE B 1 56 ? -10.891 -19.516 -10.633 1 96.81 56 ILE B N 1
ATOM 3097 C CA . ILE B 1 56 ? -11.664 -20.188 -11.672 1 96.81 56 ILE B CA 1
ATOM 3098 C C . ILE B 1 56 ? -10.797 -21.25 -12.344 1 96.81 56 ILE B C 1
ATOM 3100 O O . ILE B 1 56 ? -9.648 -21 -12.695 1 96.81 56 ILE B O 1
ATOM 3104 N N . ILE B 1 57 ? -11.289 -22.438 -12.414 1 96.69 57 ILE B N 1
ATOM 3105 C CA . ILE B 1 57 ? -10.734 -23.516 -13.227 1 96.69 57 ILE B CA 1
ATOM 3106 C C . ILE B 1 57 ? -11.68 -23.828 -14.383 1 96.69 57 ILE B C 1
ATOM 3108 O O . ILE B 1 57 ? -12.812 -24.281 -14.156 1 96.69 57 ILE B O 1
ATOM 3112 N N . SER B 1 58 ? -11.172 -23.656 -15.594 1 95.94 58 SER B N 1
ATOM 3113 C CA . SER B 1 58 ? -12.109 -23.781 -16.703 1 95.94 58 SER B CA 1
ATOM 3114 C C . SER B 1 58 ? -11.508 -24.594 -17.844 1 95.94 58 SER B C 1
ATOM 3116 O O . SER B 1 58 ? -10.328 -24.453 -18.172 1 95.94 58 SER B O 1
ATOM 3118 N N . ASP B 1 59 ? -12.359 -25.406 -18.406 1 93.5 59 ASP B N 1
ATOM 3119 C CA . ASP B 1 59 ? -12.008 -26.031 -19.672 1 93.5 59 ASP B CA 1
ATOM 3120 C C . ASP B 1 59 ? -11.914 -24.984 -20.797 1 93.5 59 ASP B C 1
ATOM 3122 O O . ASP B 1 59 ? -12.68 -24.016 -20.812 1 93.5 59 ASP B O 1
ATOM 3126 N N . TRP B 1 60 ? -11.039 -25.234 -21.625 1 88.81 60 TRP B N 1
ATOM 3127 C CA . TRP B 1 60 ? -10.805 -24.344 -22.766 1 88.81 60 TRP B CA 1
ATOM 3128 C C . TRP B 1 60 ? -11.938 -24.438 -23.766 1 88.81 60 TRP B C 1
ATOM 3130 O O . TRP B 1 60 ? -12.469 -23.406 -24.219 1 88.81 60 TRP B O 1
ATOM 3140 N N . SER B 1 61 ? -12.203 -25.562 -24.109 1 88.75 61 SER B N 1
ATOM 3141 C CA . SER B 1 61 ? -13.164 -25.812 -25.188 1 88.75 61 SER B CA 1
ATOM 3142 C C . SER B 1 61 ? -14.484 -26.344 -24.625 1 88.75 61 SER B C 1
ATOM 3144 O O . SER B 1 61 ? -14.523 -27.453 -24.094 1 88.75 61 SER B O 1
ATOM 3146 N N . MET B 1 62 ? -15.531 -25.578 -24.734 1 91.19 62 MET B N 1
ATOM 3147 C CA . MET B 1 62 ? -16.891 -25.953 -24.344 1 91.19 62 MET B CA 1
ATOM 3148 C C . MET B 1 62 ? -17.922 -25.406 -25.328 1 91.19 62 MET B C 1
ATOM 3150 O O . MET B 1 62 ? -17.656 -24.422 -26.016 1 91.19 62 MET B O 1
ATOM 3154 N N . PRO B 1 63 ? -19.031 -26.156 -25.438 1 92.06 63 PRO B N 1
ATOM 3155 C CA . PRO B 1 63 ? -20.094 -25.609 -26.281 1 92.06 63 PRO B CA 1
ATOM 3156 C C . PRO B 1 63 ? -20.625 -24.266 -25.766 1 92.06 63 PRO B C 1
ATOM 3158 O O . PRO B 1 63 ? -20.672 -24.047 -24.547 1 92.06 63 PRO B O 1
ATOM 3161 N N . GLY B 1 64 ? -21.031 -23.391 -26.734 1 92.69 64 GLY B N 1
ATOM 3162 C CA . GLY B 1 64 ? -21.484 -22.062 -26.344 1 92.69 64 GLY B CA 1
ATOM 3163 C C . GLY B 1 64 ? -20.344 -21.094 -26.094 1 92.69 64 GLY B C 1
ATOM 3164 O O . GLY B 1 64 ? -19.453 -20.938 -26.938 1 92.69 64 GLY B O 1
ATOM 3165 N N . ILE B 1 65 ? -20.391 -20.516 -24.906 1 92.56 65 ILE B N 1
ATOM 3166 C CA . ILE B 1 65 ? -19.281 -19.656 -24.5 1 92.56 65 ILE B CA 1
ATOM 3167 C C . ILE B 1 65 ? -18.094 -20.5 -24.094 1 92.56 65 ILE B C 1
ATOM 3169 O O . ILE B 1 65 ? -18.156 -21.25 -23.109 1 92.56 65 ILE B O 1
ATOM 3173 N N . SER B 1 66 ? -17.094 -20.391 -24.828 1 91.06 66 SER B N 1
ATOM 3174 C CA . SER B 1 66 ? -15.898 -21.172 -24.562 1 91.06 66 SER B CA 1
ATOM 3175 C C . SER B 1 66 ? -15.148 -20.641 -23.344 1 91.06 66 SER B C 1
ATOM 3177 O O . SER B 1 66 ? -15.414 -19.531 -22.891 1 91.06 66 SER B O 1
ATOM 3179 N N . GLY B 1 67 ? -14.266 -21.484 -22.844 1 92.12 67 GLY B N 1
ATOM 3180 C CA . GLY B 1 67 ? -13.453 -21.047 -21.719 1 92.12 67 GLY B CA 1
ATOM 3181 C C . GLY B 1 67 ? -12.656 -19.797 -22 1 92.12 67 GLY B C 1
ATOM 3182 O O . GLY B 1 67 ? -12.5 -18.938 -21.125 1 92.12 67 GLY B O 1
ATOM 3183 N N . ILE B 1 68 ? -12.188 -19.672 -23.219 1 88.25 68 ILE B N 1
ATOM 3184 C CA . ILE B 1 68 ? -11.359 -18.531 -23.578 1 88.25 68 ILE B CA 1
ATOM 3185 C C . ILE B 1 68 ? -12.219 -17.266 -23.641 1 88.25 68 ILE B C 1
ATOM 3187 O O . ILE B 1 68 ? -11.781 -16.188 -23.219 1 88.25 68 ILE B O 1
ATOM 3191 N N . GLU B 1 69 ? -13.336 -17.422 -24.219 1 90.56 69 GLU B N 1
ATOM 3192 C CA . GLU B 1 69 ? -14.25 -16.281 -24.266 1 90.56 69 GLU B CA 1
ATOM 3193 C C . GLU B 1 69 ? -14.648 -15.836 -22.859 1 90.56 69 GLU B C 1
ATOM 3195 O O . GLU B 1 69 ? -14.711 -14.641 -22.578 1 90.56 69 GLU B O 1
ATOM 3200 N N . LEU B 1 70 ? -14.898 -16.859 -22.078 1 94.12 70 LEU B N 1
ATOM 3201 C CA . LEU B 1 70 ? -15.227 -16.562 -20.688 1 94.12 70 LEU B CA 1
ATOM 3202 C C . LEU B 1 70 ? -14.078 -15.828 -20 1 94.12 70 LEU B C 1
ATOM 3204 O O . LEU B 1 70 ? -14.305 -14.844 -19.281 1 94.12 70 LEU B O 1
ATOM 3208 N N . CYS B 1 71 ? -12.906 -16.219 -20.188 1 93.5 71 CYS B N 1
ATOM 3209 C CA . CYS B 1 71 ? -11.719 -15.617 -19.609 1 93.5 71 CYS B CA 1
ATOM 3210 C C . CYS B 1 71 ? -11.578 -14.164 -20.047 1 93.5 71 CYS B C 1
ATOM 3212 O O . CYS B 1 71 ? -11.305 -13.281 -19.234 1 93.5 71 CYS B O 1
ATOM 3214 N N . ARG B 1 72 ? -11.844 -13.898 -21.25 1 91.38 72 ARG B N 1
ATOM 3215 C CA . ARG B 1 72 ? -11.758 -12.539 -21.781 1 91.38 72 ARG B CA 1
ATOM 3216 C C . ARG B 1 72 ? -12.773 -11.625 -21.109 1 91.38 72 ARG B C 1
ATOM 3218 O O . ARG B 1 72 ? -12.461 -10.484 -20.766 1 91.38 72 ARG B O 1
ATOM 3225 N N . ARG B 1 73 ? -13.938 -12.156 -20.938 1 92.62 73 ARG B N 1
ATOM 3226 C CA . ARG B 1 73 ? -14.977 -11.375 -20.281 1 92.62 73 ARG B CA 1
ATOM 3227 C C . ARG B 1 73 ? -14.57 -11.016 -18.859 1 92.62 73 ARG B C 1
ATOM 3229 O O . ARG B 1 73 ? -14.703 -9.867 -18.438 1 92.62 73 ARG B O 1
ATOM 3236 N N . VAL B 1 74 ? -14.062 -12 -18.203 1 94 74 VAL B N 1
ATOM 3237 C CA . VAL B 1 74 ? -13.664 -11.812 -16.812 1 94 74 VAL B CA 1
ATOM 3238 C C . VAL B 1 74 ? -12.523 -10.805 -16.719 1 94 74 VAL B C 1
ATOM 3240 O O . VAL B 1 74 ? -12.57 -9.867 -15.922 1 94 74 VAL B O 1
ATOM 3243 N N . LYS B 1 75 ? -11.547 -10.891 -17.625 1 92.38 75 LYS B N 1
ATOM 3244 C CA . LYS B 1 75 ? -10.328 -10.094 -17.547 1 92.38 75 LYS B CA 1
ATOM 3245 C C . LYS B 1 75 ? -10.562 -8.68 -18.078 1 92.38 75 LYS B C 1
ATOM 3247 O O . LYS B 1 75 ? -9.781 -7.766 -17.797 1 92.38 75 LYS B O 1
ATOM 3252 N N . SER B 1 76 ? -11.617 -8.461 -18.766 1 91.12 76 SER B N 1
ATOM 3253 C CA . SER B 1 76 ? -11.938 -7.141 -19.297 1 91.12 76 SER B CA 1
ATOM 3254 C C . SER B 1 76 ? -12.758 -6.328 -18.297 1 91.12 76 SER B C 1
ATOM 3256 O O . SER B 1 76 ? -12.898 -5.113 -18.453 1 91.12 76 SER B O 1
ATOM 3258 N N . ASP B 1 77 ? -13.297 -7.016 -17.422 1 90.12 77 ASP B N 1
ATOM 3259 C CA . ASP B 1 77 ? -14.078 -6.332 -16.391 1 90.12 77 ASP B CA 1
ATOM 3260 C C . ASP B 1 77 ? -13.188 -5.883 -15.242 1 90.12 77 ASP B C 1
ATOM 3262 O O . ASP B 1 77 ? -12.586 -6.711 -14.555 1 90.12 77 ASP B O 1
ATOM 3266 N N . PRO B 1 78 ? -13.117 -4.57 -14.953 1 84.62 78 PRO B N 1
ATOM 3267 C CA . PRO B 1 78 ? -12.242 -4.055 -13.898 1 84.62 78 PRO B CA 1
ATOM 3268 C C . PRO B 1 78 ? -12.57 -4.641 -12.523 1 84.62 78 PRO B C 1
ATOM 3270 O O . PRO B 1 78 ? -11.688 -4.754 -11.672 1 84.62 78 PRO B O 1
ATOM 3273 N N . GLY B 1 79 ? -13.797 -5.039 -12.367 1 85.56 79 GLY B N 1
ATOM 3274 C CA . GLY B 1 79 ? -14.203 -5.59 -11.086 1 85.56 79 GLY B CA 1
ATOM 3275 C C . GLY B 1 79 ? -13.906 -7.074 -10.953 1 85.56 79 GLY B C 1
ATOM 3276 O O . GLY B 1 79 ? -13.938 -7.621 -9.852 1 85.56 79 GLY B O 1
ATOM 3277 N N . LEU B 1 80 ? -13.5 -7.715 -12.109 1 91.94 80 LEU B N 1
ATOM 3278 C CA . LEU B 1 80 ? -13.359 -9.164 -12.078 1 91.94 80 LEU B CA 1
ATOM 3279 C C . LEU B 1 80 ? -11.961 -9.586 -12.516 1 91.94 80 LEU B C 1
ATOM 3281 O O . LEU B 1 80 ? -11.562 -10.734 -12.312 1 91.94 80 LEU B O 1
ATOM 3285 N N . GLN B 1 81 ? -11.211 -8.664 -13.008 1 90.25 81 GLN B N 1
ATOM 3286 C CA . GLN B 1 81 ? -9.945 -8.984 -13.656 1 90.25 81 GLN B CA 1
ATOM 3287 C C . GLN B 1 81 ? -8.945 -9.562 -12.664 1 90.25 81 GLN B C 1
ATOM 3289 O O . GLN B 1 81 ? -7.973 -10.211 -13.055 1 90.25 81 GLN B O 1
ATOM 3294 N N . HIS B 1 82 ? -9.195 -9.391 -11.406 1 88.38 82 HIS B N 1
ATOM 3295 C CA . HIS B 1 82 ? -8.273 -9.852 -10.375 1 88.38 82 HIS B CA 1
ATOM 3296 C C . HIS B 1 82 ? -8.469 -11.336 -10.086 1 88.38 82 HIS B C 1
ATOM 3298 O O . HIS B 1 82 ? -7.633 -11.961 -9.422 1 88.38 82 HIS B O 1
ATOM 3304 N N . ILE B 1 83 ? -9.539 -11.914 -10.594 1 92.81 83 ILE B N 1
ATOM 3305 C CA . ILE B 1 83 ? -9.805 -13.328 -10.344 1 92.81 83 ILE B CA 1
ATOM 3306 C C . ILE B 1 83 ? -8.773 -14.188 -11.078 1 92.81 83 ILE B C 1
ATOM 3308 O O . ILE B 1 83 ? -8.516 -13.977 -12.266 1 92.81 83 ILE B O 1
ATOM 3312 N N . TYR B 1 84 ? -8.164 -15.125 -10.344 1 93.25 84 TYR B N 1
ATOM 3313 C CA . TYR B 1 84 ? -7.203 -16.031 -10.961 1 93.25 84 TYR B CA 1
ATOM 3314 C C . TYR B 1 84 ? -7.91 -17.031 -11.867 1 93.25 84 TYR B C 1
ATOM 3316 O O . TYR B 1 84 ? -8.852 -17.719 -11.438 1 93.25 84 TYR B O 1
ATOM 3324 N N . PHE B 1 85 ? -7.469 -17.109 -13.086 1 93.44 85 PHE B N 1
ATOM 3325 C CA . PHE B 1 85 ? -8.117 -17.938 -14.102 1 93.44 85 PHE B CA 1
ATOM 3326 C C . PHE B 1 85 ? -7.184 -19.031 -14.586 1 93.44 85 PHE B C 1
ATOM 3328 O O . PHE B 1 85 ? -6.215 -18.766 -15.297 1 93.44 85 PHE B O 1
ATOM 3335 N N . LEU B 1 86 ? -7.453 -20.266 -14.203 1 92.5 86 LEU B N 1
ATOM 3336 C CA . LEU B 1 86 ? -6.699 -21.438 -14.625 1 92.5 86 LEU B CA 1
ATOM 3337 C C . LEU B 1 86 ? -7.422 -22.172 -15.75 1 92.5 86 LEU B C 1
ATOM 3339 O O . LEU B 1 86 ? -8.531 -22.672 -15.555 1 92.5 86 LEU B O 1
ATOM 3343 N N . MET B 1 87 ? -6.793 -22.312 -16.891 1 91.81 87 MET B N 1
ATOM 3344 C CA . MET B 1 87 ? -7.414 -22.938 -18.047 1 91.81 87 MET B CA 1
ATOM 3345 C C . MET B 1 87 ? -6.918 -24.375 -18.234 1 91.81 87 MET B C 1
ATOM 3347 O O . MET B 1 87 ? -5.715 -24.625 -18.172 1 91.81 87 MET B O 1
ATOM 3351 N N . LEU B 1 88 ? -7.82 -25.25 -18.406 1 90.44 88 LEU B N 1
ATOM 3352 C CA . LEU B 1 88 ? -7.484 -26.625 -18.75 1 90.44 88 LEU B CA 1
ATOM 3353 C C . LEU B 1 88 ? -7.484 -26.828 -20.266 1 90.44 88 LEU B C 1
ATOM 3355 O O . LEU B 1 88 ? -8.453 -26.469 -20.938 1 90.44 88 LEU B O 1
ATOM 3359 N N . THR B 1 89 ? -6.355 -27.312 -20.719 1 83.75 89 THR B N 1
ATOM 3360 C CA . THR B 1 89 ? -6.246 -27.422 -22.172 1 83.75 89 THR B CA 1
ATOM 3361 C C . THR B 1 89 ? -5.867 -28.844 -22.578 1 83.75 89 THR B C 1
ATOM 3363 O O . THR B 1 89 ? -5.246 -29.578 -21.812 1 83.75 89 THR B O 1
ATOM 3366 N N . ALA B 1 90 ? -6.395 -29.219 -23.75 1 77.19 90 ALA B N 1
ATOM 3367 C CA . ALA B 1 90 ? -5.891 -30.453 -24.344 1 77.19 90 ALA B CA 1
ATOM 3368 C C . ALA B 1 90 ? -4.469 -30.281 -24.875 1 77.19 90 ALA B C 1
ATOM 3370 O O . ALA B 1 90 ? -4.09 -29.172 -25.281 1 77.19 90 ALA B O 1
ATOM 3371 N N . ARG B 1 91 ? -3.473 -31.234 -24.484 1 61.62 91 ARG B N 1
ATOM 3372 C CA . ARG B 1 91 ? -2.055 -31.188 -24.828 1 61.62 91 ARG B CA 1
ATOM 3373 C C . ARG B 1 91 ? -1.846 -30.562 -26.203 1 61.62 91 ARG B C 1
ATOM 3375 O O . ARG B 1 91 ? -0.937 -29.75 -26.391 1 61.62 91 ARG B O 1
ATOM 3382 N N . GLU B 1 92 ? -2.566 -30.984 -27.156 1 58.62 92 GLU B N 1
ATOM 3383 C CA . GLU B 1 92 ? -2.402 -30.516 -28.516 1 58.62 92 GLU B CA 1
ATOM 3384 C C . GLU B 1 92 ? -2.74 -29.031 -28.641 1 58.62 92 GLU B C 1
ATOM 3386 O O . GLU B 1 92 ? -2.219 -28.328 -29.516 1 58.62 92 GLU B O 1
ATOM 3391 N N . ASP B 1 93 ? -3.475 -28.609 -27.812 1 54.81 93 ASP B N 1
ATOM 3392 C CA . ASP B 1 93 ? -3.934 -27.219 -27.859 1 54.81 93 ASP B CA 1
ATOM 3393 C C . ASP B 1 93 ? -2.98 -26.297 -27.094 1 54.81 93 ASP B C 1
ATOM 3395 O O . ASP B 1 93 ? -3.029 -25.078 -27.234 1 54.81 93 ASP B O 1
ATOM 3399 N N . ALA B 1 94 ? -2.295 -26.859 -26.156 1 52.28 94 ALA B N 1
ATOM 3400 C CA . ALA B 1 94 ? -1.417 -26.109 -25.25 1 52.28 94 ALA B CA 1
ATOM 3401 C C . ALA B 1 94 ? -0.367 -25.328 -26.031 1 52.28 94 ALA B C 1
ATOM 3403 O O . ALA B 1 94 ? 0.053 -24.25 -25.625 1 52.28 94 ALA B O 1
ATOM 3404 N N . SER B 1 95 ? 0.269 -26.188 -27.062 1 49 95 SER B N 1
ATOM 3405 C CA . SER B 1 95 ? 1.38 -25.531 -27.734 1 49 95 SER B CA 1
ATOM 3406 C C . SER B 1 95 ? 1.078 -24.047 -28 1 49 95 SER B C 1
ATOM 3408 O O . SER B 1 95 ? 0.286 -23.438 -27.281 1 49 95 SER B O 1
ATOM 3410 N N . ASP B 1 96 ? 1.05 -23.797 -29.375 1 49.97 96 ASP B N 1
ATOM 3411 C CA . ASP B 1 96 ? 1.248 -22.562 -30.125 1 49.97 96 ASP B CA 1
ATOM 3412 C C . ASP B 1 96 ? 0.129 -21.562 -29.844 1 49.97 96 ASP B C 1
ATOM 3414 O O . ASP B 1 96 ? 0.385 -20.359 -29.672 1 49.97 96 ASP B O 1
ATOM 3418 N N . ARG B 1 97 ? -1.067 -22.062 -30 1 49.28 97 ARG B N 1
ATOM 3419 C CA . ARG B 1 97 ? -2.174 -21.141 -30.234 1 49.28 97 ARG B CA 1
ATOM 3420 C C . ARG B 1 97 ? -2.613 -20.484 -28.938 1 49.28 97 ARG B C 1
ATOM 3422 O O . ARG B 1 97 ? -2.977 -19.297 -28.922 1 49.28 97 ARG B O 1
ATOM 3429 N N . VAL B 1 98 ? -2.711 -21.141 -27.891 1 50.25 98 VAL B N 1
ATOM 3430 C CA . VAL B 1 98 ? -3.355 -20.625 -26.688 1 50.25 98 VAL B CA 1
ATOM 3431 C C . VAL B 1 98 ? -2.453 -19.594 -26.016 1 50.25 98 VAL B C 1
ATOM 3433 O O . VAL B 1 98 ? -2.926 -18.547 -25.578 1 50.25 98 VAL B O 1
ATOM 3436 N N . LEU B 1 99 ? -1.15 -20.109 -25.938 1 51.88 99 LEU B N 1
ATOM 3437 C CA . LEU B 1 99 ? -0.144 -19.281 -25.297 1 51.88 99 LEU B CA 1
ATOM 3438 C C . LEU B 1 99 ? 0.028 -17.969 -26.047 1 51.88 99 LEU B C 1
ATOM 3440 O O . LEU B 1 99 ? 0.358 -16.938 -25.453 1 51.88 99 LEU B O 1
ATOM 3444 N N . GLY B 1 100 ? -0.039 -18.297 -27.312 1 48.44 100 GLY B N 1
ATOM 3445 C CA . GLY B 1 100 ? 0.139 -17.125 -28.156 1 48.44 100 GLY B CA 1
ATOM 3446 C C . GLY B 1 100 ? -0.992 -16.109 -28.016 1 48.44 100 GLY B C 1
ATOM 3447 O O . GLY B 1 100 ? -0.881 -14.984 -28.5 1 48.44 100 GLY B O 1
ATOM 3448 N N . LEU B 1 101 ? -2.148 -16.609 -27.594 1 52.19 101 LEU B N 1
ATOM 3449 C CA . LEU B 1 101 ? -3.283 -15.695 -27.578 1 52.19 101 LEU B CA 1
ATOM 3450 C C . LEU B 1 101 ? -3.334 -14.922 -26.266 1 52.19 101 LEU B C 1
ATOM 3452 O O . LEU B 1 101 ? -2.996 -15.461 -25.203 1 52.19 101 LEU B O 1
ATOM 3456 N N . ASP B 1 102 ? -3.047 -13.781 -26.328 1 61.88 102 ASP B N 1
ATOM 3457 C CA . ASP B 1 102 ? -3.262 -12.852 -25.219 1 61.88 102 ASP B CA 1
ATOM 3458 C C . ASP B 1 102 ? -4.621 -13.078 -24.578 1 61.88 102 ASP B C 1
ATOM 3460 O O . ASP B 1 102 ? -5.559 -12.305 -24.781 1 61.88 102 ASP B O 1
ATOM 3464 N N . THR B 1 103 ? -4.965 -14.391 -24.062 1 67.88 103 THR B N 1
ATOM 3465 C CA . THR B 1 103 ? -6.258 -14.766 -23.5 1 67.88 103 THR B CA 1
ATOM 3466 C C . THR B 1 103 ? -6.516 -14.031 -22.188 1 67.88 103 THR B C 1
ATOM 3468 O O . THR B 1 103 ? -7.664 -13.852 -21.781 1 67.88 103 THR B O 1
ATOM 3471 N N . GLY B 1 104 ? -5.602 -13.609 -21.625 1 78.69 104 GLY B N 1
ATOM 3472 C CA . GLY B 1 104 ? -5.711 -12.969 -20.312 1 78.69 104 GLY B CA 1
ATOM 3473 C C . GLY B 1 104 ? -5.672 -13.953 -19.172 1 78.69 104 GLY B C 1
ATOM 3474 O O . GLY B 1 104 ? -5.691 -13.555 -18 1 78.69 104 GLY B O 1
ATOM 3475 N N . ALA B 1 105 ? -5.574 -15.398 -19.594 1 87.88 105 ALA B N 1
ATOM 3476 C CA . ALA B 1 105 ? -5.527 -16.406 -18.531 1 87.88 105 ALA B CA 1
ATOM 3477 C C . ALA B 1 105 ? -4.242 -16.281 -17.719 1 87.88 105 ALA B C 1
ATOM 3479 O O . ALA B 1 105 ? -3.195 -15.898 -18.25 1 87.88 105 ALA B O 1
ATOM 3480 N N . ASP B 1 106 ? -4.41 -16.656 -16.5 1 87.06 106 ASP B N 1
ATOM 3481 C CA . ASP B 1 106 ? -3.242 -16.547 -15.625 1 87.06 106 ASP B CA 1
ATOM 3482 C C . ASP B 1 106 ? -2.322 -17.75 -15.789 1 87.06 106 ASP B C 1
ATOM 3484 O O . ASP B 1 106 ? -1.105 -17.641 -15.625 1 87.06 106 ASP B O 1
ATOM 3488 N N . GLU B 1 107 ? -2.969 -18.906 -16.094 1 85.12 107 GLU B N 1
ATOM 3489 C CA . GLU B 1 107 ? -2.195 -20.141 -16.234 1 85.12 107 GLU B CA 1
ATOM 3490 C C . GLU B 1 107 ? -2.945 -21.172 -17.062 1 85.12 107 GLU B C 1
ATOM 3492 O O . GLU B 1 107 ? -4.168 -21.094 -17.203 1 85.12 107 GLU B O 1
ATOM 3497 N N . PHE B 1 108 ? -2.096 -22.156 -17.5 1 84.38 108 PHE B N 1
ATOM 3498 C CA . PHE B 1 108 ? -2.652 -23.266 -18.266 1 84.38 108 PHE B CA 1
ATOM 3499 C C . PHE B 1 108 ? -2.203 -24.609 -17.703 1 84.38 108 PHE B C 1
ATOM 3501 O O . PHE B 1 108 ? -1.059 -24.75 -17.266 1 84.38 108 PHE B O 1
ATOM 3508 N N . ILE B 1 109 ? -3.129 -25.516 -17.734 1 84.25 109 ILE B N 1
ATOM 3509 C CA . ILE B 1 109 ? -2.826 -26.891 -17.359 1 84.25 109 ILE B CA 1
ATOM 3510 C C . ILE B 1 109 ? -3.295 -27.844 -18.453 1 84.25 109 ILE B C 1
ATOM 3512 O O . ILE B 1 109 ? -4.418 -27.719 -18.953 1 84.25 109 ILE B O 1
ATOM 3516 N N . SER B 1 110 ? -2.432 -28.75 -18.719 1 84.38 110 SER B N 1
ATOM 3517 C CA . SER B 1 110 ? -2.781 -29.688 -19.781 1 84.38 110 SER B CA 1
ATOM 3518 C C . SER B 1 110 ? -3.588 -30.859 -19.25 1 84.38 110 SER B C 1
ATOM 3520 O O . SER B 1 110 ? -3.363 -31.312 -18.109 1 84.38 110 SER B O 1
ATOM 3522 N N . LYS B 1 111 ? -4.516 -31.359 -20.062 1 84.94 111 LYS B N 1
ATOM 3523 C CA . LYS B 1 111 ? -5.242 -32.594 -19.781 1 84.94 111 LYS B CA 1
ATOM 3524 C C . LYS B 1 111 ? -4.473 -33.812 -20.312 1 84.94 111 LYS B C 1
ATOM 3526 O O . LYS B 1 111 ? -3.807 -33.75 -21.344 1 84.94 111 LYS B O 1
ATOM 3531 N N . PRO B 1 112 ? -4.496 -35 -19.672 1 87.81 112 PRO B N 1
ATOM 3532 C CA . PRO B 1 112 ? -5.238 -35.281 -18.438 1 87.81 112 PRO B CA 1
ATOM 3533 C C . PRO B 1 112 ? -4.641 -34.625 -17.219 1 87.81 112 PRO B C 1
ATOM 3535 O O . PRO B 1 112 ? -3.424 -34.438 -17.141 1 87.81 112 PRO B O 1
ATOM 3538 N N . ILE B 1 113 ? -5.457 -34.344 -16.297 1 87.06 113 ILE B N 1
ATOM 3539 C CA . ILE B 1 113 ? -5.078 -33.531 -15.133 1 87.06 113 ILE B CA 1
ATOM 3540 C C . ILE B 1 113 ? -4.348 -34.406 -14.117 1 87.06 113 ILE B C 1
ATOM 3542 O O . ILE B 1 113 ? -4.84 -35.469 -13.734 1 87.06 113 ILE B O 1
ATOM 3546 N N . ASN B 1 114 ? -3.197 -34 -13.781 1 83.75 114 ASN B N 1
ATOM 3547 C CA . ASN B 1 114 ? -2.477 -34.594 -12.656 1 83.75 114 ASN B CA 1
ATOM 3548 C C . ASN B 1 114 ? -2.883 -33.938 -11.336 1 83.75 114 ASN B C 1
ATOM 3550 O O . ASN B 1 114 ? -2.812 -32.719 -11.188 1 83.75 114 ASN B O 1
ATOM 3554 N N . ALA B 1 115 ? -3.303 -34.844 -10.438 1 87.06 115 ALA B N 1
ATOM 3555 C CA . ALA B 1 115 ? -3.838 -34.344 -9.172 1 87.06 115 ALA B CA 1
ATOM 3556 C C . ALA B 1 115 ? -2.811 -33.5 -8.438 1 87.06 115 ALA B C 1
ATOM 3558 O O . ALA B 1 115 ? -3.139 -32.438 -7.93 1 87.06 115 ALA B O 1
ATOM 3559 N N . GLU B 1 116 ? -1.619 -33.938 -8.406 1 80.25 116 GLU B N 1
ATOM 3560 C CA . GLU B 1 116 ? -0.563 -33.219 -7.695 1 80.25 116 GLU B CA 1
ATOM 3561 C C . GLU B 1 116 ? -0.24 -31.891 -8.375 1 80.25 116 GLU B C 1
ATOM 3563 O O . GLU B 1 116 ? -0.015 -30.891 -7.699 1 80.25 116 GLU B O 1
ATOM 3568 N N . GLU B 1 117 ? -0.203 -31.969 -9.617 1 81.62 117 GLU B N 1
ATOM 3569 C CA . GLU B 1 117 ? 0.043 -30.75 -10.375 1 81.62 117 GLU B CA 1
ATOM 3570 C C . GLU B 1 117 ? -1.053 -29.719 -10.133 1 81.62 117 GLU B C 1
ATOM 3572 O O . GLU B 1 117 ? -0.765 -28.531 -9.914 1 81.62 117 GLU B O 1
ATOM 3577 N N . LEU B 1 118 ? -2.279 -30.188 -10.188 1 88.69 118 LEU B N 1
ATOM 3578 C CA . LEU B 1 118 ? -3.414 -29.297 -9.977 1 88.69 118 LEU B CA 1
ATOM 3579 C C . LEU B 1 118 ? -3.35 -28.641 -8.602 1 88.69 118 LEU B C 1
ATOM 3581 O O . LEU B 1 118 ? -3.529 -27.438 -8.469 1 88.69 118 LEU B O 1
ATOM 3585 N N . ARG B 1 119 ? -3.043 -29.422 -7.648 1 87.5 119 ARG B N 1
ATOM 3586 C CA . ARG B 1 119 ? -2.973 -28.906 -6.285 1 87.5 119 ARG B CA 1
ATOM 3587 C C . ARG B 1 119 ? -1.868 -27.859 -6.145 1 87.5 119 ARG B C 1
ATOM 3589 O O . ARG B 1 119 ? -2.053 -26.844 -5.484 1 87.5 119 ARG B O 1
ATOM 3596 N N . ALA B 1 120 ? -0.739 -28.141 -6.746 1 82.19 120 ALA B N 1
ATOM 3597 C CA . ALA B 1 120 ? 0.379 -27.203 -6.691 1 82.19 120 ALA B CA 1
ATOM 3598 C C . ALA B 1 120 ? 0.016 -25.875 -7.359 1 82.19 120 ALA B C 1
ATOM 3600 O O . ALA B 1 120 ? 0.345 -24.797 -6.848 1 82.19 120 ALA B O 1
ATOM 3601 N N . ARG B 1 121 ? -0.686 -25.984 -8.422 1 85 121 ARG B N 1
ATOM 3602 C CA . ARG B 1 121 ? -1.074 -24.797 -9.164 1 85 121 ARG B CA 1
ATOM 3603 C C . ARG B 1 121 ? -2.09 -23.969 -8.375 1 85 121 ARG B C 1
ATOM 3605 O O . ARG B 1 121 ? -2.053 -22.734 -8.406 1 85 121 ARG B O 1
ATOM 3612 N N . ILE B 1 122 ? -2.936 -24.641 -7.73 1 89.31 122 ILE B N 1
ATOM 3613 C CA . ILE B 1 122 ? -3.947 -23.969 -6.934 1 89.31 122 ILE B CA 1
ATOM 3614 C C . ILE B 1 122 ? -3.281 -23.234 -5.766 1 89.31 122 ILE B C 1
ATOM 3616 O O . ILE B 1 122 ? -3.641 -22.109 -5.445 1 89.31 122 ILE B O 1
ATOM 3620 N N . ARG B 1 123 ? -2.311 -23.844 -5.184 1 84.81 123 ARG B N 1
ATOM 3621 C CA . ARG B 1 123 ? -1.577 -23.188 -4.105 1 84.81 123 ARG B CA 1
ATOM 3622 C C . ARG B 1 123 ? -0.908 -21.906 -4.59 1 84.81 123 ARG B C 1
ATOM 3624 O O . ARG B 1 123 ? -0.97 -20.875 -3.92 1 84.81 123 ARG B O 1
ATOM 3631 N N . ALA B 1 124 ? -0.29 -22.031 -5.719 1 84.56 124 ALA B N 1
ATOM 3632 C CA . ALA B 1 124 ? 0.355 -20.859 -6.297 1 84.56 124 ALA B CA 1
ATOM 3633 C C . ALA B 1 124 ? -0.668 -19.766 -6.617 1 84.56 124 ALA B C 1
ATOM 3635 O O . ALA B 1 124 ? -0.426 -18.578 -6.371 1 84.56 124 ALA B O 1
ATOM 3636 N N . ALA B 1 125 ? -1.771 -20.203 -7.117 1 89.31 125 ALA B N 1
ATOM 3637 C CA . ALA B 1 125 ? -2.842 -19.266 -7.473 1 89.31 125 ALA B CA 1
ATOM 3638 C C . ALA B 1 125 ? -3.355 -18.531 -6.242 1 89.31 125 ALA B C 1
ATOM 3640 O O . ALA B 1 125 ? -3.588 -17.312 -6.289 1 89.31 125 ALA B O 1
ATOM 3641 N N . LEU B 1 126 ? -3.512 -19.25 -5.199 1 88.44 126 LEU B N 1
ATOM 3642 C CA . LEU B 1 126 ? -4.059 -18.656 -3.98 1 88.44 126 LEU B CA 1
ATOM 3643 C C . LEU B 1 126 ? -3.068 -17.688 -3.359 1 88.44 126 LEU B C 1
ATOM 3645 O O . LEU B 1 126 ? -3.471 -16.688 -2.752 1 88.44 126 LEU B O 1
ATOM 3649 N N . ARG B 1 127 ? -1.819 -17.984 -3.553 1 87.62 127 ARG B N 1
ATOM 3650 C CA . ARG B 1 127 ? -0.809 -17.031 -3.092 1 87.62 127 ARG B CA 1
ATOM 3651 C C . ARG B 1 127 ? -0.879 -15.734 -3.881 1 87.62 127 ARG B C 1
ATOM 3653 O O . ARG B 1 127 ? -0.828 -14.648 -3.301 1 87.62 127 ARG B O 1
ATOM 3660 N N . VAL B 1 128 ? -1.035 -15.875 -5.133 1 88.81 128 VAL B N 1
ATOM 3661 C CA . VAL B 1 128 ? -1.16 -14.711 -6 1 88.81 128 VAL B CA 1
ATOM 3662 C C . VAL B 1 128 ? -2.408 -13.914 -5.617 1 88.81 128 VAL B C 1
ATOM 3664 O O . VAL B 1 128 ? -2.361 -12.688 -5.516 1 88.81 128 VAL B O 1
ATOM 3667 N N . ARG B 1 129 ? -3.414 -14.594 -5.391 1 88.12 129 ARG B N 1
ATOM 3668 C CA . ARG B 1 129 ? -4.668 -13.953 -5.012 1 88.12 129 ARG B CA 1
ATOM 3669 C C . ARG B 1 129 ? -4.516 -13.18 -3.705 1 88.12 129 ARG B C 1
ATOM 3671 O O . ARG B 1 129 ? -4.969 -12.039 -3.596 1 88.12 129 ARG B O 1
ATOM 3678 N N . GLN B 1 130 ? -3.936 -13.797 -2.807 1 90.38 130 GLN B N 1
ATOM 3679 C CA . GLN B 1 130 ? -3.742 -13.156 -1.51 1 90.38 130 GLN B CA 1
ATOM 3680 C C . GLN B 1 130 ? -2.904 -11.891 -1.642 1 90.38 130 GLN B C 1
ATOM 3682 O O . GLN B 1 130 ? -3.242 -10.859 -1.062 1 90.38 130 GLN B O 1
ATOM 3687 N N . LEU B 1 131 ? -1.863 -12 -2.387 1 91.06 131 LEU B N 1
ATOM 3688 C CA . LEU B 1 131 ? -0.983 -10.852 -2.576 1 91.06 131 LEU B CA 1
ATOM 3689 C C . LEU B 1 131 ? -1.697 -9.734 -3.332 1 91.06 131 LEU B C 1
ATOM 3691 O O . LEU B 1 131 ? -1.54 -8.562 -3.006 1 91.06 131 LEU B O 1
ATOM 3695 N N . THR B 1 132 ? -2.463 -10.141 -4.27 1 89.88 132 THR B N 1
ATOM 3696 C CA . THR B 1 132 ? -3.223 -9.156 -5.039 1 89.88 132 THR B CA 1
ATOM 3697 C C . THR B 1 132 ? -4.219 -8.422 -4.145 1 89.88 132 THR B C 1
ATOM 3699 O O . THR B 1 132 ? -4.332 -7.199 -4.215 1 89.88 132 THR B O 1
ATOM 3702 N N . ARG B 1 133 ? -4.883 -9.156 -3.338 1 87.69 133 ARG B N 1
ATOM 3703 C CA . ARG B 1 133 ? -5.84 -8.547 -2.416 1 87.69 133 ARG B CA 1
ATOM 3704 C C . ARG B 1 133 ? -5.141 -7.598 -1.45 1 87.69 133 ARG B C 1
ATOM 3706 O O . ARG B 1 133 ? -5.617 -6.488 -1.211 1 87.69 133 ARG B O 1
ATOM 3713 N N . SER B 1 134 ? -4.035 -8.039 -0.941 1 92.06 134 SER B N 1
ATOM 3714 C CA . SER B 1 134 ? -3.271 -7.199 -0.021 1 92.06 134 SER B CA 1
ATOM 3715 C C . SER B 1 134 ? -2.791 -5.922 -0.703 1 92.06 134 SER B C 1
ATOM 3717 O O . SER B 1 134 ? -2.83 -4.844 -0.108 1 92.06 134 SER B O 1
ATOM 3719 N N . LEU B 1 135 ? -2.365 -6.09 -1.87 1 91.38 135 LEU B N 1
ATOM 3720 C CA . LEU B 1 135 ? -1.894 -4.938 -2.629 1 91.38 135 LEU B CA 1
ATOM 3721 C C . LEU B 1 135 ? -3.033 -3.963 -2.902 1 91.38 135 LEU B C 1
ATOM 3723 O O . LEU B 1 135 ? -2.861 -2.75 -2.775 1 91.38 135 LEU B O 1
ATOM 3727 N N . MET B 1 136 ? -4.156 -4.48 -3.258 1 87.88 136 MET B N 1
ATOM 3728 C CA . MET B 1 136 ? -5.32 -3.633 -3.502 1 87.88 136 MET B CA 1
ATOM 3729 C C . MET B 1 136 ? -5.699 -2.854 -2.246 1 87.88 136 MET B C 1
ATOM 3731 O O . MET B 1 136 ? -5.992 -1.659 -2.316 1 87.88 136 MET B O 1
ATOM 3735 N N . THR B 1 137 ? -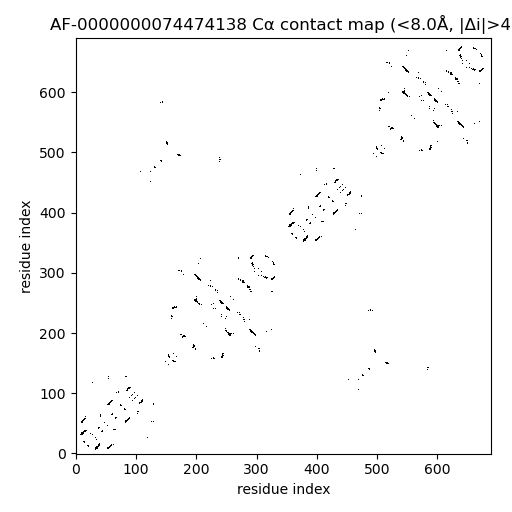5.703 -3.51 -1.154 1 87.62 137 THR B N 1
ATOM 3736 C CA . THR B 1 137 ? -6.004 -2.857 0.114 1 87.62 137 THR B CA 1
ATOM 3737 C C . THR B 1 137 ? -4.977 -1.769 0.42 1 87.62 137 THR B C 1
ATOM 3739 O O . THR B 1 137 ? -5.344 -0.653 0.798 1 87.62 137 THR B O 1
ATOM 3742 N N . ALA B 1 138 ? -3.695 -2.096 0.247 1 89.88 138 ALA B N 1
ATOM 3743 C CA . ALA B 1 138 ? -2.629 -1.13 0.499 1 89.88 138 ALA B CA 1
ATOM 3744 C C . ALA B 1 138 ? -2.766 0.088 -0.41 1 89.88 138 ALA B C 1
ATOM 3746 O O . ALA B 1 138 ? -2.619 1.227 0.04 1 89.88 138 ALA B O 1
ATOM 3747 N N . ASN B 1 139 ? -3.051 -0.14 -1.617 1 88.5 139 ASN B N 1
ATOM 3748 C CA . ASN B 1 139 ? -3.197 0.946 -2.58 1 88.5 139 ASN B CA 1
ATOM 3749 C C . ASN B 1 139 ? -4.395 1.831 -2.246 1 88.5 139 ASN B C 1
ATOM 3751 O O . ASN B 1 139 ? -4.336 3.053 -2.404 1 88.5 139 ASN B O 1
ATOM 3755 N N . GLN B 1 140 ? -5.438 1.214 -1.83 1 84.31 140 GLN B N 1
ATOM 3756 C CA . GLN B 1 140 ? -6.598 1.984 -1.401 1 84.31 140 GLN B CA 1
ATOM 3757 C C . GLN B 1 140 ? -6.262 2.873 -0.208 1 84.31 140 GLN B C 1
ATOM 3759 O O . GLN B 1 140 ? -6.629 4.047 -0.178 1 84.31 140 GLN B O 1
ATOM 3764 N N . ARG B 1 141 ? -5.594 2.316 0.744 1 84.94 141 ARG B N 1
ATOM 3765 C CA . ARG B 1 141 ? -5.184 3.082 1.918 1 84.94 141 ARG B CA 1
ATOM 3766 C C . ARG B 1 141 ? -4.285 4.25 1.526 1 84.94 141 ARG B C 1
ATOM 3768 O O . ARG B 1 141 ? -4.41 5.348 2.078 1 84.94 141 ARG B O 1
ATOM 3775 N N . LEU B 1 142 ? -3.393 3.977 0.624 1 85.88 142 LEU B N 1
ATOM 3776 C CA . LEU B 1 142 ? -2.52 5.035 0.133 1 85.88 142 LEU B CA 1
ATOM 3777 C C . LEU B 1 142 ? -3.332 6.16 -0.503 1 85.88 142 LEU B C 1
ATOM 3779 O O . LEU B 1 142 ? -3.07 7.34 -0.255 1 85.88 142 LEU B O 1
ATOM 3783 N N . GLN B 1 143 ? -4.309 5.797 -1.217 1 83.62 143 GLN B N 1
ATOM 3784 C CA . GLN B 1 143 ? -5.18 6.781 -1.854 1 83.62 143 GLN B CA 1
ATOM 3785 C C . GLN B 1 143 ? -5.945 7.594 -0.814 1 83.62 143 GLN B C 1
ATOM 3787 O O . GLN B 1 143 ? -6.055 8.812 -0.93 1 83.62 143 GLN B O 1
ATOM 3792 N N . ASP B 1 144 ? -6.43 6.969 0.178 1 82.56 144 ASP B N 1
ATOM 3793 C CA . ASP B 1 144 ? -7.148 7.645 1.256 1 82.56 144 ASP B CA 1
ATOM 3794 C C . ASP B 1 144 ? -6.254 8.656 1.96 1 82.56 144 ASP B C 1
ATOM 3796 O O . ASP B 1 144 ? -6.68 9.781 2.236 1 82.56 144 ASP B O 1
ATOM 3800 N N . GLN B 1 145 ? -5.086 8.234 2.232 1 82.56 145 GLN B N 1
ATOM 3801 C CA . GLN B 1 145 ? -4.148 9.125 2.904 1 82.56 145 GLN B CA 1
ATOM 3802 C C . GLN B 1 145 ? -3.781 10.312 2.014 1 82.56 145 GLN B C 1
ATOM 3804 O O . GLN B 1 145 ? -3.643 11.438 2.494 1 82.56 145 GLN B O 1
ATOM 3809 N N . ASN B 1 146 ? -3.631 10 0.82 1 81.44 146 ASN B N 1
ATOM 3810 C CA . ASN B 1 146 ? -3.375 11.086 -0.121 1 81.44 146 ASN B CA 1
ATOM 3811 C C . ASN B 1 146 ? -4.531 12.086 -0.152 1 81.44 146 ASN B C 1
ATOM 3813 O O . ASN B 1 146 ? -4.309 13.297 -0.2 1 81.44 146 ASN B O 1
ATOM 3817 N N . ASN B 1 147 ? -5.695 11.562 -0.167 1 77.81 147 ASN B N 1
ATOM 3818 C CA . ASN B 1 147 ? -6.875 12.422 -0.136 1 77.81 147 ASN B CA 1
ATOM 3819 C C . ASN B 1 147 ? -6.922 13.273 1.131 1 77.81 147 ASN B C 1
ATOM 3821 O O . ASN B 1 147 ? -7.289 14.445 1.082 1 77.81 147 ASN B O 1
ATOM 3825 N N . LEU B 1 148 ? -6.594 12.641 2.172 1 82.31 148 LEU B N 1
ATOM 3826 C CA . LEU B 1 148 ? -6.52 13.367 3.434 1 82.31 148 LEU B CA 1
ATOM 3827 C C . LEU B 1 148 ? -5.531 14.523 3.336 1 82.31 148 LEU B C 1
ATOM 3829 O O . LEU B 1 148 ? -5.859 15.656 3.688 1 82.31 148 LEU B O 1
ATOM 3833 N N . LEU B 1 149 ? -4.355 14.266 2.869 1 83.06 149 LEU B N 1
ATOM 3834 C CA . LEU B 1 149 ? -3.326 15.297 2.74 1 83.06 149 LEU B CA 1
ATOM 3835 C C . LEU B 1 149 ? -3.797 16.422 1.828 1 83.06 149 LEU B C 1
ATOM 3837 O O . LEU B 1 149 ? -3.564 17.594 2.117 1 83.06 149 LEU B O 1
ATOM 3841 N N . ALA B 1 150 ? -4.473 16.047 0.818 1 79.56 150 ALA B N 1
ATOM 3842 C CA . ALA B 1 150 ? -5.02 17.016 -0.112 1 79.56 150 ALA B CA 1
ATOM 3843 C C . ALA B 1 150 ? -6.09 17.875 0.56 1 79.56 150 ALA B C 1
ATOM 3845 O O . ALA B 1 150 ? -6.113 19.094 0.393 1 79.56 150 ALA B O 1
ATOM 3846 N N . SER B 1 151 ? -6.902 17.25 1.256 1 80.62 151 SER B N 1
ATOM 3847 C CA . SER B 1 151 ? -7.992 17.969 1.91 1 80.62 151 SER B CA 1
ATOM 3848 C C . SER B 1 151 ? -7.465 18.984 2.92 1 80.62 151 SER B C 1
ATOM 3850 O O . SER B 1 151 ? -8.125 19.984 3.209 1 80.62 151 SER B O 1
ATOM 3852 N N . MET B 1 152 ? -6.293 18.719 3.369 1 85.06 152 MET B N 1
ATOM 3853 C CA . MET B 1 152 ? -5.672 19.625 4.328 1 85.06 152 MET B CA 1
ATOM 3854 C C . MET B 1 152 ? -4.793 20.641 3.617 1 85.06 152 MET B C 1
ATOM 3856 O O . MET B 1 152 ? -4.066 21.406 4.262 1 85.06 152 MET B O 1
ATOM 3860 N N . SER B 1 153 ? -4.793 20.625 2.271 1 86.81 153 SER B N 1
ATOM 3861 C CA . SER B 1 153 ? -4.043 21.578 1.448 1 86.81 153 SER B CA 1
ATOM 3862 C C . SER B 1 153 ? -2.545 21.484 1.721 1 86.81 153 SER B C 1
ATOM 3864 O O . SER B 1 153 ? -1.875 22.5 1.896 1 86.81 153 SER B O 1
ATOM 3866 N N . LEU B 1 154 ? -2.166 20.266 1.846 1 90 154 LEU B N 1
ATOM 3867 C CA . LEU B 1 154 ? -0.758 20.031 2.156 1 90 154 LEU B CA 1
ATOM 3868 C C . LEU B 1 154 ? 0.009 19.594 0.917 1 90 154 LEU B C 1
ATOM 3870 O O . LEU B 1 154 ? 1.227 19.406 0.97 1 90 154 LEU B O 1
ATOM 3874 N N . LEU B 1 155 ? -0.619 19.453 -0.202 1 89.25 155 LEU B N 1
ATOM 3875 C CA . LEU B 1 155 ? 0.018 19 -1.434 1 89.25 155 LEU B CA 1
ATOM 3876 C C . LEU B 1 155 ? 0.216 20.172 -2.4 1 89.25 155 LEU B C 1
ATOM 3878 O O . LEU B 1 155 ? -0.61 21.078 -2.455 1 89.25 155 LEU B O 1
ATOM 3882 N N . ASP B 1 156 ? 1.297 20.047 -3.045 1 90.56 156 ASP B N 1
ATOM 3883 C CA . ASP B 1 156 ? 1.515 21 -4.141 1 90.56 156 ASP B CA 1
ATOM 3884 C C . ASP B 1 156 ? 0.626 20.656 -5.336 1 90.56 156 ASP B C 1
ATOM 3886 O O . ASP B 1 156 ? 0.638 19.531 -5.832 1 90.56 156 ASP B O 1
ATOM 3890 N N . GLY B 1 157 ? -0.124 21.531 -5.812 1 84.69 157 GLY B N 1
ATOM 3891 C CA . GLY B 1 157 ? -1.127 21.328 -6.844 1 84.69 157 GLY B CA 1
ATOM 3892 C C . GLY B 1 157 ? -0.53 20.953 -8.188 1 84.69 157 GLY B C 1
ATOM 3893 O O . GLY B 1 157 ? -1.194 20.312 -9.008 1 84.69 157 GLY B O 1
ATOM 3894 N N . GLU B 1 158 ? 0.674 21.234 -8.406 1 86.88 158 GLU B N 1
ATOM 3895 C CA . GLU B 1 158 ? 1.298 20.984 -9.703 1 86.88 158 GLU B CA 1
ATOM 3896 C C . GLU B 1 158 ? 2.012 19.641 -9.719 1 86.88 158 GLU B C 1
ATOM 3898 O O . GLU B 1 158 ? 1.928 18.906 -10.703 1 86.88 158 GLU B O 1
ATOM 3903 N N . THR B 1 159 ? 2.635 19.312 -8.641 1 90.81 159 THR B N 1
ATOM 3904 C CA . THR B 1 159 ? 3.555 18.188 -8.68 1 90.81 159 THR B CA 1
ATOM 3905 C C . THR B 1 159 ? 2.994 17.016 -7.879 1 90.81 159 THR B C 1
ATOM 3907 O O . THR B 1 159 ? 3.453 15.883 -8.031 1 90.81 159 THR B O 1
ATOM 3910 N N . GLY B 1 160 ? 2.109 17.328 -6.945 1 87.31 160 GLY B N 1
ATOM 3911 C CA . GLY B 1 160 ? 1.533 16.266 -6.137 1 87.31 160 GLY B CA 1
ATOM 3912 C C . GLY B 1 160 ? 2.357 15.938 -4.906 1 87.31 160 GLY B C 1
ATOM 3913 O O . GLY B 1 160 ? 1.925 15.164 -4.051 1 87.31 160 GLY B O 1
ATOM 3914 N N . VAL B 1 161 ? 3.561 16.516 -4.816 1 92.56 161 VAL B N 1
ATOM 3915 C CA . VAL B 1 161 ? 4.363 16.297 -3.619 1 92.56 161 VAL B CA 1
ATOM 3916 C C . VAL B 1 161 ? 3.893 17.219 -2.506 1 92.56 161 VAL B C 1
ATOM 3918 O O . VAL B 1 161 ? 3.018 18.062 -2.721 1 92.56 161 VAL B O 1
ATOM 3921 N N . LEU B 1 162 ? 4.41 17.047 -1.335 1 93.31 162 LEU B N 1
ATOM 3922 C CA . LEU B 1 162 ? 4.031 17.891 -0.213 1 93.31 162 LEU B CA 1
ATOM 3923 C C . LEU B 1 162 ? 4.441 19.344 -0.471 1 93.31 162 LEU B C 1
ATOM 3925 O O . LEU B 1 162 ? 5.422 19.609 -1.172 1 93.31 162 LEU B O 1
ATOM 3929 N N . ASN B 1 163 ? 3.637 20.312 0.072 1 93.81 163 ASN B N 1
ATOM 3930 C CA . ASN B 1 163 ? 3.922 21.734 -0.162 1 93.81 163 ASN B CA 1
ATOM 3931 C C . ASN B 1 163 ? 4.68 22.344 1.009 1 93.81 163 ASN B C 1
ATOM 3933 O O . ASN B 1 163 ? 5.086 21.641 1.934 1 93.81 163 ASN B O 1
ATOM 3937 N N . GLN B 1 164 ? 4.902 23.609 0.906 1 93.88 164 GLN B N 1
ATOM 3938 C CA . GLN B 1 164 ? 5.664 24.344 1.901 1 93.88 164 GLN B CA 1
ATOM 3939 C C . GLN B 1 164 ? 4.984 24.297 3.268 1 93.88 164 GLN B C 1
ATOM 3941 O O . GLN B 1 164 ? 5.656 24.203 4.297 1 93.88 164 GLN B O 1
ATOM 3946 N N . ARG B 1 165 ? 3.699 24.344 3.252 1 90.38 165 ARG B N 1
ATOM 3947 C CA . ARG B 1 165 ? 2.945 24.281 4.5 1 90.38 165 ARG B CA 1
ATOM 3948 C C . ARG B 1 165 ? 3.201 22.953 5.219 1 90.38 165 ARG B C 1
ATOM 3950 O O . ARG B 1 165 ? 3.395 22.938 6.438 1 90.38 165 ARG B O 1
ATOM 3957 N N . ALA B 1 166 ? 3.174 21.906 4.457 1 92.25 166 ALA B N 1
ATOM 3958 C CA . ALA B 1 166 ? 3.449 20.594 5.02 1 92.25 166 ALA B CA 1
ATOM 3959 C C . ALA B 1 166 ? 4.844 20.547 5.637 1 92.25 166 ALA B C 1
ATOM 3961 O O . ALA B 1 166 ? 5.027 20 6.727 1 92.25 166 ALA B O 1
ATOM 3962 N N . LEU B 1 167 ? 5.82 21.078 4.945 1 94 167 LEU B N 1
ATOM 3963 C CA . LEU B 1 167 ? 7.195 21.094 5.43 1 94 167 LEU B CA 1
ATOM 3964 C C . LEU B 1 167 ? 7.293 21.812 6.77 1 94 167 LEU B C 1
ATOM 3966 O O . LEU B 1 167 ? 7.855 21.266 7.727 1 94 167 LEU B O 1
ATOM 3970 N N . THR B 1 168 ? 6.719 22.938 6.797 1 91.56 168 THR B N 1
ATOM 3971 C CA . THR B 1 168 ? 6.789 23.766 7.996 1 91.56 168 THR B CA 1
ATOM 3972 C C . THR B 1 168 ? 6.062 23.094 9.156 1 91.56 168 THR B C 1
ATOM 3974 O O . THR B 1 168 ? 6.504 23.188 10.305 1 91.56 168 THR B O 1
ATOM 3977 N N . SER B 1 169 ? 5.008 22.438 8.852 1 89.06 169 SER B N 1
ATOM 3978 C CA . SER B 1 169 ? 4.211 21.766 9.875 1 89.06 169 SER B CA 1
ATOM 3979 C C . SER B 1 169 ? 4.914 20.516 10.391 1 89.06 169 SER B C 1
ATOM 3981 O O . SER B 1 169 ? 4.801 20.188 11.578 1 89.06 169 SER B O 1
ATOM 3983 N N . ALA B 1 170 ? 5.633 19.875 9.547 1 90.81 170 ALA B N 1
ATOM 3984 C CA . ALA B 1 170 ? 6.203 18.578 9.891 1 90.81 170 ALA B CA 1
ATOM 3985 C C . ALA B 1 170 ? 7.555 18.734 10.578 1 90.81 170 ALA B C 1
ATOM 3987 O O . ALA B 1 170 ? 7.945 17.891 11.391 1 90.81 170 ALA B O 1
ATOM 3988 N N . LEU B 1 171 ? 8.281 19.75 10.281 1 92.12 171 LEU B N 1
ATOM 3989 C CA . LEU B 1 171 ? 9.688 19.875 10.633 1 92.12 171 LEU B CA 1
ATOM 3990 C C . LEU B 1 171 ? 9.875 19.812 12.141 1 92.12 171 LEU B C 1
ATOM 3992 O O . LEU B 1 171 ? 10.734 19.078 12.641 1 92.12 171 LEU B O 1
ATOM 3996 N N . PRO B 1 172 ? 9.07 20.562 12.906 1 87.25 172 PRO B N 1
ATOM 3997 C CA . PRO B 1 172 ? 9.266 20.484 14.352 1 87.25 172 PRO B CA 1
ATOM 3998 C C . PRO B 1 172 ? 9.109 19.062 14.898 1 87.25 172 PRO B C 1
ATOM 4000 O O . PRO B 1 172 ? 9.891 18.641 15.75 1 87.25 172 PRO B O 1
ATOM 4003 N N . GLY B 1 173 ? 8.125 18.344 14.414 1 85.5 173 GLY B N 1
ATOM 4004 C CA . GLY B 1 173 ? 7.91 16.969 14.844 1 85.5 173 GLY B CA 1
ATOM 4005 C C . GLY B 1 173 ? 9.031 16.031 14.438 1 85.5 173 GLY B C 1
ATOM 4006 O O . GLY B 1 173 ? 9.422 15.148 15.195 1 85.5 173 GLY B O 1
ATOM 4007 N N . LEU B 1 174 ? 9.508 16.172 13.234 1 86.69 174 LEU B N 1
ATOM 4008 C CA . LEU B 1 174 ? 10.625 15.367 12.742 1 86.69 174 LEU B CA 1
ATOM 4009 C C . LEU B 1 174 ? 11.867 15.578 13.602 1 86.69 174 LEU B C 1
ATOM 4011 O O . LEU B 1 174 ? 12.578 14.625 13.914 1 86.69 174 LEU B O 1
ATOM 4015 N N . LEU B 1 175 ? 12.07 16.812 13.984 1 87.94 175 LEU B N 1
ATOM 4016 C CA . LEU B 1 175 ? 13.234 17.141 14.805 1 87.94 175 LEU B CA 1
ATOM 4017 C C . LEU B 1 175 ? 13.133 16.5 16.188 1 87.94 175 LEU B C 1
ATOM 4019 O O . LEU B 1 175 ? 14.148 16.141 16.781 1 87.94 175 LEU B O 1
ATOM 4023 N N . GLN B 1 176 ? 11.922 16.344 16.609 1 82.88 176 GLN B N 1
ATOM 4024 C CA . GLN B 1 176 ? 11.711 15.719 17.906 1 82.88 176 GLN B CA 1
ATOM 4025 C C . GLN B 1 176 ? 12.039 14.227 17.859 1 82.88 176 GLN B C 1
ATOM 4027 O O . GLN B 1 176 ? 12.281 13.602 18.891 1 82.88 176 GLN B O 1
ATOM 4032 N N . GLN B 1 177 ? 11.984 13.711 16.719 1 80.19 177 GLN B N 1
ATOM 4033 C CA . GLN B 1 177 ? 12.266 12.289 16.547 1 80.19 177 GLN B CA 1
ATOM 4034 C C . GLN B 1 177 ? 13.766 12.023 16.469 1 80.19 177 GLN B C 1
ATOM 4036 O O . GLN B 1 177 ? 14.203 10.875 16.406 1 80.19 177 GLN B O 1
ATOM 4041 N N . VAL B 1 178 ? 14.461 13.102 16.391 1 83.25 178 VAL B N 1
ATOM 4042 C CA . VAL B 1 178 ? 15.914 12.977 16.328 1 83.25 178 VAL B CA 1
ATOM 4043 C C . VAL B 1 178 ? 16.484 12.891 17.75 1 83.25 178 VAL B C 1
ATOM 4045 O O . VAL B 1 178 ? 16.25 13.781 18.562 1 83.25 178 VAL B O 1
ATOM 4048 N N . GLY B 1 179 ? 16.984 11.867 18.062 1 74.44 179 GLY B N 1
ATOM 4049 C CA . GLY B 1 179 ? 17.594 11.711 19.375 1 74.44 179 GLY B CA 1
ATOM 4050 C C . GLY B 1 179 ? 17.922 10.273 19.719 1 74.44 179 GLY B C 1
ATOM 4051 O O . GLY B 1 179 ? 17.969 9.414 18.828 1 74.44 179 GLY B O 1
ATOM 4052 N N . GLU B 1 180 ? 18.266 10.07 20.984 1 58.16 180 GLU B N 1
ATOM 4053 C CA . GLU B 1 180 ? 18.781 8.789 21.469 1 58.16 180 GLU B CA 1
ATOM 4054 C C . GLU B 1 180 ? 17.688 7.734 21.531 1 58.16 180 GLU B C 1
ATOM 4056 O O . GLU B 1 180 ? 16.531 8.055 21.828 1 58.16 180 GLU B O 1
ATOM 4061 N N . ARG B 1 181 ? 17.828 6.727 20.672 1 53.06 181 ARG B N 1
ATOM 4062 C CA . ARG B 1 181 ? 17.016 5.516 20.703 1 53.06 181 ARG B CA 1
ATOM 4063 C C . ARG B 1 181 ? 16.547 5.203 22.125 1 53.06 181 ARG B C 1
ATOM 4065 O O . ARG B 1 181 ? 17.344 5.242 23.062 1 53.06 181 ARG B O 1
ATOM 4072 N N . PRO B 1 182 ? 15.172 5.391 22.359 1 50.47 182 PRO B N 1
ATOM 4073 C CA . PRO B 1 182 ? 14.891 4.875 23.703 1 50.47 182 PRO B CA 1
ATOM 4074 C C . PRO B 1 182 ? 15.578 3.537 23.969 1 50.47 182 PRO B C 1
ATOM 4076 O O . PRO B 1 182 ? 15.914 2.809 23.031 1 50.47 182 PRO B O 1
ATOM 4079 N N . PRO B 1 183 ? 15.984 3.299 25.172 1 46.09 183 PRO B N 1
ATOM 4080 C CA . PRO B 1 183 ? 16.609 2.02 25.516 1 46.09 183 PRO B CA 1
ATOM 4081 C C . PRO B 1 183 ? 15.883 0.824 24.906 1 46.09 183 PRO B C 1
ATOM 4083 O O . PRO B 1 183 ? 14.68 0.904 24.625 1 46.09 183 PRO B O 1
ATOM 4086 N N . ASP B 1 184 ? 16.531 -0.151 24.281 1 45.94 184 ASP B N 1
ATOM 4087 C CA . ASP B 1 184 ? 16.281 -1.43 23.625 1 45.94 184 ASP B CA 1
ATOM 4088 C C . ASP B 1 184 ? 14.922 -2.002 24.016 1 45.94 184 ASP B C 1
ATOM 4090 O O . ASP B 1 184 ? 14.352 -2.811 23.281 1 45.94 184 ASP B O 1
ATOM 4094 N N . HIS B 1 185 ? 14.531 -1.873 25.281 1 43.94 185 HIS B N 1
ATOM 4095 C CA . HIS B 1 185 ? 13.516 -2.768 25.812 1 43.94 185 HIS B CA 1
ATOM 4096 C C . HIS B 1 185 ? 12.125 -2.385 25.312 1 43.94 185 HIS B C 1
ATOM 4098 O O . HIS B 1 185 ? 11.125 -2.98 25.719 1 43.94 185 HIS B O 1
ATOM 4104 N N . ILE B 1 186 ? 12.008 -1.346 24.688 1 45.69 186 ILE B N 1
ATOM 4105 C CA . ILE B 1 186 ? 10.602 -1.059 24.438 1 45.69 186 ILE B CA 1
ATOM 4106 C C . ILE B 1 186 ? 10.188 -1.653 23.094 1 45.69 186 ILE B C 1
ATOM 4108 O O . ILE B 1 186 ? 10.82 -1.383 22.062 1 45.69 186 ILE B O 1
ATOM 4112 N N . PRO B 1 187 ? 9.477 -2.629 23.125 1 44.09 187 PRO B N 1
ATOM 4113 C CA . PRO B 1 187 ? 8.961 -3.264 21.906 1 44.09 187 PRO B CA 1
ATOM 4114 C C . PRO B 1 187 ? 8.492 -2.252 20.859 1 44.09 187 PRO B C 1
ATOM 4116 O O . PRO B 1 187 ? 7.871 -1.242 21.203 1 44.09 187 PRO B O 1
ATOM 4119 N N . VAL B 1 188 ? 9.203 -2.055 19.844 1 44.12 188 VAL B N 1
ATOM 4120 C CA . VAL B 1 188 ? 8.875 -1.186 18.719 1 44.12 188 VAL B CA 1
ATOM 4121 C C . VAL B 1 188 ? 7.441 -1.443 18.266 1 44.12 188 VAL B C 1
ATOM 4123 O O . VAL B 1 188 ? 7.129 -2.521 17.75 1 44.12 188 VAL B O 1
ATOM 4126 N N . ASP B 1 189 ? 6.496 -0.94 18.906 1 42.81 189 ASP B N 1
ATOM 4127 C CA . ASP B 1 189 ? 5.102 -0.978 18.469 1 42.81 189 ASP B CA 1
ATOM 4128 C C . ASP B 1 189 ? 4.945 -0.386 17.078 1 42.81 189 ASP B C 1
ATOM 4130 O O . ASP B 1 189 ? 5.766 0.425 16.641 1 42.81 189 ASP B O 1
ATOM 4134 N N . GLU B 1 190 ? 4.293 -0.978 16.219 1 44.62 190 GLU B N 1
ATOM 4135 C CA . GLU B 1 190 ? 3.982 -0.606 14.844 1 44.62 190 GLU B CA 1
ATOM 4136 C C . GLU B 1 190 ? 3.785 0.901 14.711 1 44.62 190 GLU B C 1
ATOM 4138 O O . GLU B 1 190 ? 4.07 1.479 13.664 1 44.62 190 GLU B O 1
ATOM 4143 N N . ASN B 1 191 ? 3.225 1.503 15.812 1 42.84 191 ASN B N 1
ATOM 4144 C CA . ASN B 1 191 ? 2.941 2.934 15.82 1 42.84 191 ASN B CA 1
ATOM 4145 C C . ASN B 1 191 ? 4.098 3.73 16.422 1 42.84 191 ASN B C 1
ATOM 4147 O O . ASN B 1 191 ? 3.943 4.914 16.734 1 42.84 191 ASN B O 1
ATOM 4151 N N . TYR B 1 192 ? 5.129 3.064 16.812 1 44.41 192 TYR B N 1
ATOM 4152 C CA . TYR B 1 192 ? 6.227 3.658 17.562 1 44.41 192 TYR B CA 1
ATOM 4153 C C . TYR B 1 192 ? 6.992 4.668 16.719 1 44.41 192 TYR B C 1
ATOM 4155 O O . TYR B 1 192 ? 7.297 4.402 15.555 1 44.41 192 TYR B O 1
ATOM 4163 N N . ILE B 1 193 ? 6.91 5.801 17.266 1 51.34 193 ILE B N 1
ATOM 4164 C CA . ILE B 1 193 ? 7.754 6.852 16.719 1 51.34 193 ILE B CA 1
ATOM 4165 C C . ILE B 1 193 ? 9.219 6.43 16.781 1 51.34 193 ILE B C 1
ATOM 4167 O O . ILE B 1 193 ? 9.75 6.191 17.875 1 51.34 193 ILE B O 1
ATOM 4171 N N . LEU B 1 194 ? 9.727 5.875 15.789 1 57.25 194 LEU B N 1
ATOM 4172 C CA . LEU B 1 194 ? 11.117 5.449 15.688 1 57.25 194 LEU B CA 1
ATOM 4173 C C . LEU B 1 194 ? 12.062 6.637 15.859 1 57.25 194 LEU B C 1
ATOM 4175 O O . LEU B 1 194 ? 11.766 7.742 15.406 1 57.25 194 LEU B O 1
ATOM 4179 N N . TYR B 1 195 ? 12.812 6.59 16.953 1 64.44 195 TYR B N 1
ATOM 4180 C CA . TYR B 1 195 ? 13.867 7.586 17.094 1 64.44 195 TYR B CA 1
ATOM 4181 C C . TYR B 1 195 ? 15.047 7.273 16.172 1 64.44 195 TYR B C 1
ATOM 4183 O O . TYR B 1 195 ? 15.383 6.105 15.969 1 64.44 195 TYR B O 1
ATOM 4191 N N . TYR B 1 196 ? 15.398 8.398 15.586 1 74.75 196 TYR B N 1
ATOM 4192 C CA . TYR B 1 196 ? 16.531 8.281 14.672 1 74.75 196 TYR B CA 1
ATOM 4193 C C . TYR B 1 196 ? 17.703 9.133 15.141 1 74.75 196 TYR B C 1
ATOM 4195 O O . TYR B 1 196 ? 17.516 10.172 15.781 1 74.75 196 TYR B O 1
ATOM 4203 N N . ARG B 1 197 ? 18.875 8.695 14.898 1 77.94 197 ARG B N 1
ATOM 4204 C CA . ARG B 1 197 ? 20.078 9.438 15.305 1 77.94 197 ARG B CA 1
ATOM 4205 C C . ARG B 1 197 ? 20.219 10.719 14.5 1 77.94 197 ARG B C 1
ATOM 4207 O O . ARG B 1 197 ? 20.766 11.711 14.992 1 77.94 197 ARG B O 1
ATOM 4214 N N . TYR B 1 198 ? 19.75 10.672 13.281 1 88.06 198 TYR B N 1
ATOM 4215 C CA . TYR B 1 198 ? 20 11.781 12.359 1 88.06 198 TYR B CA 1
ATOM 4216 C C . TYR B 1 198 ? 18.75 12.125 11.562 1 88.06 198 TYR B C 1
ATOM 4218 O O . TYR B 1 198 ? 17.891 11.266 11.344 1 88.06 198 TYR B O 1
ATOM 4226 N N . LEU B 1 199 ? 18.609 13.383 11.258 1 91.5 199 LEU B N 1
ATOM 4227 C CA . LEU B 1 199 ? 17.688 13.844 10.219 1 91.5 199 LEU B CA 1
ATOM 4228 C C . LEU B 1 199 ? 18.453 14.547 9.102 1 91.5 199 LEU B C 1
ATOM 4230 O O . LEU B 1 199 ? 19.141 15.539 9.336 1 91.5 199 LEU B O 1
ATOM 4234 N N . ASN B 1 200 ? 18.406 13.961 7.965 1 95.12 200 ASN B N 1
ATOM 4235 C CA . ASN B 1 200 ? 18.984 14.617 6.797 1 95.12 200 ASN B CA 1
ATOM 4236 C C . ASN B 1 200 ? 17.969 15.516 6.094 1 95.12 200 ASN B C 1
ATOM 4238 O O . ASN B 1 200 ? 16.828 15.102 5.859 1 95.12 200 ASN B O 1
ATOM 4242 N N . PHE B 1 201 ? 18.359 16.781 5.848 1 96.88 201 PHE B N 1
ATOM 4243 C CA . PHE B 1 201 ? 17.562 17.766 5.141 1 96.88 201 PHE B CA 1
ATOM 4244 C C . PHE B 1 201 ? 18.297 18.281 3.904 1 96.88 201 PHE B C 1
ATOM 4246 O O . PHE B 1 201 ? 19.281 19 4.02 1 96.88 201 PHE B O 1
ATOM 4253 N N . TRP B 1 202 ? 17.797 17.891 2.705 1 97.81 202 TRP B N 1
ATOM 4254 C CA . TRP B 1 202 ? 18.297 18.438 1.443 1 97.81 202 TRP B CA 1
ATOM 4255 C C . TRP B 1 202 ? 17.359 19.5 0.891 1 97.81 202 TRP B C 1
ATOM 4257 O O . TRP B 1 202 ? 16.141 19.297 0.859 1 97.81 202 TRP B O 1
ATOM 4267 N N . LEU B 1 203 ? 17.859 20.578 0.509 1 98.19 203 LEU B N 1
ATOM 4268 C CA . LEU B 1 203 ? 17.188 21.562 -0.321 1 98.19 203 LEU B CA 1
ATOM 4269 C C . LEU B 1 203 ? 17.766 21.578 -1.731 1 98.19 203 LEU B C 1
ATOM 4271 O O . LEU B 1 203 ? 18.984 21.641 -1.903 1 98.19 203 LEU B O 1
ATOM 4275 N N . LEU B 1 204 ? 16.906 21.422 -2.697 1 97.94 204 LEU B N 1
ATOM 4276 C CA . LEU B 1 204 ? 17.312 21.375 -4.098 1 97.94 204 LEU B CA 1
ATOM 4277 C C . LEU B 1 204 ? 16.688 22.516 -4.887 1 97.94 204 LEU B C 1
ATOM 4279 O O . LEU B 1 204 ? 15.508 22.844 -4.684 1 97.94 204 LEU B O 1
ATOM 4283 N N . ALA B 1 205 ? 17.469 23.141 -5.742 1 98.06 205 ALA B N 1
ATOM 4284 C CA . ALA B 1 205 ? 16.969 24.156 -6.66 1 98.06 205 ALA B CA 1
ATOM 4285 C C . ALA B 1 205 ? 17.266 23.781 -8.109 1 98.06 205 ALA B C 1
ATOM 4287 O O . ALA B 1 205 ? 18.375 23.344 -8.422 1 98.06 205 ALA B O 1
ATOM 4288 N N . VAL B 1 206 ? 16.266 23.938 -8.914 1 97.56 206 VAL B N 1
ATOM 4289 C CA . VAL B 1 206 ? 16.5 23.734 -10.344 1 97.56 206 VAL B CA 1
ATOM 4290 C C . VAL B 1 206 ? 17.406 24.844 -10.883 1 97.56 206 VAL B C 1
ATOM 4292 O O . VAL B 1 206 ? 17.141 26.031 -10.664 1 97.56 206 VAL B O 1
ATOM 4295 N N . ASP B 1 207 ? 18.391 24.422 -11.578 1 97.19 207 ASP B N 1
ATOM 4296 C CA . ASP B 1 207 ? 19.375 25.391 -12.062 1 97.19 207 ASP B CA 1
ATOM 4297 C C . ASP B 1 207 ? 18.828 26.188 -13.242 1 97.19 207 ASP B C 1
ATOM 4299 O O . ASP B 1 207 ? 18.016 25.672 -14.023 1 97.19 207 ASP B O 1
ATOM 4303 N N . HIS B 1 208 ? 19.281 27.5 -13.336 1 95.06 208 HIS B N 1
ATOM 4304 C CA . HIS B 1 208 ? 19 28.375 -14.469 1 95.06 208 HIS B CA 1
ATOM 4305 C C . HIS B 1 208 ? 17.5 28.531 -14.68 1 95.06 208 HIS B C 1
ATOM 4307 O O . HIS B 1 208 ? 17.016 28.484 -15.812 1 95.06 208 HIS B O 1
ATOM 4313 N N . TRP B 1 209 ? 16.812 28.672 -13.609 1 95.19 209 TRP B N 1
ATOM 4314 C CA . TRP B 1 209 ? 15.359 28.719 -13.641 1 95.19 209 TRP B CA 1
ATOM 4315 C C . TRP B 1 209 ? 14.875 29.906 -14.477 1 95.19 209 TRP B C 1
ATOM 4317 O O . TRP B 1 209 ? 14.008 29.75 -15.336 1 95.19 209 TRP B O 1
ATOM 4327 N N . SER B 1 210 ? 15.477 31.094 -14.297 1 94 210 SER B N 1
ATOM 4328 C CA . SER B 1 210 ? 15.07 32.281 -15.023 1 94 210 SER B CA 1
ATOM 4329 C C . SER B 1 210 ? 15.336 32.156 -16.516 1 94 210 SER B C 1
ATOM 4331 O O . SER B 1 210 ? 14.539 32.625 -17.344 1 94 210 SER B O 1
ATOM 4333 N N . GLU B 1 211 ? 16.391 31.609 -16.828 1 94.06 211 GLU B N 1
ATOM 4334 C CA . GLU B 1 211 ? 16.734 31.391 -18.234 1 94.06 211 GLU B CA 1
ATOM 4335 C C . GLU B 1 211 ? 15.766 30.406 -18.875 1 94.06 211 GLU B C 1
ATOM 4337 O O . GLU B 1 211 ? 15.352 30.609 -20.031 1 94.06 211 GLU B O 1
ATOM 4342 N N . LEU B 1 212 ? 15.469 29.375 -18.156 1 92.94 212 LEU B N 1
ATOM 4343 C CA . LEU B 1 212 ? 14.508 28.391 -18.672 1 92.94 212 LEU B CA 1
ATOM 4344 C C . LEU B 1 212 ? 13.148 29.047 -18.906 1 92.94 212 LEU B C 1
ATOM 4346 O O . LEU B 1 212 ? 12.492 28.781 -19.906 1 92.94 212 LEU B O 1
ATOM 4350 N N . GLU B 1 213 ? 12.766 29.875 -17.984 1 92.94 213 GLU B N 1
ATOM 4351 C CA . GLU B 1 213 ? 11.477 30.562 -18.094 1 92.94 213 GLU B CA 1
ATOM 4352 C C . GLU B 1 213 ? 11.461 31.484 -19.328 1 92.94 213 GLU B C 1
ATOM 4354 O O . GLU B 1 213 ? 10.469 31.516 -20.062 1 92.94 213 GLU B O 1
ATOM 4359 N N . SER B 1 214 ? 12.531 32.188 -19.547 1 94.06 214 SER B N 1
ATOM 4360 C CA . SER B 1 214 ? 12.633 33.094 -20.688 1 94.06 214 SER B CA 1
ATOM 4361 C C . SER B 1 214 ? 12.625 32.344 -22 1 94.06 214 SER B C 1
ATOM 4363 O O . SER B 1 214 ? 11.992 32.781 -22.969 1 94.06 214 SER B O 1
ATOM 4365 N N . LYS B 1 215 ? 13.234 31.266 -22 1 92.44 215 LYS B N 1
ATOM 4366 C CA . LYS B 1 215 ? 13.438 30.516 -23.234 1 92.44 215 LYS B CA 1
ATOM 4367 C C . LYS B 1 215 ? 12.219 29.656 -23.578 1 92.44 215 LYS B C 1
ATOM 4369 O O . LYS B 1 215 ? 11.844 29.531 -24.734 1 92.44 215 LYS B O 1
ATOM 4374 N N . TYR B 1 216 ? 11.555 29.062 -22.562 1 91.06 216 TYR B N 1
ATOM 4375 C CA . TYR B 1 216 ? 10.57 28.031 -22.875 1 91.06 216 TYR B CA 1
ATOM 4376 C C . TYR B 1 216 ? 9.188 28.422 -22.344 1 91.06 216 TYR B C 1
ATOM 4378 O O . TYR B 1 216 ? 8.18 27.844 -22.75 1 91.06 216 TYR B O 1
ATOM 4386 N N . GLY B 1 217 ? 9.062 29.375 -21.391 1 91.06 217 GLY B N 1
ATOM 4387 C CA . GLY B 1 217 ? 7.781 29.812 -20.875 1 91.06 217 GLY B CA 1
ATOM 4388 C C . GLY B 1 217 ? 7.336 29.031 -19.656 1 91.06 217 GLY B C 1
ATOM 4389 O O . GLY B 1 217 ? 8 28.078 -19.25 1 91.06 217 GLY B O 1
ATOM 4390 N N . SER B 1 218 ? 6.137 29.422 -19.078 1 90.12 218 SER B N 1
ATOM 4391 C CA . SER B 1 218 ? 5.656 28.906 -17.797 1 90.12 218 SER B CA 1
ATOM 4392 C C . SER B 1 218 ? 5.117 27.484 -17.938 1 90.12 218 SER B C 1
ATOM 4394 O O . SER B 1 218 ? 5.207 26.688 -17 1 90.12 218 SER B O 1
ATOM 4396 N N . GLU B 1 219 ? 4.562 27.188 -19.016 1 88.06 219 GLU B N 1
ATOM 4397 C CA . GLU B 1 219 ? 3.984 25.859 -19.219 1 88.06 219 GLU B CA 1
ATOM 4398 C C . GLU B 1 219 ? 5.066 24.781 -19.203 1 88.06 219 GLU B C 1
ATOM 4400 O O . GLU B 1 219 ? 4.891 23.734 -18.594 1 88.06 219 GLU B O 1
ATOM 4405 N N . VAL B 1 220 ? 6.133 25.078 -19.844 1 88.31 220 VAL B N 1
ATOM 4406 C CA . VAL B 1 220 ? 7.258 24.156 -19.891 1 88.31 220 VAL B CA 1
ATOM 4407 C C . VAL B 1 220 ? 7.859 24 -18.5 1 88.31 220 VAL B C 1
ATOM 4409 O O . VAL B 1 220 ? 8.234 22.891 -18.094 1 88.31 220 VAL B O 1
ATOM 4412 N N . LEU B 1 221 ? 7.938 25.078 -17.75 1 92.44 221 LEU B N 1
ATOM 4413 C CA . LEU B 1 221 ? 8.492 25.031 -16.406 1 92.44 221 LEU B CA 1
ATOM 4414 C C . LEU B 1 221 ? 7.637 24.141 -15.492 1 92.44 221 LEU B C 1
ATOM 4416 O O . LEU B 1 221 ? 8.164 23.453 -14.625 1 92.44 221 LEU B O 1
ATOM 4420 N N . ARG B 1 222 ? 6.336 24.203 -15.75 1 92.31 222 ARG B N 1
ATOM 4421 C CA . ARG B 1 222 ? 5.438 23.328 -15 1 92.31 222 ARG B CA 1
ATOM 4422 C C . ARG B 1 222 ? 5.762 21.859 -15.25 1 92.31 222 ARG B C 1
ATOM 4424 O O . ARG B 1 222 ? 5.773 21.062 -14.312 1 92.31 222 ARG B O 1
ATOM 4431 N N . GLN B 1 223 ? 6.027 21.516 -16.391 1 91.69 223 GLN B N 1
ATOM 4432 C CA . GLN B 1 223 ? 6.379 20.141 -16.75 1 91.69 223 GLN B CA 1
ATOM 4433 C C . GLN B 1 223 ? 7.723 19.75 -16.141 1 91.69 223 GLN B C 1
ATOM 4435 O O . GLN B 1 223 ? 7.887 18.609 -15.68 1 91.69 223 GLN B O 1
ATOM 4440 N N . VAL B 1 224 ? 8.633 20.672 -16.188 1 93.69 224 VAL B N 1
ATOM 4441 C CA . VAL B 1 224 ? 9.969 20.422 -15.641 1 93.69 224 VAL B CA 1
ATOM 4442 C C . VAL B 1 224 ? 9.867 20.062 -14.164 1 93.69 224 VAL B C 1
ATOM 4444 O O . VAL B 1 224 ? 10.414 19.047 -13.719 1 93.69 224 VAL B O 1
ATOM 4447 N N . VAL B 1 225 ? 9.125 20.859 -13.438 1 95.19 225 VAL B N 1
ATOM 4448 C CA . VAL B 1 225 ? 9.047 20.625 -12 1 95.19 225 VAL B CA 1
ATOM 4449 C C . VAL B 1 225 ? 8.312 19.328 -11.719 1 95.19 225 VAL B C 1
ATOM 4451 O O . VAL B 1 225 ? 8.617 18.625 -10.75 1 95.19 225 VAL B O 1
ATOM 4454 N N . THR B 1 226 ? 7.316 19 -12.516 1 94.31 226 THR B N 1
ATOM 4455 C CA . THR B 1 226 ? 6.59 17.734 -12.367 1 94.31 226 THR B CA 1
ATOM 4456 C C . THR B 1 226 ? 7.523 16.547 -12.555 1 94.31 226 THR B C 1
ATOM 4458 O O . THR B 1 226 ? 7.488 15.594 -11.773 1 94.31 226 THR B O 1
ATOM 4461 N N . VAL B 1 227 ? 8.344 16.625 -13.539 1 93.69 227 VAL B N 1
ATOM 4462 C CA . VAL B 1 227 ? 9.281 15.547 -13.828 1 93.69 227 VAL B CA 1
ATOM 4463 C C . VAL B 1 227 ? 10.328 15.469 -12.719 1 93.69 227 VAL B C 1
ATOM 4465 O O . VAL B 1 227 ? 10.688 14.375 -12.281 1 93.69 227 VAL B O 1
ATOM 4468 N N . VAL B 1 228 ? 10.828 16.609 -12.289 1 95.12 228 VAL B N 1
ATOM 4469 C CA . VAL B 1 228 ? 11.805 16.641 -11.211 1 95.12 228 VAL B CA 1
ATOM 4470 C C . VAL B 1 228 ? 11.219 16 -9.953 1 95.12 228 VAL B C 1
ATOM 4472 O O . VAL B 1 228 ? 11.867 15.172 -9.312 1 95.12 228 VAL B O 1
ATOM 4475 N N . ALA B 1 229 ? 10.008 16.406 -9.617 1 95 229 ALA B N 1
ATOM 4476 C CA . ALA B 1 229 ? 9.336 15.836 -8.453 1 95 229 ALA B CA 1
ATOM 4477 C C . ALA B 1 229 ? 9.227 14.32 -8.57 1 95 229 ALA B C 1
ATOM 4479 O O . ALA B 1 229 ? 9.508 13.594 -7.609 1 95 229 ALA B O 1
ATOM 4480 N N . ARG B 1 230 ? 8.844 13.875 -9.688 1 91.25 230 ARG B N 1
ATOM 4481 C CA . ARG B 1 230 ? 8.695 12.445 -9.938 1 91.25 230 ARG B CA 1
ATOM 4482 C C . ARG B 1 230 ? 10.031 11.719 -9.773 1 91.25 230 ARG B C 1
ATOM 4484 O O . ARG B 1 230 ? 10.086 10.648 -9.164 1 91.25 230 ARG B O 1
ATOM 4491 N N . ARG B 1 231 ? 11.062 12.227 -10.297 1 93.75 231 ARG B N 1
ATOM 4492 C CA . ARG B 1 231 ? 12.383 11.617 -10.211 1 93.75 231 ARG B CA 1
ATOM 4493 C C . ARG B 1 231 ? 12.875 11.578 -8.766 1 93.75 231 ARG B C 1
ATOM 4495 O O . ARG B 1 231 ? 13.5 10.609 -8.344 1 93.75 231 ARG B O 1
ATOM 4502 N N . LEU B 1 232 ? 12.594 12.641 -8.047 1 94.12 232 LEU B N 1
ATOM 4503 C CA . LEU B 1 232 ? 12.961 12.672 -6.641 1 94.12 232 LEU B CA 1
ATOM 4504 C C . LEU B 1 232 ? 12.234 11.578 -5.863 1 94.12 232 LEU B C 1
ATOM 4506 O O . LEU B 1 232 ? 12.836 10.914 -5.016 1 94.12 232 LEU B O 1
ATOM 4510 N N . GLN B 1 233 ? 11 11.438 -6.145 1 88.38 233 GLN B N 1
ATOM 4511 C CA . GLN B 1 233 ? 10.203 10.43 -5.465 1 88.38 233 GLN B CA 1
ATOM 4512 C C . GLN B 1 233 ? 10.672 9.016 -5.828 1 88.38 233 GLN B C 1
ATOM 4514 O O . GLN B 1 233 ? 10.711 8.133 -4.973 1 88.38 233 GLN B O 1
ATOM 4519 N N . SER B 1 234 ? 11.008 8.844 -7.09 1 85.81 234 SER B N 1
ATOM 4520 C CA . SER B 1 234 ? 11.414 7.527 -7.57 1 85.81 234 SER B CA 1
ATOM 4521 C C . SER B 1 234 ? 12.773 7.129 -7.008 1 85.81 234 SER B C 1
ATOM 4523 O O . SER B 1 234 ? 13.07 5.941 -6.867 1 85.81 234 SER B O 1
ATOM 4525 N N . ARG B 1 235 ? 13.578 8.062 -6.68 1 86.69 235 ARG B N 1
ATOM 4526 C CA . ARG B 1 235 ? 14.938 7.793 -6.211 1 86.69 235 ARG B CA 1
ATOM 4527 C C . ARG B 1 235 ? 15.031 7.953 -4.695 1 86.69 235 ARG B C 1
ATOM 4529 O O . ARG B 1 235 ? 16.125 7.859 -4.125 1 86.69 235 ARG B O 1
ATOM 4536 N N . GLY B 1 236 ? 13.953 8.234 -4.18 1 84.19 236 GLY B N 1
ATOM 4537 C CA . GLY B 1 236 ? 13.93 8.43 -2.74 1 84.19 236 GLY B CA 1
ATOM 4538 C C . GLY B 1 236 ? 14.18 7.152 -1.959 1 84.19 236 GLY B C 1
ATOM 4539 O O . GLY B 1 236 ? 13.938 6.055 -2.463 1 84.19 236 GLY B O 1
ATOM 4540 N N . LEU B 1 237 ? 14.781 7.34 -0.78 1 82.5 237 LEU B N 1
ATOM 4541 C CA . LEU B 1 237 ? 14.953 6.242 0.166 1 82.5 237 LEU B CA 1
ATOM 4542 C C . LEU B 1 237 ? 13.68 6.027 0.984 1 82.5 237 LEU B C 1
ATOM 4544 O O . LEU B 1 237 ? 12.844 6.926 1.083 1 82.5 237 LEU B O 1
ATOM 4548 N N . PRO B 1 238 ? 13.586 4.75 1.499 1 77.75 238 PRO B N 1
ATOM 4549 C CA . PRO B 1 238 ? 12.484 4.562 2.453 1 77.75 238 PRO B CA 1
ATOM 4550 C C . PRO B 1 238 ? 12.508 5.59 3.584 1 77.75 238 PRO B C 1
ATOM 4552 O O . PRO B 1 238 ? 13.57 5.867 4.152 1 77.75 238 PRO B O 1
ATOM 4555 N N . GLY B 1 239 ? 11.398 6.223 3.756 1 78.19 239 GLY B N 1
ATOM 4556 C CA . GLY B 1 239 ? 11.305 7.211 4.82 1 78.19 239 GLY B CA 1
ATOM 4557 C C . GLY B 1 239 ? 11.57 8.625 4.348 1 78.19 239 GLY B C 1
ATOM 4558 O O . GLY B 1 239 ? 11.438 9.578 5.117 1 78.19 239 GLY B O 1
ATOM 4559 N N . SER B 1 240 ? 11.93 8.688 3.092 1 88 240 SER B N 1
ATOM 4560 C CA . SER B 1 240 ? 12.195 10.016 2.551 1 88 240 SER B CA 1
ATOM 4561 C C . SER B 1 240 ? 10.914 10.688 2.072 1 88 240 SER B C 1
ATOM 4563 O O . SER B 1 240 ? 10.078 10.047 1.424 1 88 240 SER B O 1
ATOM 4565 N N . LEU B 1 241 ? 10.758 11.906 2.451 1 91.31 241 LEU B N 1
ATOM 4566 C CA . LEU B 1 241 ? 9.609 12.68 1.985 1 91.31 241 LEU B CA 1
ATOM 4567 C C . LEU B 1 241 ? 10.07 13.875 1.151 1 91.31 241 LEU B C 1
ATOM 4569 O O . LEU B 1 241 ? 11.062 14.516 1.479 1 91.31 241 LEU B O 1
ATOM 4573 N N . VAL B 1 242 ? 9.352 14.109 0.095 1 94.81 242 VAL B N 1
ATOM 4574 C CA . VAL B 1 242 ? 9.695 15.172 -0.846 1 94.81 242 VAL B CA 1
ATOM 4575 C C . VAL B 1 242 ? 8.688 16.312 -0.734 1 94.81 242 VAL B C 1
ATOM 4577 O O . VAL B 1 242 ? 7.48 16.078 -0.69 1 94.81 242 VAL B O 1
ATOM 4580 N N . TYR B 1 243 ? 9.203 17.547 -0.645 1 95.88 243 TYR B N 1
ATOM 4581 C CA . TYR B 1 243 ? 8.406 18.766 -0.563 1 95.88 243 TYR B CA 1
ATOM 4582 C C . TYR B 1 243 ? 8.773 19.734 -1.686 1 95.88 243 TYR B C 1
ATOM 4584 O O . TYR B 1 243 ? 9.922 19.75 -2.145 1 95.88 243 TYR B O 1
ATOM 4592 N N . ARG B 1 244 ? 7.832 20.453 -2.172 1 96.75 244 ARG B N 1
ATOM 4593 C CA . ARG B 1 244 ? 8.109 21.625 -3.004 1 96.75 244 ARG B CA 1
ATOM 4594 C C . ARG B 1 244 ? 7.949 22.906 -2.209 1 96.75 244 ARG B C 1
ATOM 4596 O O . ARG B 1 244 ? 6.828 23.312 -1.888 1 96.75 244 ARG B O 1
ATOM 4603 N N . SER B 1 245 ? 9.039 23.531 -1.901 1 94.88 245 SER B N 1
ATOM 4604 C CA . SER B 1 245 ? 9.055 24.688 -1.002 1 94.88 245 SER B CA 1
ATOM 4605 C C . SER B 1 245 ? 8.898 25.984 -1.772 1 94.88 245 SER B C 1
ATOM 4607 O O . SER B 1 245 ? 8.367 26.969 -1.243 1 94.88 245 SER B O 1
ATOM 4609 N N . GLU B 1 246 ? 9.445 26.125 -2.938 1 94.75 246 GLU B N 1
ATOM 4610 C CA . GLU B 1 246 ? 9.336 27.266 -3.85 1 94.75 246 GLU B CA 1
ATOM 4611 C C . GLU B 1 246 ? 9.07 26.797 -5.277 1 94.75 246 GLU B C 1
ATOM 4613 O O . GLU B 1 246 ? 9.125 25.609 -5.57 1 94.75 246 GLU B O 1
ATOM 4618 N N . PRO B 1 247 ? 8.703 27.688 -6.184 1 93.81 247 PRO B N 1
ATOM 4619 C CA . PRO B 1 247 ? 8.398 27.297 -7.562 1 93.81 247 PRO B CA 1
ATOM 4620 C C . PRO B 1 247 ? 9.492 26.438 -8.195 1 93.81 247 PRO B C 1
ATOM 4622 O O . PRO B 1 247 ? 9.188 25.516 -8.945 1 93.81 247 PRO B O 1
ATOM 4625 N N . ASN B 1 248 ? 10.734 26.719 -7.824 1 96.25 248 ASN B N 1
ATOM 4626 C CA . ASN B 1 248 ? 11.82 25.969 -8.438 1 96.25 248 ASN B CA 1
ATOM 4627 C C . ASN B 1 248 ? 12.648 25.234 -7.383 1 96.25 248 ASN B C 1
ATOM 4629 O O . ASN B 1 248 ? 13.789 24.859 -7.637 1 96.25 248 ASN B O 1
ATOM 4633 N N . GLN B 1 249 ? 12.133 25.109 -6.156 1 97.88 249 GLN B N 1
ATOM 4634 C CA . GLN B 1 249 ? 12.906 24.5 -5.074 1 97.88 249 GLN B CA 1
ATOM 4635 C C . GLN B 1 249 ? 12.148 23.344 -4.434 1 97.88 249 GLN B C 1
ATOM 4637 O O . GLN B 1 249 ? 10.93 23.438 -4.234 1 97.88 249 GLN B O 1
ATOM 4642 N N . PHE B 1 250 ? 12.844 22.281 -4.121 1 98.12 250 PHE B N 1
ATOM 4643 C CA . PHE B 1 250 ? 12.32 21.094 -3.463 1 98.12 250 PHE B CA 1
ATOM 4644 C C . PHE B 1 250 ? 13.109 20.781 -2.195 1 98.12 250 PHE B C 1
ATOM 4646 O O . PHE B 1 250 ? 14.242 21.234 -2.041 1 98.12 250 PHE B O 1
ATOM 4653 N N . ALA B 1 251 ? 12.484 20.172 -1.31 1 97.69 251 ALA B N 1
ATOM 4654 C CA . ALA B 1 251 ? 13.133 19.656 -0.105 1 97.69 251 ALA B CA 1
ATOM 4655 C C . ALA B 1 251 ? 12.953 18.156 0.021 1 97.69 251 ALA B C 1
ATOM 4657 O O . ALA B 1 251 ? 11.938 17.594 -0.402 1 97.69 251 ALA B O 1
ATOM 4658 N N . CYS B 1 252 ? 13.914 17.484 0.475 1 96.56 252 CYS B N 1
ATOM 4659 C CA . CYS B 1 252 ? 13.875 16.062 0.788 1 96.56 252 CYS B CA 1
ATOM 4660 C C . CYS B 1 252 ? 14.352 15.805 2.211 1 96.56 252 CYS B C 1
ATOM 4662 O O . CYS B 1 252 ? 15.492 16.109 2.555 1 96.56 252 CYS B O 1
ATOM 4664 N N . LEU B 1 253 ? 13.523 15.297 3.039 1 94.31 253 LEU B N 1
ATOM 4665 C CA . LEU B 1 253 ? 13.859 14.992 4.426 1 94.31 253 LEU B CA 1
ATOM 4666 C C . LEU B 1 253 ? 13.898 13.484 4.656 1 94.31 253 LEU B C 1
ATOM 4668 O O . LEU B 1 253 ? 12.992 12.766 4.234 1 94.31 253 LEU B O 1
ATOM 4672 N N . THR B 1 254 ? 14.953 13.023 5.258 1 91.19 254 THR B N 1
ATOM 4673 C CA . THR B 1 254 ? 15.125 11.602 5.531 1 91.19 254 THR B CA 1
ATOM 4674 C C . THR B 1 254 ? 15.672 11.383 6.941 1 91.19 254 THR B C 1
ATOM 4676 O O . THR B 1 254 ? 16.703 11.945 7.309 1 91.19 254 THR B O 1
ATOM 4679 N N . LEU B 1 255 ? 15.008 10.555 7.688 1 85.44 255 LEU B N 1
ATOM 4680 C CA . LEU B 1 255 ? 15.469 10.203 9.031 1 85.44 255 LEU B CA 1
ATOM 4681 C C . LEU B 1 255 ? 16.5 9.086 8.977 1 85.44 255 LEU B C 1
ATOM 4683 O O . LEU B 1 255 ? 16.375 8.156 8.172 1 85.44 255 LEU B O 1
ATOM 4687 N N . GLY B 1 256 ? 17.547 9.211 9.75 1 83.88 256 GLY B N 1
ATOM 4688 C CA . GLY B 1 256 ? 18.406 8.07 10.023 1 83.88 256 GLY B CA 1
ATOM 4689 C C . GLY B 1 256 ? 19.609 8 9.102 1 83.88 256 GLY B C 1
ATOM 4690 O O . GLY B 1 256 ? 20.312 6.984 9.062 1 83.88 256 GLY B O 1
ATOM 4691 N N . LEU B 1 257 ? 19.859 8.984 8.336 1 87.75 257 LEU B N 1
ATOM 4692 C CA . LEU B 1 257 ? 21 8.938 7.43 1 87.75 257 LEU B CA 1
ATOM 4693 C C . LEU B 1 257 ? 22.219 9.602 8.062 1 87.75 257 LEU B C 1
ATOM 4695 O O . LEU B 1 257 ? 22.188 10.797 8.383 1 87.75 257 LEU B O 1
ATOM 4699 N N . SER B 1 258 ? 23.297 8.828 8.195 1 87.56 258 SER B N 1
ATOM 4700 C CA . SER B 1 258 ? 24.578 9.414 8.602 1 87.56 258 SER B CA 1
ATOM 4701 C C . SER B 1 258 ? 25.078 10.414 7.562 1 87.56 258 SER B C 1
ATOM 4703 O O . SER B 1 258 ? 24.609 10.422 6.422 1 87.56 258 SER B O 1
ATOM 4705 N N . PRO B 1 259 ? 26.016 11.258 7.973 1 91.88 259 PRO B N 1
ATOM 4706 C CA . PRO B 1 259 ? 26.531 12.234 7.016 1 91.88 259 PRO B CA 1
ATOM 4707 C C . PRO B 1 259 ? 27.078 11.586 5.746 1 91.88 259 PRO B C 1
ATOM 4709 O O . PRO B 1 259 ? 26.828 12.078 4.641 1 91.88 259 PRO B O 1
ATOM 4712 N N . GLN B 1 260 ? 27.781 10.539 5.859 1 92.31 260 GLN B N 1
ATOM 4713 C CA . GLN B 1 260 ? 28.328 9.844 4.695 1 92.31 260 GLN B CA 1
ATOM 4714 C C . GLN B 1 260 ? 27.219 9.336 3.787 1 92.31 260 GLN B C 1
ATOM 4716 O O . GLN B 1 260 ? 27.234 9.57 2.576 1 92.31 260 GLN B O 1
ATOM 4721 N N . ARG B 1 261 ? 26.25 8.664 4.391 1 91.81 261 ARG B N 1
ATOM 4722 C CA . ARG B 1 261 ? 25.141 8.125 3.621 1 91.81 261 ARG B CA 1
ATOM 4723 C C . ARG B 1 261 ? 24.297 9.242 3.02 1 91.81 261 ARG B C 1
ATOM 4725 O O . ARG B 1 261 ? 23.766 9.109 1.915 1 91.81 261 ARG B O 1
ATOM 4732 N N . ALA B 1 262 ? 24.188 10.305 3.793 1 95.06 262 ALA B N 1
ATOM 4733 C CA . ALA B 1 262 ? 23.438 11.461 3.303 1 95.06 262 ALA B CA 1
ATOM 4734 C C . ALA B 1 262 ? 24.078 12.031 2.041 1 95.06 262 ALA B C 1
ATOM 4736 O O . ALA B 1 262 ? 23.391 12.367 1.081 1 95.06 262 ALA B O 1
ATOM 4737 N N . TYR B 1 263 ? 25.391 12.078 2.086 1 95.81 263 TYR B N 1
ATOM 4738 C CA . TYR B 1 263 ? 26.109 12.594 0.927 1 95.81 263 TYR B CA 1
ATOM 4739 C C . TYR B 1 263 ? 25.906 11.703 -0.288 1 95.81 263 TYR B C 1
ATOM 4741 O O . TYR B 1 263 ? 25.625 12.188 -1.386 1 95.81 263 TYR B O 1
ATOM 4749 N N . GLU B 1 264 ? 26.016 10.461 -0.102 1 94.69 264 GLU B N 1
ATOM 4750 C CA . GLU B 1 264 ? 25.797 9.508 -1.184 1 94.69 264 GLU B CA 1
ATOM 4751 C C . GLU B 1 264 ? 24.375 9.617 -1.739 1 94.69 264 GLU B C 1
ATOM 4753 O O . GLU B 1 264 ? 24.172 9.555 -2.953 1 94.69 264 GLU B O 1
ATOM 4758 N N . PHE B 1 265 ? 23.484 9.781 -0.839 1 95.5 265 PHE B N 1
ATOM 4759 C CA . PHE B 1 265 ? 22.094 9.945 -1.243 1 95.5 265 PHE B CA 1
ATOM 4760 C C . PHE B 1 265 ? 21.906 11.219 -2.049 1 95.5 265 PHE B C 1
ATOM 4762 O O . PHE B 1 265 ? 21.25 11.219 -3.09 1 95.5 265 PHE B O 1
ATOM 4769 N N . GLY B 1 266 ? 22.469 12.273 -1.579 1 96.88 266 GLY B N 1
ATOM 4770 C CA . GLY B 1 266 ? 22.422 13.523 -2.318 1 96.88 266 GLY B CA 1
ATOM 4771 C C . GLY B 1 266 ? 22.953 13.406 -3.73 1 96.88 266 GLY B C 1
ATOM 4772 O O . GLY B 1 266 ? 22.375 13.953 -4.672 1 96.88 266 GLY B O 1
ATOM 4773 N N . GLN B 1 267 ? 24.016 12.648 -3.854 1 95.75 267 GLN B N 1
ATOM 4774 C CA . GLN B 1 267 ? 24.594 12.406 -5.172 1 95.75 267 GLN B CA 1
ATOM 4775 C C . GLN B 1 267 ? 23.625 11.648 -6.07 1 95.75 267 GLN B C 1
ATOM 4777 O O . GLN B 1 267 ? 23.484 11.969 -7.25 1 95.75 267 GLN B O 1
ATOM 4782 N N . THR B 1 268 ? 23 10.719 -5.465 1 95.38 268 THR B N 1
ATOM 4783 C CA . THR B 1 268 ? 22.031 9.922 -6.199 1 95.38 268 THR B CA 1
ATOM 4784 C C . THR B 1 268 ? 20.891 10.797 -6.703 1 95.38 268 THR B C 1
ATOM 4786 O O . THR B 1 268 ? 20.438 10.648 -7.844 1 95.38 268 THR B O 1
ATOM 4789 N N . LEU B 1 269 ? 20.406 11.641 -5.855 1 95.88 269 LEU B N 1
ATOM 4790 C CA . LEU B 1 269 ? 19.344 12.555 -6.242 1 95.88 269 LEU B CA 1
ATOM 4791 C C . LEU B 1 269 ? 19.781 13.477 -7.375 1 95.88 269 LEU B C 1
ATOM 4793 O O . LEU B 1 269 ? 19.094 13.617 -8.383 1 95.88 269 LEU B O 1
ATOM 4797 N N . ARG B 1 270 ? 20.938 14.047 -7.191 1 97.06 270 ARG B N 1
ATOM 4798 C CA . ARG B 1 270 ? 21.469 14.984 -8.18 1 97.06 270 ARG B CA 1
ATOM 4799 C C . ARG B 1 270 ? 21.625 14.312 -9.539 1 97.06 270 ARG B C 1
ATOM 4801 O O . ARG B 1 270 ? 21.141 14.836 -10.547 1 97.06 270 ARG B O 1
ATOM 4808 N N . GLN B 1 271 ? 22.234 13.172 -9.539 1 94.88 271 GLN B N 1
ATOM 4809 C CA . GLN B 1 271 ? 22.484 12.438 -10.781 1 94.88 271 GLN B CA 1
ATOM 4810 C C . GLN B 1 271 ? 21.188 11.945 -11.406 1 94.88 271 GLN B C 1
ATOM 4812 O O . GLN B 1 271 ? 21.031 11.953 -12.625 1 94.88 271 GLN B O 1
ATOM 4817 N N . GLY B 1 272 ? 20.281 11.547 -10.555 1 93.81 272 GLY B N 1
ATOM 4818 C CA . GLY B 1 272 ? 19 11.062 -11.031 1 93.81 272 GLY B CA 1
ATOM 4819 C C . GLY B 1 272 ? 18.219 12.109 -11.82 1 93.81 272 GLY B C 1
ATOM 4820 O O . GLY B 1 272 ? 17.469 11.766 -12.742 1 93.81 272 GLY B O 1
ATOM 4821 N N . ILE B 1 273 ? 18.391 13.281 -11.5 1 94.38 273 ILE B N 1
ATOM 4822 C CA . ILE B 1 273 ? 17.672 14.367 -12.172 1 94.38 273 ILE B CA 1
ATOM 4823 C C . ILE B 1 273 ? 18.422 14.773 -13.438 1 94.38 273 ILE B C 1
ATOM 4825 O O . ILE B 1 273 ? 17.812 15.016 -14.484 1 94.38 273 ILE B O 1
ATOM 4829 N N . SER B 1 274 ? 19.75 14.711 -13.461 1 91.56 274 SER B N 1
ATOM 4830 C CA . SER B 1 274 ? 20.562 15.281 -14.547 1 91.56 274 SER B CA 1
ATOM 4831 C C . SER B 1 274 ? 20.891 14.227 -15.594 1 91.56 274 SER B C 1
ATOM 4833 O O . SER B 1 274 ? 21.281 14.562 -16.719 1 91.56 274 SER B O 1
ATOM 4835 N N . ASP B 1 275 ? 20.734 13 -15.234 1 88.19 275 ASP B N 1
ATOM 4836 C CA . ASP B 1 275 ? 21.172 11.922 -16.109 1 88.19 275 ASP B CA 1
ATOM 4837 C C . ASP B 1 275 ? 20.422 11.93 -17.438 1 88.19 275 ASP B C 1
ATOM 4839 O O . ASP B 1 275 ? 20.969 11.539 -18.469 1 88.19 275 ASP B O 1
ATOM 4843 N N . HIS B 1 276 ? 19.156 12.312 -17.438 1 88.38 276 HIS B N 1
ATOM 4844 C CA . HIS B 1 276 ? 18.328 12.328 -18.641 1 88.38 276 HIS B CA 1
ATOM 4845 C C . HIS B 1 276 ? 17.609 13.664 -18.797 1 88.38 276 HIS B C 1
ATOM 4847 O O . HIS B 1 276 ? 17.141 14.234 -17.812 1 88.38 276 HIS B O 1
ATOM 4853 N N . PRO B 1 277 ? 17.625 14.078 -20.016 1 90.81 277 PRO B N 1
ATOM 4854 C CA . PRO B 1 277 ? 16.844 15.297 -20.234 1 90.81 277 PRO B CA 1
ATOM 4855 C C . PRO B 1 277 ? 15.352 15.102 -19.984 1 90.81 277 PRO B C 1
ATOM 4857 O O . PRO B 1 277 ? 14.875 13.961 -19.922 1 90.81 277 PRO B O 1
ATOM 4860 N N . VAL B 1 278 ? 14.695 16.125 -19.656 1 89.69 278 VAL B N 1
ATOM 4861 C CA . VAL B 1 278 ? 13.242 16.094 -19.484 1 89.69 278 VAL B CA 1
ATOM 4862 C C . VAL B 1 278 ? 12.562 16.172 -20.859 1 89.69 278 VAL B C 1
ATOM 4864 O O . VAL B 1 278 ? 12.688 17.172 -21.562 1 89.69 278 VAL B O 1
ATOM 4867 N N . SER B 1 279 ? 11.922 15.078 -21.172 1 87.25 279 SER B N 1
ATOM 4868 C CA . SER B 1 279 ? 11.195 15.047 -22.438 1 87.25 279 SER B CA 1
ATOM 4869 C C . SER B 1 279 ? 9.82 15.695 -22.297 1 87.25 279 SER B C 1
ATOM 4871 O O . SER B 1 279 ? 8.969 15.211 -21.562 1 87.25 279 SER B O 1
ATOM 4873 N N . LEU B 1 280 ? 9.578 16.781 -22.844 1 77.94 280 LEU B N 1
ATOM 4874 C CA . LEU B 1 280 ? 8.336 17.531 -22.734 1 77.94 280 LEU B CA 1
ATOM 4875 C C . LEU B 1 280 ? 7.391 17.188 -23.875 1 77.94 280 LEU B C 1
ATOM 4877 O O . LEU B 1 280 ? 6.168 17.203 -23.703 1 77.94 280 LEU B O 1
ATOM 4881 N N . SER B 1 281 ? 7.992 16.984 -25.031 1 77.31 281 SER B N 1
ATOM 4882 C CA . SER B 1 281 ? 7.273 16.516 -26.219 1 77.31 281 SER B CA 1
ATOM 4883 C C . SER B 1 281 ? 8.156 15.625 -27.094 1 77.31 281 SER B C 1
ATOM 4885 O O . SER B 1 281 ? 9.297 15.328 -26.734 1 77.31 281 SER B O 1
ATOM 4887 N N . SER B 1 282 ? 7.543 15.086 -28.078 1 79.38 282 SER B N 1
ATOM 4888 C CA . SER B 1 282 ? 8.297 14.258 -29.016 1 79.38 282 SER B CA 1
ATOM 4889 C C . SER B 1 282 ? 9.469 15.023 -29.609 1 79.38 282 SER B C 1
ATOM 4891 O O . SER B 1 282 ? 10.477 14.43 -29.984 1 79.38 282 SER B O 1
ATOM 4893 N N . GLU B 1 283 ? 9.391 16.328 -29.578 1 80.56 283 GLU B N 1
ATOM 4894 C CA . GLU B 1 283 ? 10.406 17.094 -30.312 1 80.56 283 GLU B CA 1
ATOM 4895 C C . GLU B 1 283 ? 11.211 17.969 -29.359 1 80.56 283 GLU B C 1
ATOM 4897 O O . GLU B 1 283 ? 12.18 18.609 -29.766 1 80.56 283 GLU B O 1
ATOM 4902 N N . LEU B 1 284 ? 10.742 18.016 -28.141 1 85.19 284 LEU B N 1
ATOM 4903 C CA . LEU B 1 284 ? 11.414 18.953 -27.266 1 85.19 284 LEU B CA 1
ATOM 4904 C C . LEU B 1 284 ? 11.914 18.266 -26 1 85.19 284 LEU B C 1
ATOM 4906 O O . LEU B 1 284 ? 11.133 17.609 -25.297 1 85.19 284 LEU B O 1
ATOM 4910 N N . SER B 1 285 ? 13.195 18.281 -25.797 1 91.19 285 SER B N 1
ATOM 4911 C CA . SER B 1 285 ? 13.82 17.828 -24.562 1 91.19 285 SER B CA 1
ATOM 4912 C C . SER B 1 285 ? 14.703 18.906 -23.953 1 91.19 285 SER B C 1
ATOM 4914 O O . SER B 1 285 ? 15.375 19.641 -24.688 1 91.19 285 SER B O 1
ATOM 4916 N N . VAL B 1 286 ? 14.609 19.094 -22.703 1 91.69 286 VAL B N 1
ATOM 4917 C CA . VAL B 1 286 ? 15.359 20.125 -21.984 1 91.69 286 VAL B CA 1
ATOM 4918 C C . VAL B 1 286 ? 16.281 19.469 -20.953 1 91.69 286 VAL B C 1
ATOM 4920 O O . VAL B 1 286 ? 15.836 18.641 -20.156 1 91.69 286 VAL B O 1
ATOM 4923 N N . ALA B 1 287 ? 17.531 19.812 -21.078 1 92.25 287 ALA B N 1
ATOM 4924 C CA . ALA B 1 287 ? 18.469 19.359 -20.047 1 92.25 287 ALA B CA 1
ATOM 4925 C C . ALA B 1 287 ? 18.297 20.156 -18.75 1 92.25 287 ALA B C 1
ATOM 4927 O O . ALA B 1 287 ? 18.344 21.391 -18.781 1 92.25 287 ALA B O 1
ATOM 4928 N N . VAL B 1 288 ? 18.031 19.516 -17.688 1 94.75 288 VAL B N 1
ATOM 4929 C CA . VAL B 1 288 ? 17.781 20.156 -16.406 1 94.75 288 VAL B CA 1
ATOM 4930 C C . VAL B 1 288 ? 18.75 19.625 -15.352 1 94.75 288 VAL B C 1
ATOM 4932 O O . VAL B 1 288 ? 19.016 18.422 -15.312 1 94.75 288 VAL B O 1
ATOM 4935 N N . THR B 1 289 ? 19.391 20.469 -14.648 1 96.69 289 THR B N 1
ATOM 4936 C CA . THR B 1 289 ? 20.219 20.094 -13.5 1 96.69 289 THR B CA 1
ATOM 4937 C C . THR B 1 289 ? 19.703 20.75 -12.227 1 96.69 289 THR B C 1
ATOM 4939 O O . THR B 1 289 ? 18.875 21.656 -12.281 1 96.69 289 THR B O 1
ATOM 4942 N N . VAL B 1 290 ? 20.156 20.188 -11.094 1 97.62 290 VAL B N 1
ATOM 4943 C CA . VAL B 1 290 ? 19.766 20.766 -9.805 1 97.62 290 VAL B CA 1
ATOM 4944 C C . VAL B 1 290 ? 21 20.953 -8.93 1 97.62 290 VAL B C 1
ATOM 4946 O O . VAL B 1 290 ? 22 20.25 -9.078 1 97.62 290 VAL B O 1
ATOM 4949 N N . THR B 1 291 ? 20.953 21.938 -8.156 1 98.25 291 THR B N 1
ATOM 4950 C CA . THR B 1 291 ? 21.953 22.188 -7.121 1 98.25 291 THR B CA 1
ATOM 4951 C C . THR B 1 291 ? 21.375 21.906 -5.738 1 98.25 291 THR B C 1
ATOM 4953 O O . THR B 1 291 ? 20.234 22.281 -5.449 1 98.25 291 THR B O 1
ATOM 4956 N N . LEU B 1 292 ? 22.188 21.141 -4.934 1 98.44 292 LEU B N 1
ATOM 4957 C CA . LEU B 1 292 ? 21.703 20.719 -3.631 1 98.44 292 LEU B CA 1
ATOM 4958 C C . LEU B 1 292 ? 22.547 21.297 -2.504 1 98.44 292 LEU B C 1
ATOM 4960 O O . LEU B 1 292 ? 23.781 21.328 -2.602 1 98.44 292 LEU B O 1
ATOM 4964 N N . GLY B 1 293 ? 21.891 21.812 -1.459 1 98.5 293 GLY B N 1
ATOM 4965 C CA . GLY B 1 293 ? 22.453 22.109 -0.151 1 98.5 293 GLY B CA 1
ATOM 4966 C C . GLY B 1 293 ? 21.828 21.281 0.963 1 98.5 293 GLY B C 1
ATOM 4967 O O . GLY B 1 293 ? 20.609 21.188 1.052 1 98.5 293 GLY B O 1
ATOM 4968 N N . GLY B 1 294 ? 22.656 20.656 1.778 1 97.94 294 GLY B N 1
ATOM 4969 C CA . GLY B 1 294 ? 22.094 19.766 2.771 1 97.94 294 GLY B CA 1
ATOM 4970 C C . GLY B 1 294 ? 22.719 19.938 4.148 1 97.94 294 GLY B C 1
ATOM 4971 O O . GLY B 1 294 ? 23.781 20.531 4.289 1 97.94 294 GLY B O 1
ATOM 4972 N N . VAL B 1 295 ? 21.953 19.5 5.148 1 96.56 295 VAL B N 1
ATOM 4973 C CA . VAL B 1 295 ? 22.422 19.453 6.531 1 96.56 295 VAL B CA 1
ATOM 4974 C C . VAL B 1 295 ? 22.031 18.109 7.16 1 96.56 295 VAL B C 1
ATOM 4976 O O . VAL B 1 295 ? 21.078 17.469 6.727 1 96.56 295 VAL B O 1
ATOM 4979 N N . VAL B 1 296 ? 22.828 17.641 8.055 1 94.69 296 VAL B N 1
ATOM 4980 C CA . VAL B 1 296 ? 22.516 16.5 8.914 1 94.69 296 VAL B CA 1
ATOM 4981 C C . VAL B 1 296 ? 22.375 16.969 10.359 1 94.69 296 VAL B C 1
ATOM 4983 O O . VAL B 1 296 ? 23.344 17.438 10.969 1 94.69 296 VAL B O 1
ATOM 4986 N N . VAL B 1 297 ? 21.109 16.891 10.812 1 92.56 297 VAL B N 1
ATOM 4987 C CA . VAL B 1 297 ? 20.812 17.375 12.148 1 92.56 297 VAL B CA 1
ATOM 4988 C C . VAL B 1 297 ? 20.969 16.25 13.164 1 92.56 297 VAL B C 1
ATOM 4990 O O . VAL B 1 297 ? 20.547 15.125 12.914 1 92.56 297 VAL B O 1
ATOM 4993 N N . THR B 1 298 ? 21.641 16.516 14.203 1 86.94 298 THR B N 1
ATOM 4994 C CA . THR B 1 298 ? 21.781 15.617 15.344 1 86.94 298 THR B CA 1
ATOM 4995 C C . THR B 1 298 ? 21.109 16.219 16.594 1 86.94 298 THR B C 1
ATOM 4997 O O . THR B 1 298 ? 20.672 17.359 16.562 1 86.94 298 THR B O 1
ATOM 5000 N N . LYS B 1 299 ? 20.797 15.375 17.594 1 74.69 299 LYS B N 1
ATOM 5001 C CA . LYS B 1 299 ? 20.109 15.867 18.797 1 74.69 299 LYS B CA 1
ATOM 5002 C C . LYS B 1 299 ? 20.906 17 19.453 1 74.69 299 LYS B C 1
ATOM 5004 O O . LYS B 1 299 ? 20.312 17.938 19.984 1 74.69 299 LYS B O 1
ATOM 5009 N N . GLU B 1 300 ? 22.234 16.891 19.531 1 69.56 300 GLU B N 1
ATOM 5010 C CA . GLU B 1 300 ? 23 17.875 20.281 1 69.56 300 GLU B CA 1
ATOM 5011 C C . GLU B 1 300 ? 23.797 18.797 19.359 1 69.56 300 GLU B C 1
ATOM 5013 O O . GLU B 1 300 ? 24.672 18.328 18.625 1 69.56 300 GLU B O 1
ATOM 5018 N N . PRO B 1 301 ? 23.344 20.062 19.547 1 66.31 301 PRO B N 1
ATOM 5019 C CA . PRO B 1 301 ? 22.344 20.828 20.281 1 66.31 301 PRO B CA 1
ATOM 5020 C C . PRO B 1 301 ? 20.969 20.797 19.609 1 66.31 301 PRO B C 1
ATOM 5022 O O . PRO B 1 301 ? 20.891 20.688 18.391 1 66.31 301 PRO B O 1
ATOM 5025 N N . PRO B 1 302 ? 19.906 20.922 20.375 1 71.56 302 PRO B N 1
ATOM 5026 C CA . PRO B 1 302 ? 18.562 20.938 19.797 1 71.56 302 PRO B CA 1
ATOM 5027 C C . PRO B 1 302 ? 18.328 22.172 18.922 1 71.56 302 PRO B C 1
ATOM 5029 O O . PRO B 1 302 ? 18.703 23.281 19.297 1 71.56 302 PRO B O 1
ATOM 5032 N N . LEU B 1 303 ? 18.109 21.984 17.719 1 80.44 303 LEU B N 1
ATOM 5033 C CA . LEU B 1 303 ? 17.797 23.078 16.797 1 80.44 303 LEU B CA 1
ATOM 5034 C C . LEU B 1 303 ? 16.297 23.172 16.578 1 80.44 303 LEU B C 1
ATOM 5036 O O . LEU B 1 303 ? 15.602 22.156 16.5 1 80.44 303 LEU B O 1
ATOM 5040 N N . GLU B 1 304 ? 15.867 24.422 16.531 1 86.88 304 GLU B N 1
ATOM 5041 C CA . GLU B 1 304 ? 14.477 24.672 16.156 1 86.88 304 GLU B CA 1
ATOM 5042 C C . GLU B 1 304 ? 14.297 24.594 14.641 1 86.88 304 GLU B C 1
ATOM 5044 O O . GLU B 1 304 ? 15.258 24.766 13.883 1 86.88 304 GLU B O 1
ATOM 5049 N N . GLY B 1 305 ? 13.141 24.375 14.242 1 89.56 305 GLY B N 1
ATOM 5050 C CA . GLY B 1 305 ? 12.805 24.234 12.836 1 89.56 305 GLY B CA 1
ATOM 5051 C C . GLY B 1 305 ? 13.289 25.391 11.984 1 89.56 305 GLY B C 1
ATOM 5052 O O . GLY B 1 305 ? 13.891 25.172 10.922 1 89.56 305 GLY B O 1
ATOM 5053 N N . GLU B 1 306 ? 13.086 26.578 12.477 1 90.19 306 GLU B N 1
ATOM 5054 C CA . GLU B 1 306 ? 13.453 27.781 11.734 1 90.19 306 GLU B CA 1
ATOM 5055 C C . GLU B 1 306 ? 14.969 27.875 11.562 1 90.19 306 GLU B C 1
ATOM 5057 O O . GLU B 1 306 ? 15.453 28.328 10.523 1 90.19 306 GLU B O 1
ATOM 5062 N N . GLN B 1 307 ? 15.68 27.438 12.562 1 92.62 307 GLN B N 1
ATOM 5063 C CA . GLN B 1 307 ? 17.141 27.469 12.5 1 92.62 307 GLN B CA 1
ATOM 5064 C C . GLN B 1 307 ? 17.656 26.484 11.461 1 92.62 307 GLN B C 1
ATOM 5066 O O . GLN B 1 307 ? 18.578 26.797 10.695 1 92.62 307 GLN B O 1
ATOM 5071 N N . VAL B 1 308 ? 17.047 25.391 11.43 1 94.25 308 VAL B N 1
ATOM 5072 C CA . VAL B 1 308 ? 17.453 24.359 10.477 1 94.25 308 VAL B CA 1
ATOM 5073 C C . VAL B 1 308 ? 17.156 24.844 9.055 1 94.25 308 VAL B C 1
ATOM 5075 O O . VAL B 1 308 ? 18 24.688 8.156 1 94.25 308 VAL B O 1
ATOM 5078 N N . LEU B 1 309 ? 16 25.438 8.875 1 94.38 309 LEU B N 1
ATOM 5079 C CA . LEU B 1 309 ? 15.625 25.953 7.566 1 94.38 309 LEU B CA 1
ATOM 5080 C C . LEU B 1 309 ? 16.609 27.016 7.09 1 94.38 309 LEU B C 1
ATOM 5082 O O . LEU B 1 309 ? 17.016 27 5.926 1 94.38 309 LEU B O 1
ATOM 5086 N N . GLN B 1 310 ? 16.969 27.844 7.992 1 95 310 GLN B N 1
ATOM 5087 C CA . GLN B 1 310 ? 17.922 28.891 7.648 1 95 310 GLN B CA 1
ATOM 5088 C C . GLN B 1 310 ? 19.281 28.297 7.289 1 95 310 GLN B C 1
ATOM 5090 O O . GLN B 1 310 ? 19.922 28.719 6.324 1 95 310 GLN B O 1
ATOM 5095 N N . GLN B 1 311 ? 19.688 27.375 8.047 1 95.75 311 GLN B N 1
ATOM 5096 C CA . GLN B 1 311 ? 20.969 26.734 7.801 1 95.75 311 GLN B CA 1
ATOM 5097 C C . GLN B 1 311 ? 21 26.078 6.422 1 95.75 311 GLN B C 1
ATOM 5099 O O . GLN B 1 311 ? 21.969 26.25 5.676 1 95.75 311 GLN B O 1
ATOM 5104 N N . VAL B 1 312 ? 19.984 25.328 6.129 1 97.25 312 VAL B N 1
ATOM 5105 C CA . VAL B 1 312 ? 19.984 24.609 4.859 1 97.25 312 VAL B CA 1
ATOM 5106 C C . VAL B 1 312 ? 19.906 25.594 3.701 1 97.25 312 VAL B C 1
ATOM 5108 O O . VAL B 1 312 ? 20.5 25.375 2.643 1 97.25 312 VAL B O 1
ATOM 5111 N N . GLN B 1 313 ? 19.219 26.672 3.885 1 97.12 313 GLN B N 1
ATOM 5112 C CA . GLN B 1 313 ? 19.156 27.719 2.869 1 97.12 313 GLN B CA 1
ATOM 5113 C C . GLN B 1 313 ? 20.531 28.328 2.627 1 97.12 313 GLN B C 1
ATOM 5115 O O . GLN B 1 313 ? 20.906 28.594 1.482 1 97.12 313 GLN B O 1
ATOM 5120 N N . ASP B 1 314 ? 21.203 28.562 3.713 1 97.75 314 ASP B N 1
ATOM 5121 C CA . ASP B 1 314 ? 22.562 29.094 3.605 1 97.75 314 ASP B CA 1
ATOM 5122 C C . ASP B 1 314 ? 23.469 28.141 2.838 1 97.75 314 ASP B C 1
ATOM 5124 O O . ASP B 1 314 ? 24.297 28.578 2.023 1 97.75 314 ASP B O 1
ATOM 5128 N N . VAL B 1 315 ? 23.328 26.922 3.102 1 98.19 315 VAL B N 1
ATOM 5129 C CA . VAL B 1 315 ? 24.156 25.906 2.441 1 98.19 315 VAL B CA 1
ATOM 5130 C C . VAL B 1 315 ? 23.812 25.844 0.957 1 98.19 315 VAL B C 1
ATOM 5132 O O . VAL B 1 315 ? 24.703 25.734 0.108 1 98.19 315 VAL B O 1
ATOM 5135 N N . LEU B 1 316 ? 22.531 25.875 0.646 1 98.19 316 LEU B N 1
ATOM 5136 C CA . LEU B 1 316 ? 22.125 25.891 -0.755 1 98.19 316 LEU B CA 1
ATOM 5137 C C . LEU B 1 316 ? 22.703 27.109 -1.474 1 98.19 316 LEU B C 1
ATOM 5139 O O . LEU B 1 316 ? 23.188 26.984 -2.604 1 98.19 316 LEU B O 1
ATOM 5143 N N . ALA B 1 317 ? 22.641 28.281 -0.804 1 97.81 317 ALA B N 1
ATOM 5144 C CA . ALA B 1 317 ? 23.203 29.484 -1.391 1 97.81 317 ALA B CA 1
ATOM 5145 C C . ALA B 1 317 ? 24.688 29.328 -1.688 1 97.81 317 ALA B C 1
ATOM 5147 O O . ALA B 1 317 ? 25.172 29.75 -2.738 1 97.81 317 ALA B O 1
ATOM 5148 N N . LYS B 1 318 ? 25.328 28.75 -0.8 1 97.62 318 LYS B N 1
ATOM 5149 C CA . LYS B 1 318 ? 26.734 28.469 -1.003 1 97.62 318 LYS B CA 1
ATOM 5150 C C . LYS B 1 318 ? 26.953 27.547 -2.201 1 97.62 318 LYS B C 1
ATOM 5152 O O . LYS B 1 318 ? 27.812 27.797 -3.041 1 97.62 318 LYS B O 1
ATOM 5157 N N . ALA B 1 319 ? 26.219 26.5 -2.283 1 97.69 319 ALA B N 1
ATOM 5158 C CA . ALA B 1 319 ? 26.328 25.578 -3.406 1 97.69 319 ALA B CA 1
ATOM 5159 C C . ALA B 1 319 ? 26.062 26.281 -4.73 1 97.69 319 ALA B C 1
ATOM 5161 O O . ALA B 1 319 ? 26.781 26.062 -5.715 1 97.69 319 ALA B O 1
ATOM 5162 N N . GLN B 1 320 ? 25.031 27.109 -4.742 1 96.56 320 GLN B N 1
ATOM 5163 C CA . GLN B 1 320 ? 24.688 27.844 -5.953 1 96.56 320 GLN B CA 1
ATOM 5164 C C . GLN B 1 320 ? 25.797 28.812 -6.363 1 96.56 320 GLN B C 1
ATOM 5166 O O . GLN B 1 320 ? 26 29.047 -7.555 1 96.56 320 GLN B O 1
ATOM 5171 N N . SER B 1 321 ? 26.531 29.344 -5.41 1 96.81 321 SER B N 1
ATOM 5172 C CA . SER B 1 321 ? 27.625 30.266 -5.707 1 96.81 321 SER B CA 1
ATOM 5173 C C . SER B 1 321 ? 28.797 29.531 -6.379 1 96.81 321 SER B C 1
ATOM 5175 O O . SER B 1 321 ? 29.641 30.156 -7.016 1 96.81 321 SER B O 1
ATOM 5177 N N . LEU B 1 322 ? 28.828 28.219 -6.262 1 96.12 322 LEU B N 1
ATOM 5178 C CA . LEU B 1 322 ? 29.891 27.406 -6.844 1 96.12 322 LEU B CA 1
ATOM 5179 C C . LEU B 1 322 ? 29.562 27.031 -8.281 1 96.12 322 LEU B C 1
ATOM 5181 O O . LEU B 1 322 ? 30.406 26.484 -9 1 96.12 322 LEU B O 1
ATOM 5185 N N . GLY B 1 323 ? 28.328 27.297 -8.734 1 95.62 323 GLY B N 1
ATOM 5186 C CA . GLY B 1 323 ? 27.891 26.969 -10.086 1 95.62 323 GLY B CA 1
ATOM 5187 C C . GLY B 1 323 ? 26.625 26.125 -10.109 1 95.62 323 GLY B C 1
ATOM 5188 O O . GLY B 1 323 ? 25.875 26.094 -9.133 1 95.62 323 GLY B O 1
ATOM 5189 N N . ALA B 1 324 ? 26.391 25.5 -11.305 1 96.56 324 ALA B N 1
ATOM 5190 C CA . ALA B 1 324 ? 25.219 24.641 -11.477 1 96.56 324 ALA B CA 1
ATOM 5191 C C . ALA B 1 324 ? 25.578 23.172 -11.258 1 96.56 324 ALA B C 1
ATOM 5193 O O . ALA B 1 324 ? 26.766 22.812 -11.273 1 96.56 324 ALA B O 1
ATOM 5194 N N . ASN B 1 325 ? 24.609 22.422 -10.906 1 97.12 325 ASN B N 1
ATOM 5195 C CA . ASN B 1 325 ? 24.781 20.969 -10.75 1 97.12 325 ASN B CA 1
ATOM 5196 C C . ASN B 1 325 ? 25.734 20.641 -9.609 1 97.12 325 ASN B C 1
ATOM 5198 O O . ASN B 1 325 ? 26.625 19.812 -9.766 1 97.12 325 ASN B O 1
ATOM 5202 N N . GLN B 1 326 ? 25.516 21.344 -8.523 1 97.19 326 GLN B N 1
ATOM 5203 C CA . GLN B 1 326 ? 26.422 21.219 -7.383 1 97.19 326 GLN B CA 1
ATOM 5204 C C . GLN B 1 326 ? 25.734 20.5 -6.219 1 97.19 326 GLN B C 1
ATOM 5206 O O . GLN B 1 326 ? 24.5 20.391 -6.191 1 97.19 326 GLN B O 1
ATOM 5211 N N . LEU B 1 327 ? 26.578 19.969 -5.348 1 97.88 327 LEU B N 1
ATOM 5212 C CA . LEU B 1 327 ? 26.141 19.359 -4.098 1 97.88 327 LEU B CA 1
ATOM 5213 C C . LEU B 1 327 ? 27.062 19.75 -2.947 1 97.88 327 LEU B C 1
ATOM 5215 O O . LEU B 1 327 ? 28.266 19.547 -3.029 1 97.88 327 LEU B O 1
ATOM 5219 N N . VAL B 1 328 ? 26.484 20.344 -1.91 1 97.94 328 VAL B N 1
ATOM 5220 C CA . VAL B 1 328 ? 27.25 20.688 -0.718 1 97.94 328 VAL B CA 1
ATOM 5221 C C . VAL B 1 328 ? 26.516 20.188 0.527 1 97.94 328 VAL B C 1
ATOM 5223 O O . VAL B 1 328 ? 25.328 20.438 0.708 1 97.94 328 VAL B O 1
ATOM 5226 N N . LEU B 1 329 ? 27.141 19.422 1.337 1 97.88 329 LEU B N 1
ATOM 5227 C CA . LEU B 1 329 ? 26.656 19 2.648 1 97.88 329 LEU B CA 1
ATOM 5228 C C . LEU B 1 329 ? 27.438 19.703 3.762 1 97.88 329 LEU B C 1
ATOM 5230 O O . LEU B 1 329 ? 28.656 19.594 3.826 1 97.88 329 LEU B O 1
ATOM 5234 N N . LEU B 1 330 ? 26.656 20.422 4.543 1 95.94 330 LEU B N 1
ATOM 5235 C CA . LEU B 1 330 ? 27.297 21.188 5.598 1 95.94 330 LEU B CA 1
ATOM 5236 C C . LEU B 1 330 ? 28.172 20.312 6.477 1 95.94 330 LEU B C 1
ATOM 5238 O O . LEU B 1 330 ? 27.703 19.297 7.012 1 95.94 330 LEU B O 1
ATOM 5242 N N . GLY B 1 331 ? 29.422 20.609 6.566 1 91.94 331 GLY B N 1
ATOM 5243 C CA . GLY B 1 331 ? 30.344 19.953 7.488 1 91.94 331 GLY B CA 1
ATOM 5244 C C . GLY B 1 331 ? 30.875 18.625 6.961 1 91.94 331 GLY B C 1
ATOM 5245 O O . GLY B 1 331 ? 31.453 17.844 7.711 1 91.94 331 GLY B O 1
ATOM 5246 N N . TYR B 1 332 ? 30.531 18.25 5.781 1 91.5 332 TYR B N 1
ATOM 5247 C CA . TYR B 1 332 ? 31 16.984 5.215 1 91.5 332 TYR B CA 1
ATOM 5248 C C . TYR B 1 332 ? 31.719 17.219 3.891 1 91.5 332 TYR B C 1
ATOM 5250 O O . TYR B 1 332 ? 31.188 17.906 3.004 1 91.5 332 TYR B O 1
ATOM 5258 N N . GLU B 1 333 ? 33 16.688 3.736 1 86.44 333 GLU B N 1
ATOM 5259 C CA . GLU B 1 333 ? 33.781 16.703 2.494 1 86.44 333 GLU B CA 1
ATOM 5260 C C . GLU B 1 333 ? 34.188 15.297 2.078 1 86.44 333 GLU B C 1
ATOM 5262 O O . GLU B 1 333 ? 34.812 14.57 2.859 1 86.44 333 GLU B O 1
ATOM 5267 N N . PRO B 1 334 ? 33.625 14.891 0.93 1 79.94 334 PRO B N 1
ATOM 5268 C CA . PRO B 1 334 ? 34 13.547 0.489 1 79.94 334 PRO B CA 1
ATOM 5269 C C . PRO B 1 334 ? 35.5 13.367 0.312 1 79.94 334 PRO B C 1
ATOM 5271 O O . PRO B 1 334 ? 36.219 14.336 0.009 1 79.94 334 PRO B O 1
ATOM 5274 N N . ASP B 1 335 ? 36.094 12.266 0.747 1 69.5 335 ASP B N 1
ATOM 5275 C CA . ASP B 1 335 ? 37.5 11.977 0.54 1 69.5 335 ASP B CA 1
ATOM 5276 C C . ASP B 1 335 ? 37.844 11.977 -0.946 1 69.5 335 ASP B C 1
ATOM 5278 O O . ASP B 1 335 ? 37.094 11.477 -1.772 1 69.5 335 ASP B O 1
ATOM 5282 N N . LEU B 1 336 ? 38.5 12.906 -1.591 1 55.88 336 LEU B N 1
ATOM 5283 C CA . LEU B 1 336 ? 38.969 13.062 -2.957 1 55.88 336 LEU B CA 1
ATOM 5284 C C . LEU B 1 336 ? 39.438 11.719 -3.523 1 55.88 336 LEU B C 1
ATOM 5286 O O . LEU B 1 336 ? 39.531 11.555 -4.742 1 55.88 336 LEU B O 1
ATOM 5290 N N . ASP B 1 337 ? 39.875 10.703 -2.98 1 47.16 337 ASP B N 1
ATOM 5291 C CA . ASP B 1 337 ? 40.406 9.516 -3.631 1 47.16 337 ASP B CA 1
ATOM 5292 C C . ASP B 1 337 ? 39.312 8.742 -4.359 1 47.16 337 ASP B C 1
ATOM 5294 O O . ASP B 1 337 ? 39.625 7.867 -5.18 1 47.16 337 ASP B O 1
ATOM 5298 N N . THR B 1 338 ? 38.156 8.859 -4.172 1 39.06 338 THR B N 1
ATOM 5299 C CA . THR B 1 338 ? 37.125 8.094 -4.844 1 39.06 338 THR B CA 1
ATOM 5300 C C . THR B 1 338 ? 36.688 8.773 -6.141 1 39.06 338 THR B C 1
ATOM 5302 O O . THR B 1 338 ? 35.844 8.258 -6.867 1 39.06 338 THR B O 1
ATOM 5305 N N . LYS B 1 339 ? 36.875 10.023 -6.516 1 38.31 339 LYS B N 1
ATOM 5306 C CA . LYS B 1 339 ? 36.625 10.555 -7.848 1 38.31 339 LYS B CA 1
ATOM 5307 C C . LYS B 1 339 ? 37.5 9.859 -8.898 1 38.31 339 LYS B C 1
ATOM 5309 O O . LYS B 1 339 ? 37.25 10.008 -10.102 1 38.31 339 LYS B O 1
ATOM 5314 N N . ALA B 1 340 ? 38.812 9.758 -8.688 1 37.22 340 ALA B N 1
ATOM 5315 C CA . ALA B 1 340 ? 39.719 9.297 -9.734 1 37.22 340 ALA B CA 1
ATOM 5316 C C . ALA B 1 340 ? 39.312 7.922 -10.25 1 37.22 340 ALA B C 1
ATOM 5318 O O . ALA B 1 340 ? 39.844 7.457 -11.266 1 37.22 340 ALA B O 1
ATOM 5319 N N . ARG B 1 341 ? 38.719 7.066 -9.477 1 33.69 341 ARG B N 1
ATOM 5320 C CA . ARG B 1 341 ? 38.5 5.73 -10.023 1 33.69 341 ARG B CA 1
ATOM 5321 C C . ARG B 1 341 ? 37.375 5.734 -11.031 1 33.69 341 ARG B C 1
ATOM 5323 O O . ARG B 1 341 ? 37.094 4.711 -11.664 1 33.69 341 ARG B O 1
ATOM 5330 N N . GLU B 1 342 ? 36.344 6.676 -10.945 1 34.94 342 GLU B N 1
ATOM 5331 C CA . GLU B 1 342 ? 35.312 6.516 -11.938 1 34.94 342 GLU B CA 1
ATOM 5332 C C . GLU B 1 342 ? 35.781 6.918 -13.328 1 34.94 342 GLU B C 1
ATOM 5334 O O . GLU B 1 342 ? 35.094 6.664 -14.328 1 34.94 342 GLU B O 1
ATOM 5339 N N . GLY B 1 343 ? 36.75 7.906 -13.477 1 30.78 343 GLY B N 1
ATOM 5340 C CA . GLY B 1 343 ? 37.156 8.211 -14.836 1 30.78 343 GLY B CA 1
ATOM 5341 C C . GLY B 1 343 ? 37.906 7.07 -15.516 1 30.78 343 GLY B C 1
ATOM 5342 O O . GLY B 1 343 ? 38.188 7.137 -16.703 1 30.78 343 GLY B O 1
ATOM 5343 N N . TRP B 1 344 ? 38.875 6.367 -14.781 1 31.08 344 TRP B N 1
ATOM 5344 C CA . TRP B 1 344 ? 39.719 5.492 -15.602 1 31.08 344 TRP B CA 1
ATOM 5345 C C . TRP B 1 344 ? 38.969 4.211 -15.961 1 31.08 344 TRP B C 1
ATOM 5347 O O . TRP B 1 344 ? 39.406 3.465 -16.844 1 31.08 344 TRP B O 1
ATOM 5357 N N . GLY B 1 345 ? 38.156 3.545 -15.156 1 23.64 345 GLY B N 1
ATOM 5358 C CA . GLY B 1 345 ? 37.688 2.396 -15.891 1 23.64 345 GLY B CA 1
ATOM 5359 C C . GLY B 1 345 ? 36.5 2.73 -16.812 1 23.64 345 GLY B C 1
ATOM 5360 O O . GLY B 1 345 ? 35.875 3.775 -16.656 1 23.64 345 GLY B O 1
#

Solvent-accessible surface area (backbone atoms only — not comparable to full-atom values): 36982 Å² total; per-residue (Å²): 128,82,66,64,87,68,72,71,51,33,37,37,39,34,33,68,45,66,67,55,52,49,51,52,47,60,68,45,62,88,69,67,56,46,79,44,77,27,59,36,36,63,58,38,50,56,46,39,74,75,52,70,51,55,31,37,40,28,33,40,81,42,74,82,47,22,32,53,59,46,38,38,55,37,50,68,32,86,92,40,41,77,46,43,35,36,33,36,28,54,56,86,51,50,54,71,64,52,71,65,38,90,43,70,61,72,42,79,42,53,50,80,76,48,62,67,58,51,53,53,50,48,54,54,46,51,50,42,42,51,46,50,52,51,35,52,53,47,52,46,51,45,51,36,52,49,50,48,41,46,22,47,65,24,42,29,91,82,56,66,37,32,14,44,64,39,49,65,51,22,41,54,36,50,52,68,32,26,26,78,58,71,71,86,80,58,76,80,48,95,83,48,80,68,51,21,61,18,35,26,39,36,36,34,32,51,48,65,52,69,57,47,39,74,71,62,32,68,70,51,50,53,50,50,47,32,50,49,47,49,45,49,62,71,67,46,54,92,57,45,46,56,28,40,64,46,96,57,26,36,35,40,40,30,66,54,35,50,69,69,54,40,51,54,48,49,50,49,50,43,46,62,47,44,74,47,58,47,71,80,48,99,86,41,67,45,83,47,42,34,26,28,2,20,37,66,46,48,43,85,67,80,68,52,51,68,57,52,54,50,51,26,50,50,35,28,52,52,23,51,74,76,41,71,62,28,77,36,42,66,96,57,76,80,72,72,77,66,62,64,60,65,71,71,105,129,82,66,64,87,68,72,72,50,33,36,38,38,33,32,68,45,67,68,56,50,49,50,52,46,61,68,46,64,87,70,67,56,47,78,44,78,25,58,36,34,64,58,37,50,56,45,39,73,74,52,68,51,57,30,38,39,29,33,39,81,40,74,84,46,22,31,54,58,47,37,39,56,37,51,69,31,88,92,40,41,79,43,43,35,36,34,37,28,53,55,85,50,51,55,71,63,51,70,65,39,90,43,69,60,72,41,78,42,53,51,80,76,49,62,68,59,51,52,52,50,48,53,53,48,51,50,42,43,52,44,50,52,52,34,51,52,46,52,48,52,45,50,35,52,50,49,48,40,46,22,47,64,23,43,30,90,80,54,66,37,32,14,44,64,38,51,66,52,23,41,53,36,50,53,67,31,27,26,78,59,72,71,86,80,58,77,80,48,94,82,49,80,70,50,21,61,18,36,25,40,37,36,35,32,50,47,64,52,70,59,46,40,72,74,63,32,70,71,50,50,52,51,50,47,32,51,49,47,49,44,49,61,71,67,46,53,92,57,44,45,55,27,41,64,48,95,58,28,34,34,39,38,30,66,53,35,49,68,68,55,42,50,54,48,50,49,48,51,43,47,60,48,44,74,48,58,48,70,80,48,100,84,41,68,43,81,46,41,35,27,29,2,21,38,64,46,47,41,85,67,81,66,53,51,69,57,51,52,49,50,26,50,51,35,28,51,53,22,50,74,77,42,74,62,27,76,35,43,64,97,58,77,80,73,70,78,66,63,64,59,67,73,71,106

Radius of gyration: 29.17 Å; Cα contacts (8 Å, |Δi|>4): 1130; chains: 2; bounding box: 81×74×68 Å

Secondary structure (DSSP, 8-state):
----S----EEEEE-S-HHHHHHHHHHHGGGT-EEEEESSHHHHHHHHHHS--SEEEEES--SSS-HHHHHHHHHHSTTTTTSEEEEEEEHHHIIIIIHHS----SEEEEESPPHHHHHHHHHHHHHHHHHHHHHHHHHHHHHHHHHHHHHTT-B-TTT-SB-HHHHHHHHHHHHHTBS----TTS---TT----BS-EEEEEEEETTHHHHHHHH-HHHHHHHHHHHHHHHHHTPPTT-EEEEEETTEEEEEEET--HHHHHHHHHHHHHHHHSS-EE-SSS-EE---EEEEEEEE-SSSPPPHHHHHHHHHHHHHHHHHT-SS-EEETTB---GGGTHHHHH-/----S----EEEEE-S-HHHHHHHHHHHGGGT-EEEEESSHHHHHHHHHHS--SEEEEES--SSS-HHHHHHHHHHSTTTTTSEEEEEEEHHHIIIIIHHS----SEEEEESPPHHHHHHHHHHHHHHHHHHHHHHHHHHHHHHHHHHHHHTT-B-TTT-SB-HHHHHHHHHHHHHTBS----TTS---TT----BS-EEEEEEEETTHHHHHHHH-HHHHHHHHHHHHHHHHHTPPTT-EEEEEETTEEEEEEET--HHHHHHHHHHHHHHHHSS-EE-SSS-EE---EEEEEEEE-SSSPPPHHHHHHHHHHHHHHHHHT-SS-EEETTB---GGGTHHHHH-

Organism: NCBI:txid1188229

Nearest PDB structures (foldseek):
  6zxc-assembly2_D  TM=5.313E-01  e=2.182E-24  Leptospira biflexa serovar Patoc strain 'Patoc 1 (Paris)'
  6zxm-assembly3_E  TM=5.224E-01  e=1.835E-22  Leptospira biflexa serovar Patoc strain 'Patoc 1 (Paris)'
  4wxo-assembly1_A  TM=8.317E-01  e=7.511E-12  Pseudomonas aeruginosa PAO1
  2iyn-assembly4_B  TM=9.107E-01  e=1.533E-10  Escherichia coli
  8wiw-assembly1_h  TM=8.750E-01  e=8.908E-09  Salmonella enterica subsp. enterica serovar Typhimurium str. LT2

InterPro domains:
  IPR000160 GGDEF domain [PF00990] (155-326)
  IPR000160 GGDEF domain [PS50887] (197-332)
  IPR000160 GGDEF domain [SM00267] (142-330)
  IPR001789 Signal transduction response regulator, receiver domain [PF00072] (11-123)
  IPR001789 Signal transduction response regulator, receiver domain [PS50110] (10-126)
  IPR001789 Signal transduction response regulator, receiver domain [SM00448] (9-122)
  IPR011006 CheY-like superfamily [SSF52172] (5-143)
  IPR029787 Nucleotide cyclase [SSF55073] (195-329)
  IPR039420 Transcriptional regulatory protein WalR-like [PTHR48111] (11-150)
  IPR043128 Reverse transcriptase/Diguanylate cyclase domain [G3DSA:3.30.70.270] (195-329)

Sequence (690 aa):
MTFAPADPIQILVIDDSMVVRELIAQYLENGGYILETAANGEVAWAAICQSPPDLIISDWSMPGISGIELCRRVKSDPGLQHIYFLMLTAREDASDRVLGLDTGADEFISKPINAEELRARIRAALRVRQLTRSLMTANQRLQDQNNLLASMSLLDGETGVLNQRALTSALPGLLQQVGERPPDHIPVDENYILYYRYLNFWLLAVDHWSELESKYGSEVLRQVVTVVARRLQSRGLPGSLVYRSEPNQFACLTLGLSPQRAYEFGQTLRQGISDHPVSLSSELSVAVTVTLGGVVVTKEPPLEGEQVLQQVQDVLAKAQSLGANQLVLLGYEPDLDTKAREGWGMTFAPADPIQILVIDDSMVVRELIAQYLENGGYILETAANGEVAWAAICQSPPDLIISDWSMPGISGIELCRRVKSDPGLQHIYFLMLTAREDASDRVLGLDTGADEFISKPINAEELRARIRAALRVRQLTRSLMTANQRLQDQNNLLASMSLLDGETGVLNQRALTSALPGLLQQVGERPPDHIPVDENYILYYRYLNFWLLAVDHWSELESKYGSEVLRQVVTVVARRLQSRGLPGSLVYRSEPNQFACLTLGLSPQRAYEFGQTLRQGISDHPVSLSSELSVAVTVTLGGVVVTKEPPLEGEQVLQQVQDVLAKAQSLGANQLVLLGYEPDLDTKAREGWG